Protein 4RTB (pdb70)

Solvent-accessible surface area: 17467 Å² total; per-residue (Å²): 154,53,72,3,88,91,6,22,88,93,0,83,66,4,63,59,82,0,42,139,24,53,187,96,28,71,72,41,20,57,88,0,27,116,70,1,112,82,46,60,91,17,46,28,62,17,0,0,5,0,4,30,21,80,53,73,61,0,6,117,25,0,19,126,14,0,92,81,16,4,64,123,40,19,25,99,24,0,0,0,11,0,14,0,14,0,0,0,61,18,64,5,16,12,6,20,18,0,12,15,86,102,5,169,110,13,56,82,32,104,5,58,67,96,86,0,5,74,4,0,75,21,0,30,146,56,2,0,5,1,2,16,0,16,16,7,25,12,77,49,95,99,4,0,45,40,0,62,127,3,0,59,17,0,69,101,100,13,70,9,108,26,0,5,0,29,4,14,13,5,57,86,86,0,0,63,66,0,51,100,14,166,20,16,0,0,5,8,27,4,22,0,0,29,37,114,30,2,123,65,1,6,99,86,25,57,24,62,77,27,73,92,13,0,30,0,3,21,26,0,24,119,12,48,7,94,37,0,0,1,0,0,18,0,1,8,2,44,15,7,6,1,0,0,0,0,8,3,4,2,84,20,0,49,91,48,61,68,60,23,6,20,2,0,1,0,12,36,46,50,95,18,28,66,50,95,35,102,106,88,93,105,22,54,71,64,49,0,35,0,0,0,0,0,1,0,21,34,21,40,164,15,8,2,3,4,41,9,47,5,68,44,125,5,9,1,49,0,0,61,0,0,0,4,6,4,20,2,9,24,64,9,1,0,17,30,20,73,66,105,80,24,38,53,91,76,143,127,71,56,2,11,104,4,0,65,50,0,11,107,85,28,2,5,0,0,4,26,7,81,31,53,32,111,112,116,93,34,38,76,1,2,65,13,0,3,62,3,0,108,67,8,120,119,70,71,91,75,6,43,63,85,0,25,29,37,0,65,108,40,25,152,82,30,125,89,48,94,122,36,7,157,42,0,92,183,82,10,148

Nearest PDB structures (foldseek):
  4rtb-assembly1_A  TM=1.002E+00  e=1.906E-79  Carboxydothermus hydrogenoformans Z-2901
  4wcx-assembly1_A  TM=9.109E-01  e=6.227E-41  Thermoanaerobacter italicus Ab9
  4wcx-assembly2_C  TM=8.854E-01  e=1.340E-38  Thermoanaerobacter italicus Ab9
  7o1o-assembly1_A  TM=8.445E-01  e=3.956E-19  Thermotoga maritima MSB8
  7o1p-assembly1_A  TM=8.295E-01  e=7.352E-19  Thermotoga maritima MSB8

Secondary structure (P-SEA, 3-state):
cccaaaaaaaaaaaaaaaaaacccaaaaaaaaaaaaaacccccaaaaaaaaacccaaaaaaaaaaaaaaaaaccccbbbbbbbbbcccccccccccccccccccccbbbbbcaaaaaaaaaaaaaacccbbbbbbccccaaaaaaaaaacaaaaaaaccccbbbbbcccccaaaaaaaaaacccbbbbbccccccccccccccccccccaaaaaaaaaaaaaacccbbbbbbbcccccaaaaaaaaaaaaaaaaaaccccccbbbbbcccccccccccbbbbbcaaaaaaaaaaaaaacccbbbbccccccaaaaaaaaaccccccccccccccccccccccccccccccaaaaaaaaaaabbbbbcccccccccccaaaaaaaaaaaaaaaccccaaaaaaaaaaaaaaaaaccccaaaaaaaaaaac

Organism: Carboxydothermus hydrogenoformans (strain ATCC BAA-161 / DSM 6008 / Z-2901) (NCBI:txid246194)

Foldseek 3Di:
DDDLVVLLVVLVVLVVVLVVCQVVVVVVLVVLLVCLVVLHADDLNSLLNLLVDDDDSSLVSLLVSLLVLCCVAANLAAEEEAEAEQWLAAFWAFLQWQSGHVNVPADTDGDDLVLSLVLLVLCVLLLAQEYEYDYYADDLVVVLVVCVPRLVSNVVSHRHPAYEYEYAFDALVSLLSVVVSVHQEYEAELQASDLVLQCVGTPDDPSNDNSSRSCSVVSNVVSPHQAYEYEYEAWSDDNSSRLSSVLSSQVVCCVPVVAGHQEYEYHYRADFRRRRDDDTDDCDLSSVLSSQSSCCSNVVNHAYEHEDDDDLVSVVSSVSRHHRYYYAQYFQFHSDSDDDRGGHPDPGDRPLVVVVVSLVVVHQYARADPSVRPNNPCLNRLVRLLSSLVSCCPVDVVSSVSSLVSSLVVQVVDPVCPVSNVVSVVSSD

B-factor: mean 91.6, std 21.63, range [50.99, 236.72]

Sequence (429 aa):
SHMTQEIITLVQRTYEIVNKVNRNPKEEISQIIQKLQKGERLSLIEAGIAFANDTEELDQILFWQARKVKEEIYGKRIVLFAPLYLSNICINNCSYCSFRRENKELSRVRLSLEEAVDEAKAIREMGHTRILLVMGEEPEDKTLSYLEEIIPAIYSEVDIRRINVNIAPLTLKGYERLKKLKIGTYQLFQESYNPEVYREVHLDGPKTNFLWRLNAVERAIEAGIDDIGIGALFGLGDPLFELLGVIAHADYLKKKFGIGPHTVSVPRLKPALNSVFSNDYKISDHKFKKIVALLRIMLPYTGIILSTREPQHLRDELVELGVSQMSAASRTGPGEYRGERQQFLLDHRSLAEIVEVLIDKGFLPSFCTACYRKRFCTPDALFSFVEYLYEIRDKHPELYKKGNGYLLQVVKDLPNFENIGRAIEYILK

InterPro domains:
  IPR007197 Radical SAM [PF04055] (83-237)
  IPR007197 Radical SAM [PS51918] (74-307)
  IPR007197 Radical SAM [SFLDS00029] (17-456)
  IPR010722 Biotin and thiamin synthesis-associated domain [PF06968] (263-367)
  IPR010722 Biotin and thiamin synthesis-associated domain [SM00876] (263-369)
  IPR013785 Aldolase-type TIM barrel [G3DSA:3.20.20.70] (1-377)
  IPR024007 [FeFe]-hydrogenase maturation HydG, radical SAM [SFLDF00319] (17-456)
  IPR024007 [FeFe]-hydrogenase maturation HydG, radical SAM [TIGR03955] (18-439)
  IPR034428 ThiH/NocL/HydG-like [PTHR43583] (13-456)
  IPR058240 Radical SAM superfamily [SSF102114] (58-337)

Radius of gyration: 21.44 Å; Cα contacts (8 Å, |Δi|>4): 754; chains: 1; bounding box: 47×61×50 Å

Structure (mmCIF, N/CA/C/O backbone):
data_4RTB
#
_entry.id   4RTB
#
_cell.length_a   92.230
_cell.length_b   92.230
_cell.length_c   167.600
_cell.angle_alpha   90.00
_cell.angle_beta   90.00
_cell.angle_gamma   90.00
#
_symmetry.space_group_name_H-M   'P 41 21 2'
#
loop_
_entity.id
_entity.type
_entity.pdbx_description
1 polymer 'HydG protein'
2 non-polymer S-ADENOSYLMETHIONINE
3 non-polymer 'IRON/SULFUR CLUSTER'
4 non-polymer 'CHLORIDE ION'
5 water water
#
loop_
_atom_site.group_PDB
_atom_site.id
_atom_site.type_symbol
_atom_site.label_atom_id
_atom_site.label_alt_id
_atom_site.label_comp_id
_atom_site.label_asym_id
_atom_site.label_entity_id
_atom_site.label_seq_id
_atom_site.pdbx_PDB_ins_code
_atom_site.Cartn_x
_atom_site.Cartn_y
_atom_site.Cartn_z
_atom_site.occupancy
_atom_site.B_iso_or_equiv
_atom_site.auth_seq_id
_atom_site.auth_comp_id
_atom_site.auth_asym_id
_atom_site.auth_atom_id
_atom_site.pdbx_PDB_model_num
ATOM 1 N N . SER A 1 19 ? 16.302 4.075 25.706 1.00 113.23 -1 SER A N 1
ATOM 2 C CA . SER A 1 19 ? 15.436 2.943 25.385 1.00 113.52 -1 SER A CA 1
ATOM 3 C C . SER A 1 19 ? 16.247 1.717 24.970 1.00 116.08 -1 SER A C 1
ATOM 4 O O . SER A 1 19 ? 15.793 0.580 25.114 1.00 109.20 -1 SER A O 1
ATOM 6 N N . HIS A 1 20 ? 17.446 1.953 24.448 1.00 121.00 0 HIS A N 1
ATOM 7 C CA . HIS A 1 20 ? 18.315 0.865 24.019 1.00 124.98 0 HIS A CA 1
ATOM 8 C C . HIS A 1 20 ? 19.620 0.884 24.811 1.00 126.44 0 HIS A C 1
ATOM 9 O O . HIS A 1 20 ? 19.972 1.898 25.412 1.00 123.95 0 HIS A O 1
ATOM 12 N N . MET A 1 21 ? 20.328 -0.241 24.818 1.00 134.17 1 MET A N 1
ATOM 13 C CA . MET A 1 21 ? 21.606 -0.335 25.515 1.00 133.60 1 MET A CA 1
ATOM 14 C C . MET A 1 21 ? 22.676 -0.900 24.587 1.00 131.63 1 MET A C 1
ATOM 15 O O . MET A 1 21 ? 22.389 -1.750 23.744 1.00 134.15 1 MET A O 1
ATOM 18 N N . THR A 1 22 ? 23.907 -0.422 24.760 1.00 113.47 2 THR A N 1
ATOM 19 C CA . THR A 1 22 ? 25.035 -0.773 23.896 1.00 102.32 2 THR A CA 1
ATOM 20 C C . THR A 1 22 ? 25.196 -2.273 23.657 1.00 97.01 2 THR A C 1
ATOM 21 O O . THR A 1 22 ? 25.530 -2.693 22.551 1.00 96.06 2 THR A O 1
ATOM 25 N N . GLN A 1 23 ? 24.951 -3.067 24.696 1.00 98.70 3 GLN A N 1
ATOM 26 C CA . GLN A 1 23 ? 25.116 -4.520 24.639 1.00 99.88 3 GLN A CA 1
ATOM 27 C C . GLN A 1 23 ? 24.416 -5.132 23.428 1.00 97.51 3 GLN A C 1
ATOM 28 O O . GLN A 1 23 ? 24.976 -5.995 22.740 1.00 93.98 3 GLN A O 1
ATOM 34 N N . GLU A 1 24 ? 23.199 -4.655 23.177 1.00 99.09 4 GLU A N 1
ATOM 35 C CA . GLU A 1 24 ? 22.387 -5.074 22.041 1.00 102.56 4 GLU A CA 1
ATOM 36 C C . GLU A 1 24 ? 23.196 -5.120 20.744 1.00 101.99 4 GLU A C 1
ATOM 37 O O . GLU A 1 24 ? 23.131 -6.111 20.007 1.00 104.47 4 GLU A O 1
ATOM 43 N N . ILE A 1 25 ? 23.977 -4.068 20.494 1.00 95.59 5 ILE A N 1
ATOM 44 C CA . ILE A 1 25 ? 24.851 -4.010 19.324 1.00 88.10 5 ILE A CA 1
ATOM 45 C C . ILE A 1 25 ? 25.621 -5.311 19.143 1.00 95.41 5 ILE A C 1
ATOM 46 O O . ILE A 1 25 ? 25.499 -5.969 18.104 1.00 101.58 5 ILE A O 1
ATOM 51 N N . ILE A 1 26 ? 26.377 -5.695 20.173 1.00 96.08 6 ILE A N 1
ATOM 52 C CA . ILE A 1 26 ? 27.212 -6.891 20.093 1.00 94.06 6 ILE A CA 1
ATOM 53 C C . ILE A 1 26 ? 26.386 -8.127 19.758 1.00 94.74 6 ILE A C 1
ATOM 54 O O . ILE A 1 26 ? 26.844 -8.983 19.001 1.00 90.19 6 ILE A O 1
ATOM 59 N N . THR A 1 27 ? 25.171 -8.223 20.297 1.00 97.32 7 THR A N 1
ATOM 60 C CA . THR A 1 27 ? 24.318 -9.348 19.932 1.00 96.77 7 THR A CA 1
ATOM 61 C C . THR A 1 27 ? 24.047 -9.276 18.433 1.00 95.58 7 THR A C 1
ATOM 62 O O . THR A 1 27 ? 24.363 -10.217 17.710 1.00 95.94 7 THR A O 1
ATOM 66 N N . LEU A 1 28 ? 23.519 -8.141 17.971 1.00 92.49 8 LEU A N 1
ATOM 67 C CA . LEU A 1 28 ? 23.183 -7.953 16.558 1.00 89.97 8 LEU A CA 1
ATOM 68 C C . LEU A 1 28 ? 24.339 -8.335 15.637 1.00 92.91 8 LEU A C 1
ATOM 69 O O . LEU A 1 28 ? 24.237 -9.295 14.865 1.00 101.28 8 LEU A O 1
ATOM 74 N N . VAL A 1 29 ? 25.443 -7.597 15.746 1.00 81.92 9 VAL A N 1
ATOM 75 C CA . VAL A 1 29 ? 26.618 -7.828 14.913 1.00 76.50 9 VAL A CA 1
ATOM 76 C C . VAL A 1 29 ? 27.088 -9.282 15.007 1.00 80.82 9 VAL A C 1
ATOM 77 O O . VAL A 1 29 ? 27.667 -9.812 14.061 1.00 87.86 9 VAL A O 1
ATOM 81 N N . GLN A 1 30 ? 26.808 -9.941 16.129 1.00 86.75 10 GLN A N 1
ATOM 82 C CA . GLN A 1 30 ? 27.155 -11.350 16.258 1.00 90.75 10 GLN A CA 1
ATOM 83 C C . GLN A 1 30 ? 26.274 -12.186 15.330 1.00 89.62 10 GLN A C 1
ATOM 84 O O . GLN A 1 30 ? 26.796 -12.899 14.468 1.00 97.56 10 GLN A O 1
ATOM 90 N N . ARG A 1 31 ? 24.951 -12.074 15.482 1.00 85.21 11 ARG A N 1
ATOM 91 C CA . ARG A 1 31 ? 24.022 -12.857 14.661 1.00 89.91 11 ARG A CA 1
ATOM 92 C C . ARG A 1 31 ? 24.340 -12.640 13.195 1.00 93.19 11 ARG A C 1
ATOM 93 O O . ARG A 1 31 ? 24.520 -13.596 12.438 1.00 93.35 11 ARG A O 1
ATOM 96 N N . THR A 1 32 ? 24.420 -11.366 12.820 1.00 92.91 12 THR A N 1
ATOM 97 C CA . THR A 1 32 ? 24.787 -10.964 11.473 1.00 94.31 12 THR A CA 1
ATOM 98 C C . THR A 1 32 ? 26.041 -11.698 11.023 1.00 96.47 12 THR A C 1
ATOM 99 O O . THR A 1 32 ? 26.034 -12.374 9.991 1.00 103.74 12 THR A O 1
ATOM 103 N N . TYR A 1 33 ? 27.098 -11.597 11.827 1.00 90.05 13 TYR A N 1
ATOM 104 C CA . TYR A 1 33 ? 28.376 -12.207 11.480 1.00 95.65 13 TYR A CA 1
ATOM 105 C C . TYR A 1 33 ? 28.220 -13.701 11.249 1.00 100.25 13 TYR A C 1
ATOM 106 O O . TYR A 1 33 ? 28.896 -14.276 10.400 1.00 99.75 13 TYR A O 1
ATOM 115 N N . GLU A 1 34 ? 27.320 -14.329 11.997 1.00 102.08 14 GLU A N 1
ATOM 116 C CA . GLU A 1 34 ? 27.031 -15.736 11.773 1.00 104.07 14 GLU A CA 1
ATOM 117 C C . GLU A 1 34 ? 26.338 -15.898 10.427 1.00 98.76 14 GLU A C 1
ATOM 118 O O . GLU A 1 34 ? 26.823 -16.626 9.554 1.00 103.50 14 GLU A O 1
ATOM 120 N N . ILE A 1 35 ? 25.223 -15.187 10.263 1.00 91.83 15 ILE A N 1
ATOM 121 C CA . ILE A 1 35 ? 24.392 -15.296 9.069 1.00 92.55 15 ILE A CA 1
ATOM 122 C C . ILE A 1 35 ? 25.224 -15.142 7.805 1.00 96.45 15 ILE A C 1
ATOM 123 O O . ILE A 1 35 ? 25.254 -16.044 6.962 1.00 99.05 15 ILE A O 1
ATOM 128 N N . VAL A 1 36 ? 25.908 -14.004 7.700 1.00 91.94 16 VAL A N 1
ATOM 129 C CA . VAL A 1 36 ? 26.813 -13.725 6.592 1.00 92.72 16 VAL A CA 1
ATOM 130 C C . VAL A 1 36 ? 27.687 -14.928 6.247 1.00 102.47 16 VAL A C 1
ATOM 131 O O . VAL A 1 36 ? 27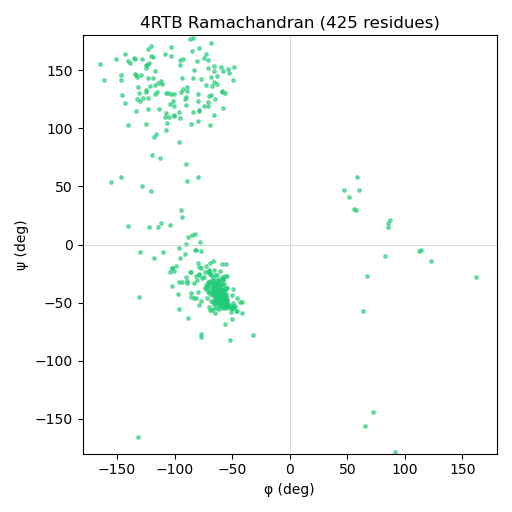.758 -15.331 5.082 1.00 112.38 16 VAL A O 1
ATOM 135 N N . ASN A 1 37 ? 28.313 -15.525 7.260 1.00 100.85 17 ASN A N 1
ATOM 136 C CA . ASN A 1 37 ? 29.217 -16.643 7.016 1.00 105.25 17 ASN A CA 1
ATOM 137 C C . ASN A 1 37 ? 28.509 -17.836 6.376 1.00 111.14 17 ASN A C 1
ATOM 138 O O . ASN A 1 37 ? 29.054 -18.465 5.471 1.00 112.48 17 ASN A O 1
ATOM 143 N N . LYS A 1 38 ? 27.294 -18.141 6.824 1.00 115.65 18 LYS A N 1
ATOM 144 C CA . LYS A 1 38 ? 26.498 -19.148 6.129 1.00 119.94 18 LYS A CA 1
ATOM 145 C C . LYS A 1 38 ? 26.335 -18.716 4.676 1.00 119.34 18 LYS A C 1
ATOM 146 O O . LYS A 1 38 ? 26.692 -19.446 3.742 1.00 120.43 18 LYS A O 1
ATOM 152 N N . VAL A 1 39 ? 25.855 -17.490 4.497 1.00 119.08 19 VAL A N 1
ATOM 153 C CA . VAL A 1 39 ? 25.642 -16.941 3.166 1.00 119.10 19 VAL A CA 1
ATOM 154 C C . VAL A 1 39 ? 26.955 -16.920 2.369 1.00 122.52 19 VAL A C 1
ATOM 155 O O . VAL A 1 39 ? 26.939 -16.829 1.141 1.00 126.40 19 VAL A O 1
ATOM 159 N N . ASN A 1 40 ? 28.091 -17.046 3.055 1.00 124.25 20 ASN A N 1
ATOM 160 C CA . ASN A 1 40 ? 29.373 -17.067 2.357 1.00 131.59 20 ASN A CA 1
ATOM 161 C C . ASN A 1 40 ? 29.554 -18.280 1.441 1.00 142.22 20 ASN A C 1
ATOM 162 O O . ASN A 1 40 ? 30.308 -18.197 0.472 1.00 147.15 20 ASN A O 1
ATOM 167 N N . ARG A 1 41 ? 28.883 -19.401 1.714 1.00 151.66 21 ARG A N 1
ATOM 168 C CA . ARG A 1 41 ? 29.138 -20.570 0.863 1.00 168.23 21 ARG A CA 1
ATOM 169 C C . ARG A 1 41 ? 28.145 -20.746 -0.294 1.00 188.82 21 ARG A C 1
ATOM 170 O O . ARG A 1 41 ? 28.393 -21.548 -1.197 1.00 188.07 21 ARG A O 1
ATOM 178 N N . ASN A 1 42 ? 27.042 -20.001 -0.288 1.00 192.38 22 ASN A N 1
ATOM 179 C CA . ASN A 1 42 ? 26.169 -19.958 -1.466 1.00 194.00 22 ASN A CA 1
ATOM 180 C C . ASN A 1 42 ? 25.872 -18.520 -1.915 1.00 192.69 22 ASN A C 1
ATOM 181 O O . ASN A 1 42 ? 24.717 -18.163 -2.156 1.00 201.73 22 ASN A O 1
ATOM 186 N N . PRO A 1 43 ? 26.924 -17.699 -2.073 1.00 180.05 23 PRO A N 1
ATOM 187 C CA . PRO A 1 43 ? 26.713 -16.254 -2.177 1.00 172.64 23 PRO A CA 1
ATOM 188 C C . PRO A 1 43 ? 26.128 -15.801 -3.510 1.00 167.04 23 PRO A C 1
ATOM 189 O O . PRO A 1 43 ? 25.521 -14.728 -3.548 1.00 166.24 23 PRO A O 1
ATOM 193 N N . LYS A 1 44 ? 26.313 -16.606 -4.558 1.00 161.18 24 LYS A N 1
ATOM 194 C CA . LYS A 1 44 ? 25.926 -16.273 -5.933 1.00 153.76 24 LYS A CA 1
ATOM 195 C C . LYS A 1 44 ? 24.687 -15.389 -6.021 1.00 149.86 24 LYS A C 1
ATOM 196 O O . LYS A 1 44 ? 24.800 -14.172 -6.221 1.00 149.78 24 LYS A O 1
ATOM 198 N N . GLU A 1 45 ? 23.521 -16.009 -5.841 1.00 145.66 25 GLU A N 1
ATOM 199 C CA . GLU A 1 45 ? 22.241 -15.308 -5.849 1.00 140.73 25 GLU A CA 1
ATOM 200 C C . GLU A 1 45 ? 22.318 -13.985 -5.094 1.00 138.33 25 GLU A C 1
ATOM 201 O O . GLU A 1 45 ? 22.103 -12.915 -5.678 1.00 138.96 25 GLU A O 1
ATOM 203 N N . GLU A 1 46 ? 22.676 -14.066 -3.814 1.00 135.47 26 GLU A N 1
ATOM 204 C CA . GLU A 1 46 ? 22.778 -12.887 -2.960 1.00 133.93 26 GLU A CA 1
ATOM 205 C C . GLU A 1 46 ? 23.634 -11.820 -3.623 1.00 128.02 26 GLU A C 1
ATOM 206 O O . GLU A 1 46 ? 23.180 -10.689 -3.824 1.00 130.28 26 GLU A O 1
ATOM 212 N N . ILE A 1 47 ? 24.852 -12.204 -4.002 1.00 118.37 27 ILE A N 1
ATOM 213 C CA . ILE A 1 47 ? 25.773 -11.273 -4.640 1.00 112.11 27 ILE A CA 1
ATOM 214 C C . ILE A 1 47 ? 25.066 -10.540 -5.771 1.00 111.88 27 ILE A C 1
ATOM 215 O O . ILE A 1 47 ? 25.062 -9.302 -5.807 1.00 109.04 27 ILE A O 1
ATOM 220 N N . SER A 1 48 ? 24.411 -11.308 -6.643 1.00 116.02 28 SER A N 1
ATOM 221 C CA . SER A 1 48 ? 23.707 -10.737 -7.784 1.00 117.43 28 SER A CA 1
ATOM 222 C C . SER A 1 48 ? 22.787 -9.609 -7.343 1.00 117.38 28 SER A C 1
ATOM 223 O O . SER A 1 48 ? 22.920 -8.476 -7.821 1.00 113.42 28 SER A O 1
ATOM 226 N N . GLN A 1 49 ? 21.899 -9.900 -6.393 1.00 120.56 29 GLN A N 1
ATOM 227 C CA . GLN A 1 49 ? 20.901 -8.912 -6.005 1.00 122.93 29 GLN A CA 1
ATOM 228 C C . GLN A 1 49 ? 21.621 -7.687 -5.451 1.00 116.56 29 GLN A C 1
ATOM 229 O O . GLN A 1 49 ? 21.270 -6.550 -5.790 1.00 119.73 29 GLN A O 1
ATOM 235 N N . ILE A 1 50 ? 22.682 -7.922 -4.678 1.00 105.94 30 ILE A N 1
ATOM 236 C CA . ILE A 1 50 ? 23.434 -6.821 -4.096 1.00 101.06 30 ILE A CA 1
ATOM 237 C C . ILE A 1 50 ? 23.957 -5.943 -5.218 1.00 101.79 30 ILE A C 1
ATOM 238 O O . ILE A 1 50 ? 23.785 -4.721 -5.188 1.00 99.01 30 ILE A O 1
ATOM 243 N N . ILE A 1 51 ? 24.544 -6.578 -6.230 1.00 107.02 31 ILE A N 1
ATOM 244 C CA . ILE A 1 51 ? 25.085 -5.848 -7.369 1.00 102.67 31 ILE A CA 1
ATOM 245 C C . ILE A 1 51 ? 23.998 -4.987 -8.004 1.00 99.05 31 ILE A C 1
ATOM 246 O O . ILE A 1 51 ? 24.229 -3.811 -8.305 1.00 92.81 31 ILE A O 1
ATOM 251 N N . GLN A 1 52 ? 22.802 -5.552 -8.155 1.00 100.64 32 GLN A N 1
ATOM 252 C CA . GLN A 1 52 ? 21.703 -4.799 -8.745 1.00 110.49 32 GLN A CA 1
ATOM 253 C C . GLN A 1 52 ? 21.390 -3.593 -7.866 1.00 109.50 32 GLN A C 1
ATOM 254 O O . GLN A 1 52 ? 21.242 -2.473 -8.363 1.00 107.69 32 GLN A O 1
ATOM 260 N N . LYS A 1 53 ? 21.342 -3.823 -6.556 1.00 111.03 33 LYS A N 1
ATOM 261 C CA . LYS A 1 53 ? 21.103 -2.748 -5.599 1.00 109.45 33 LYS A CA 1
ATOM 262 C C . LYS A 1 53 ? 22.152 -1.649 -5.723 1.00 109.06 33 LYS A C 1
ATOM 263 O O . LYS A 1 53 ? 21.866 -0.481 -5.459 1.00 116.32 33 LYS A O 1
ATOM 269 N N . LEU A 1 54 ? 23.361 -2.020 -6.132 1.00 100.91 34 LEU A N 1
ATOM 270 C CA . LEU A 1 54 ? 24.426 -1.036 -6.278 1.00 96.74 34 LEU A CA 1
ATOM 271 C C . LEU A 1 54 ? 24.290 -0.282 -7.594 1.00 99.61 34 LEU A C 1
ATOM 272 O O . LEU A 1 54 ? 24.659 0.888 -7.687 1.00 95.54 34 LEU A O 1
ATOM 277 N N . GLN A 1 55 ? 23.748 -0.952 -8.608 1.00 103.50 35 GLN A N 1
ATOM 278 C CA . GLN A 1 55 ? 23.562 -0.321 -9.908 1.00 107.07 35 GLN A CA 1
ATOM 279 C C . GLN A 1 55 ? 22.446 0.712 -9.855 1.00 106.18 35 GLN A C 1
ATOM 280 O O . GLN A 1 55 ? 22.591 1.828 -10.358 1.00 101.01 35 GLN A O 1
ATOM 286 N N . LYS A 1 56 ? 21.332 0.331 -9.239 1.00 110.31 36 LYS A N 1
ATOM 287 C CA . LYS A 1 56 ? 20.186 1.219 -9.105 1.00 110.48 36 LYS A CA 1
ATOM 288 C C . LYS A 1 56 ? 20.482 2.352 -8.127 1.00 108.97 36 LYS A C 1
ATOM 289 O O . LYS A 1 56 ? 19.858 3.411 -8.186 1.00 112.24 36 LYS A O 1
ATOM 291 N N . GLY A 1 57 ? 21.440 2.124 -7.234 1.00 106.39 37 GLY A N 1
ATOM 292 C CA . GLY A 1 57 ? 21.799 3.110 -6.232 1.00 109.01 37 GLY A CA 1
ATOM 293 C C . GLY A 1 57 ? 20.935 2.984 -4.993 1.00 113.88 37 GLY A C 1
ATOM 294 O O . GLY A 1 57 ? 20.804 3.928 -4.213 1.00 116.09 37 GLY A O 1
ATOM 295 N N . GLU A 1 58 ? 20.345 1.806 -4.815 1.00 116.40 38 GLU A N 1
ATOM 296 C CA . GLU A 1 58 ? 19.451 1.545 -3.692 1.00 112.32 38 GLU A CA 1
ATOM 297 C C . GLU A 1 58 ? 20.213 1.459 -2.374 1.00 104.25 38 GLU A C 1
ATOM 298 O O . GLU A 1 58 ? 21.420 1.215 -2.361 1.00 96.57 38 GLU A O 1
ATOM 301 N N . ARG A 1 59 ? 19.501 1.666 -1.269 1.00 105.15 39 ARG A N 1
ATOM 302 C CA . ARG A 1 59 ? 20.092 1.511 0.056 1.00 99.04 39 ARG A CA 1
ATOM 303 C C . ARG A 1 59 ? 20.459 0.048 0.278 1.00 97.35 39 ARG A C 1
ATOM 304 O O . ARG A 1 59 ? 19.864 -0.847 -0.323 1.00 101.93 39 ARG A O 1
ATOM 306 N N . LEU A 1 60 ? 21.444 -0.193 1.134 1.00 92.19 40 LEU A N 1
ATOM 307 C CA . LEU A 1 60 ? 21.934 -1.547 1.356 1.00 97.16 40 LEU A CA 1
ATOM 308 C C . LEU A 1 60 ? 21.873 -1.888 2.845 1.00 101.86 40 LEU A C 1
ATOM 309 O O . LEU A 1 60 ? 21.937 -0.998 3.692 1.00 101.59 40 LEU A O 1
ATOM 314 N N . SER A 1 61 ? 21.728 -3.169 3.170 1.00 101.96 41 SER A N 1
ATOM 315 C CA . SER A 1 61 ? 21.572 -3.562 4.568 1.00 98.94 41 SER A CA 1
ATOM 316 C C . SER A 1 61 ? 22.857 -4.157 5.142 1.00 103.63 41 SER A C 1
ATOM 317 O O . SER A 1 61 ? 23.810 -4.426 4.408 1.00 105.49 41 SER A O 1
ATOM 320 N N . LEU A 1 62 ? 22.864 -4.351 6.461 1.00 102.51 42 LEU A N 1
ATOM 321 C CA . LEU A 1 62 ? 24.027 -4.849 7.195 1.00 95.85 42 LEU A CA 1
ATOM 322 C C . LEU A 1 62 ? 24.576 -6.153 6.619 1.00 94.74 42 LEU A C 1
ATOM 323 O O . LEU A 1 62 ? 25.771 -6.266 6.322 1.00 92.59 42 LEU A O 1
ATOM 328 N N . ILE A 1 63 ? 23.687 -7.131 6.470 1.00 95.28 43 ILE A N 1
ATOM 329 C CA . ILE A 1 63 ? 24.032 -8.442 5.933 1.00 97.39 43 ILE A CA 1
ATOM 330 C C . ILE A 1 63 ? 24.671 -8.346 4.547 1.00 95.77 43 ILE A C 1
ATOM 331 O O . ILE A 1 63 ? 25.738 -8.919 4.301 1.00 97.91 43 ILE A O 1
ATOM 336 N N . GLU A 1 64 ? 24.020 -7.608 3.651 1.00 88.55 44 GLU A N 1
ATOM 337 C CA . GLU A 1 64 ? 24.485 -7.481 2.274 1.00 91.37 44 GLU A CA 1
ATOM 338 C C . GLU A 1 64 ? 25.813 -6.732 2.201 1.00 90.97 44 GLU A C 1
ATOM 339 O O . GLU A 1 64 ? 26.621 -6.971 1.304 1.00 98.29 44 GLU A O 1
ATOM 345 N N . ALA A 1 65 ? 26.027 -5.822 3.144 1.00 88.21 45 ALA A N 1
ATOM 346 C CA . ALA A 1 65 ? 27.313 -5.149 3.278 1.00 87.62 45 ALA A CA 1
ATOM 347 C C . ALA A 1 65 ? 28.379 -6.161 3.678 1.00 90.59 45 ALA A C 1
ATOM 348 O O . ALA A 1 65 ? 29.500 -6.147 3.157 1.00 87.95 45 ALA A O 1
ATOM 350 N N . GLY A 1 66 ? 28.011 -7.044 4.604 1.00 89.79 46 GLY A N 1
ATOM 351 C CA . GLY A 1 66 ? 28.901 -8.095 5.060 1.00 85.21 46 GLY A CA 1
ATOM 352 C C . GLY A 1 66 ? 29.335 -8.999 3.925 1.00 86.36 46 GLY A C 1
ATOM 353 O O . GLY A 1 66 ? 30.520 -9.303 3.771 1.00 84.27 46 GLY A O 1
ATOM 354 N N . ILE A 1 67 ? 28.362 -9.426 3.126 1.00 90.17 47 ILE A N 1
ATOM 355 C CA . ILE A 1 67 ? 28.631 -10.219 1.933 1.00 89.11 47 ILE A CA 1
ATOM 356 C C . ILE A 1 67 ? 29.506 -9.444 0.950 1.00 86.79 47 ILE A C 1
ATOM 357 O O . ILE A 1 67 ? 30.430 -9.999 0.354 1.00 85.26 47 ILE A O 1
ATOM 362 N N . ALA A 1 68 ? 29.215 -8.154 0.800 1.00 85.31 48 ALA A N 1
ATOM 363 C CA . ALA A 1 68 ? 29.959 -7.290 -0.111 1.00 82.98 48 ALA A CA 1
ATOM 364 C C . ALA A 1 68 ? 31.430 -7.223 0.274 1.00 88.66 48 ALA A C 1
ATOM 365 O O . ALA A 1 68 ? 32.306 -7.150 -0.588 1.00 94.38 48 ALA A O 1
ATOM 367 N N . PHE A 1 69 ? 31.700 -7.248 1.574 1.00 87.79 49 PHE A N 1
ATOM 368 C CA . PHE A 1 69 ? 33.078 -7.238 2.036 1.00 86.46 49 PHE A CA 1
ATOM 369 C C . PHE A 1 69 ? 33.729 -8.606 1.877 1.00 90.21 49 PHE A C 1
ATOM 370 O O . PHE A 1 69 ? 34.838 -8.720 1.354 1.00 98.43 49 PHE A O 1
ATOM 378 N N . ALA A 1 70 ? 33.027 -9.635 2.340 1.00 85.77 50 ALA A N 1
ATOM 379 C CA . ALA A 1 70 ? 33.576 -10.984 2.427 1.00 91.16 50 ALA A CA 1
ATOM 380 C C . ALA A 1 70 ? 33.992 -11.563 1.075 1.00 102.32 50 ALA A C 1
ATOM 381 O O . ALA A 1 70 ? 34.987 -12.283 0.984 1.00 109.37 50 ALA A O 1
ATOM 383 N N . ASN A 1 71 ? 33.233 -11.243 0.030 1.00 103.89 51 ASN A N 1
ATOM 384 C CA . ASN A 1 71 ? 33.443 -11.844 -1.286 1.00 100.69 51 ASN A CA 1
ATOM 385 C C . ASN A 1 71 ? 34.153 -10.925 -2.276 1.00 100.57 51 ASN A C 1
ATOM 386 O O . ASN A 1 71 ? 33.744 -9.783 -2.477 1.00 99.84 51 ASN A O 1
ATOM 391 N N . ASP A 1 72 ? 35.207 -11.437 -2.905 1.00 103.73 52 ASP A N 1
ATOM 392 C CA . ASP A 1 72 ? 35.962 -10.663 -3.887 1.00 109.24 52 ASP A CA 1
ATOM 393 C C . ASP A 1 72 ? 35.720 -11.145 -5.318 1.00 111.97 52 ASP A C 1
ATOM 394 O O . ASP A 1 72 ? 36.323 -12.122 -5.761 1.00 115.15 52 ASP A O 1
ATOM 399 N N . THR A 1 73 ? 34.834 -10.460 -6.036 1.00 109.33 53 THR A N 1
ATOM 400 C CA . THR A 1 73 ? 34.630 -10.729 -7.457 1.00 106.53 53 THR A CA 1
ATOM 401 C C . THR A 1 73 ? 34.825 -9.439 -8.248 1.00 105.18 53 THR A C 1
ATOM 402 O O . THR A 1 73 ? 34.644 -8.348 -7.711 1.00 100.25 53 THR A O 1
ATOM 406 N N . GLU A 1 74 ? 35.193 -9.565 -9.520 1.00 105.13 54 GLU A N 1
ATOM 407 C CA . GLU A 1 74 ? 35.490 -8.401 -10.352 1.00 104.31 54 GLU A CA 1
ATOM 408 C C . GLU A 1 74 ? 34.311 -7.436 -10.444 1.00 100.95 54 GLU A C 1
ATOM 409 O O . GLU A 1 74 ? 34.444 -6.245 -10.144 1.00 103.38 54 GLU A O 1
ATOM 411 N N . GLU A 1 75 ? 33.158 -7.959 -10.851 1.00 96.59 55 GLU A N 1
ATOM 412 C CA . GLU A 1 75 ? 31.955 -7.149 -11.013 1.00 97.31 55 GLU A CA 1
ATOM 413 C C . GLU A 1 75 ? 31.589 -6.444 -9.714 1.00 99.38 55 GLU A C 1
ATOM 414 O O . GLU A 1 75 ? 31.426 -5.223 -9.685 1.00 101.71 55 GLU A O 1
ATOM 416 N N . LEU A 1 76 ? 31.482 -7.226 -8.642 1.00 99.59 56 LEU A N 1
ATOM 417 C CA . LEU A 1 76 ? 31.096 -6.720 -7.328 1.00 91.47 56 LEU A CA 1
ATOM 418 C C . LEU A 1 76 ? 32.014 -5.600 -6.840 1.00 87.80 56 LEU A C 1
ATOM 419 O O . LEU A 1 76 ? 31.547 -4.554 -6.392 1.00 82.46 56 LEU A O 1
ATOM 424 N N . ASP A 1 77 ? 33.321 -5.823 -6.936 1.00 93.34 57 ASP A N 1
ATOM 425 C CA . ASP A 1 77 ? 34.298 -4.845 -6.471 1.00 100.17 57 ASP A CA 1
ATOM 426 C C . ASP A 1 77 ? 34.263 -3.574 -7.315 1.00 102.78 57 ASP A C 1
ATOM 427 O O . ASP A 1 77 ? 34.300 -2.465 -6.777 1.00 102.49 57 ASP A O 1
ATOM 432 N N . GLN A 1 78 ? 34.184 -3.739 -8.634 1.00 104.40 58 GLN A N 1
ATOM 433 C CA . GLN A 1 78 ? 34.134 -2.597 -9.544 1.00 105.92 58 GLN A CA 1
ATOM 434 C C . GLN A 1 78 ? 32.891 -1.725 -9.332 1.00 96.04 58 GLN A C 1
ATOM 435 O O . GLN A 1 78 ? 32.992 -0.494 -9.290 1.00 95.26 58 GLN A O 1
ATOM 441 N N . ILE A 1 79 ? 31.725 -2.355 -9.197 1.00 87.96 59 ILE A N 1
ATOM 442 C CA . ILE A 1 79 ? 30.491 -1.597 -8.995 1.00 86.81 59 ILE A CA 1
ATOM 443 C C . ILE A 1 79 ? 30.461 -0.978 -7.592 1.00 86.74 59 ILE A C 1
ATOM 444 O O . ILE A 1 79 ? 29.955 0.135 -7.404 1.00 86.25 59 ILE A O 1
ATOM 449 N N . LEU A 1 80 ? 31.024 -1.690 -6.619 1.00 82.95 60 LEU A N 1
ATOM 450 C CA . LEU A 1 80 ? 31.136 -1.172 -5.261 1.00 75.33 60 LEU A CA 1
ATOM 451 C C . LEU A 1 80 ? 31.963 0.106 -5.244 1.00 76.23 60 LEU A C 1
ATOM 452 O O . LEU A 1 80 ? 31.524 1.135 -4.722 1.00 81.11 60 LEU A O 1
ATOM 457 N N . PHE A 1 81 ? 33.155 0.035 -5.829 1.00 73.20 61 PHE A N 1
ATOM 458 C CA . PHE A 1 81 ? 34.050 1.185 -5.879 1.00 73.28 61 PHE A CA 1
ATOM 459 C C . PHE A 1 81 ? 33.404 2.335 -6.639 1.00 78.84 61 PHE A C 1
ATOM 460 O O . PHE A 1 81 ? 33.481 3.491 -6.218 1.00 80.47 61 PHE A O 1
ATOM 468 N N . TRP A 1 82 ? 32.763 2.003 -7.756 1.00 87.79 62 TRP A N 1
ATOM 469 C CA . TRP A 1 82 ? 32.049 2.985 -8.566 1.00 88.28 62 TRP A CA 1
ATOM 470 C C . TRP A 1 82 ? 31.038 3.770 -7.725 1.00 87.09 62 TRP A C 1
ATOM 471 O O . TRP A 1 82 ? 31.059 5.012 -7.693 1.00 85.51 62 TRP A O 1
ATOM 482 N N . GLN A 1 83 ? 30.173 3.037 -7.028 1.00 89.66 63 GLN A N 1
ATOM 483 C CA . GLN A 1 83 ? 29.190 3.657 -6.144 1.00 89.09 63 GLN A CA 1
ATOM 484 C C . GLN A 1 83 ? 29.843 4.490 -5.044 1.00 87.07 63 GLN A C 1
ATOM 485 O O . GLN A 1 83 ? 29.368 5.581 -4.722 1.00 85.35 63 GLN A O 1
ATOM 491 N N . ALA A 1 84 ? 30.928 3.974 -4.473 1.00 86.43 64 ALA A N 1
ATOM 492 C CA . ALA A 1 84 ? 31.646 4.683 -3.418 1.00 84.90 64 ALA A CA 1
ATOM 493 C C . ALA A 1 84 ? 32.133 6.050 -3.899 1.00 84.80 64 ALA A C 1
ATOM 494 O O . ALA A 1 84 ? 31.898 7.069 -3.237 1.00 79.51 64 ALA A O 1
ATOM 496 N N . ARG A 1 85 ? 32.801 6.066 -5.051 1.00 83.65 65 ARG A N 1
ATOM 497 C CA . ARG A 1 85 ? 33.299 7.311 -5.631 1.00 81.70 65 ARG A CA 1
ATOM 498 C C . ARG A 1 85 ? 32.146 8.256 -5.947 1.00 69.34 65 ARG A C 1
ATOM 499 O O . ARG A 1 85 ? 32.259 9.475 -5.760 1.00 68.88 65 ARG A O 1
ATOM 507 N N . LYS A 1 86 ? 31.037 7.694 -6.422 1.00 77.96 66 LYS A N 1
ATOM 508 C CA . LYS A 1 86 ? 29.890 8.524 -6.772 1.00 83.05 66 LYS A CA 1
ATOM 509 C C . LYS A 1 86 ? 29.329 9.222 -5.536 1.00 76.29 66 LYS A C 1
ATOM 510 O O . LYS A 1 86 ? 29.038 10.418 -5.566 1.00 73.70 66 LYS A O 1
ATOM 516 N N . VAL A 1 87 ? 29.198 8.468 -4.449 1.00 75.63 67 VAL A N 1
ATOM 517 C CA . VAL A 1 87 ? 28.688 8.992 -3.185 1.00 78.07 67 VAL A CA 1
ATOM 518 C C . VAL A 1 87 ? 29.615 10.044 -2.571 1.00 76.75 67 VAL A C 1
ATOM 519 O O . VAL A 1 87 ? 29.167 11.128 -2.155 1.00 67.14 67 VAL A O 1
ATOM 523 N N . LYS A 1 88 ? 30.906 9.720 -2.519 1.00 66.62 68 LYS A N 1
ATOM 524 C CA . LYS A 1 88 ? 31.900 10.641 -1.982 1.00 65.34 68 LYS A CA 1
ATOM 525 C C . LYS A 1 88 ? 31.885 11.946 -2.766 1.00 81.23 68 LYS A C 1
ATOM 526 O O . LYS A 1 88 ? 31.986 13.027 -2.182 1.00 65.08 68 LYS A O 1
ATOM 532 N N . GLU A 1 89 ? 31.754 11.843 -4.086 1.00 85.07 69 GLU A N 1
ATOM 533 C CA . GLU A 1 89 ? 31.664 13.029 -4.933 1.00 86.43 69 GLU A CA 1
ATOM 534 C C . GLU A 1 89 ? 30.380 13.813 -4.669 1.00 81.77 69 GLU A C 1
ATOM 535 O O . GLU A 1 89 ? 30.397 15.042 -4.609 1.00 77.76 69 GLU A O 1
ATOM 538 N N . GLU A 1 90 ? 29.272 13.094 -4.506 1.00 84.54 70 GLU A N 1
ATOM 539 C CA . GLU A 1 90 ? 27.965 13.720 -4.332 1.00 87.10 70 GLU A CA 1
ATOM 540 C C . GLU A 1 90 ? 27.858 14.511 -3.031 1.00 87.52 70 GLU A C 1
ATOM 541 O O . GLU A 1 90 ? 27.236 15.574 -3.003 1.00 88.10 70 GLU A O 1
ATOM 547 N N . ILE A 1 91 ? 28.457 14.006 -1.956 1.00 80.35 71 ILE A N 1
ATOM 548 C CA . ILE A 1 91 ? 28.333 14.696 -0.672 1.00 80.71 71 ILE A CA 1
ATOM 549 C C . ILE A 1 91 ? 29.524 15.603 -0.35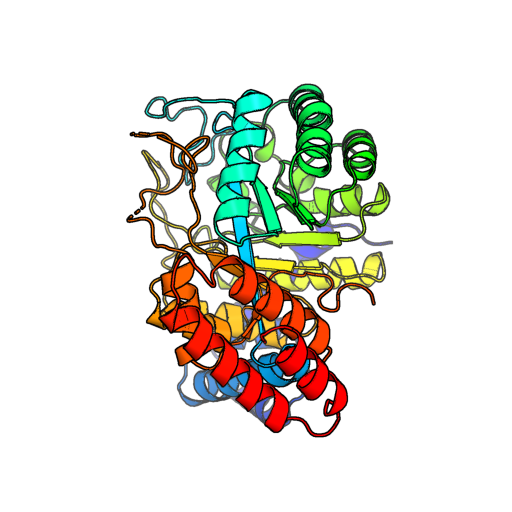0 1.00 77.85 71 ILE A C 1
ATOM 550 O O . ILE A 1 91 ? 29.349 16.729 0.121 1.00 79.41 71 ILE A O 1
ATOM 555 N N . TYR A 1 92 ? 30.731 15.121 -0.617 1.00 73.04 72 TYR A N 1
ATOM 556 C CA . TYR A 1 92 ? 31.931 15.835 -0.197 1.00 75.30 72 TYR A CA 1
ATOM 557 C C . TYR A 1 92 ? 32.631 16.562 -1.336 1.00 85.58 72 TYR A C 1
ATOM 558 O O . TYR A 1 92 ? 33.360 17.530 -1.106 1.00 92.24 72 TYR A O 1
ATOM 567 N N . GLY A 1 93 ? 32.407 16.099 -2.561 1.00 75.59 73 GLY A N 1
ATOM 568 C CA . GLY A 1 93 ? 33.086 16.661 -3.711 1.00 64.94 73 GLY A CA 1
ATOM 569 C C . GLY A 1 93 ? 34.543 16.247 -3.734 1.00 67.44 73 GLY A C 1
ATOM 570 O O . GLY A 1 93 ? 34.887 15.131 -3.343 1.00 65.19 73 GLY A O 1
ATOM 571 N N . LYS A 1 94 ? 35.405 17.149 -4.187 1.00 75.38 74 LYS A N 1
ATOM 572 C CA . LYS A 1 94 ? 36.831 16.865 -4.258 1.00 83.04 74 LYS A CA 1
ATOM 573 C C . LYS A 1 94 ? 37.537 17.349 -2.994 1.00 82.16 74 LYS A C 1
ATOM 574 O O . LYS A 1 94 ? 38.744 17.590 -2.996 1.00 86.08 74 LYS A O 1
ATOM 580 N N . ARG A 1 95 ? 36.776 17.468 -1.911 1.00 77.99 75 ARG A N 1
ATOM 581 C CA . ARG A 1 95 ? 37.277 18.062 -0.677 1.00 76.21 75 ARG A CA 1
ATOM 582 C C . ARG A 1 95 ? 37.907 17.045 0.269 1.00 71.23 75 ARG A C 1
ATOM 583 O O . ARG A 1 95 ? 37.292 16.035 0.616 1.00 74.21 75 ARG A O 1
ATOM 591 N N . ILE A 1 96 ? 39.136 17.323 0.686 1.00 63.13 76 ILE A N 1
ATOM 592 C CA . ILE A 1 96 ? 39.807 16.501 1.684 1.00 65.75 76 ILE A CA 1
ATOM 593 C C . ILE A 1 96 ? 40.313 17.390 2.822 1.00 71.89 76 ILE A C 1
ATOM 594 O O . ILE A 1 96 ? 41.016 18.377 2.593 1.00 76.27 76 ILE A O 1
ATOM 599 N N . VAL A 1 97 ? 39.930 17.051 4.048 1.00 70.21 77 VAL A N 1
ATOM 600 C CA . VAL A 1 97 ? 40.279 17.871 5.200 1.00 68.86 77 VAL A CA 1
ATOM 601 C C . VAL A 1 97 ? 41.579 17.391 5.831 1.00 66.66 77 VAL A C 1
ATOM 602 O O . VAL A 1 97 ? 41.776 16.192 6.033 1.00 66.12 77 VAL A O 1
ATOM 606 N N . LEU A 1 98 ? 42.468 18.331 6.137 1.00 61.87 78 LEU A N 1
ATOM 607 C CA . LEU A 1 98 ? 43.769 17.988 6.695 1.00 64.72 78 LEU A CA 1
ATOM 608 C C . LEU A 1 98 ? 43.907 18.426 8.152 1.00 72.65 78 LEU A C 1
ATOM 609 O O . LEU A 1 98 ? 43.483 19.523 8.535 1.00 71.00 78 LEU A O 1
ATOM 614 N N . PHE A 1 99 ? 44.499 17.552 8.959 1.00 69.91 79 PHE A N 1
ATOM 615 C CA . PHE A 1 99 ? 44.776 17.855 10.355 1.00 64.30 79 PHE A CA 1
ATOM 616 C C . PHE A 1 99 ? 46.106 17.243 10.767 1.00 65.57 79 PHE A C 1
ATOM 617 O O . PHE A 1 99 ? 46.636 16.363 10.086 1.00 61.86 79 PHE A O 1
ATOM 625 N N . ALA A 1 100 ? 46.638 17.712 11.890 1.00 70.57 80 ALA A N 1
ATOM 626 C CA . ALA A 1 100 ? 47.870 17.167 12.441 1.00 71.72 80 ALA A CA 1
ATOM 627 C C . ALA A 1 100 ? 47.651 16.710 13.879 1.00 77.38 80 ALA A C 1
ATOM 628 O O . ALA A 1 100 ? 47.079 17.441 14.693 1.00 78.40 80 ALA A O 1
ATOM 630 N N . PRO A 1 101 ? 48.092 15.485 14.193 1.00 80.77 81 PRO A N 1
ATOM 631 C CA . PRO A 1 101 ? 47.978 14.954 15.553 1.00 79.04 81 PRO A CA 1
ATOM 632 C C . PRO A 1 101 ? 49.075 15.486 16.464 1.00 74.20 81 PRO A C 1
ATOM 633 O O . PRO A 1 101 ? 50.252 15.447 16.109 1.00 76.76 81 PRO A O 1
ATOM 637 N N . LEU A 1 102 ? 48.686 15.996 17.626 1.00 74.09 82 LEU A N 1
ATOM 638 C CA . LEU A 1 102 ? 49.661 16.429 18.614 1.00 74.40 82 LEU A CA 1
ATOM 639 C C . LEU A 1 102 ? 49.676 15.456 19.785 1.00 67.71 82 LEU A C 1
ATOM 640 O O . LEU A 1 102 ? 48.723 15.378 20.564 1.00 66.37 82 LEU A O 1
ATOM 645 N N . TYR A 1 103 ? 50.760 14.698 19.885 1.00 67.91 83 TYR A N 1
ATOM 646 C CA . TYR A 1 103 ? 50.947 13.777 20.992 1.00 75.44 83 TYR A CA 1
ATOM 647 C C . TYR A 1 103 ? 51.416 14.546 22.217 1.00 77.78 83 TYR A C 1
ATOM 648 O O . TYR A 1 103 ? 52.496 15.135 22.209 1.00 79.60 83 TYR A O 1
ATOM 657 N N . LEU A 1 104 ? 50.598 14.556 23.264 1.00 70.89 84 LEU A N 1
ATOM 658 C CA . LEU A 1 104 ? 50.945 15.299 24.470 1.00 74.82 84 LEU A CA 1
ATOM 659 C C . LEU A 1 104 ? 51.723 14.439 25.457 1.00 79.23 84 LEU A C 1
ATOM 660 O O . LEU A 1 104 ? 52.519 14.952 26.242 1.00 82.14 84 LEU A O 1
ATOM 665 N N . SER A 1 105 ? 51.496 13.130 25.412 1.00 80.16 85 SER A N 1
ATOM 666 C CA . SER A 1 105 ? 52.151 12.220 26.341 1.00 82.34 85 SER A CA 1
ATOM 667 C C . SER A 1 105 ? 52.125 10.781 25.840 1.00 78.98 85 SER A C 1
ATOM 668 O O . SER A 1 105 ? 51.133 10.331 25.269 1.00 72.94 85 SER A O 1
ATOM 671 N N . ASN A 1 106 ? 53.218 10.059 26.067 1.00 83.40 86 ASN A N 1
ATOM 672 C CA . ASN A 1 106 ? 53.328 8.677 25.613 1.00 86.88 86 ASN A CA 1
ATOM 673 C C . ASN A 1 106 ? 53.408 7.685 26.770 1.00 89.56 86 ASN A C 1
ATOM 674 O O . ASN A 1 106 ? 53.776 6.526 26.580 1.00 91.30 86 ASN A O 1
ATOM 679 N N . ILE A 1 107 ? 53.069 8.147 27.969 1.00 88.08 87 ILE A N 1
ATOM 680 C CA . ILE A 1 107 ? 52.985 7.266 29.127 1.00 90.29 87 ILE A CA 1
ATOM 681 C C . ILE A 1 107 ? 51.545 6.777 29.279 1.00 90.25 87 ILE A C 1
ATOM 682 O O . ILE A 1 107 ? 50.601 7.524 29.002 1.00 84.96 87 ILE A O 1
ATOM 687 N N . CYS A 1 108 ? 51.374 5.522 29.693 1.00 90.22 88 CYS A N 1
ATOM 688 C CA . CYS A 1 108 ? 50.035 4.964 29.873 1.00 85.39 88 CYS A CA 1
ATOM 689 C C . CYS A 1 108 ? 49.943 3.873 30.944 1.00 85.50 88 CYS A C 1
ATOM 690 O O . CYS A 1 108 ? 50.942 3.252 31.310 1.00 88.78 88 CYS A O 1
ATOM 693 N N . ILE A 1 109 ? 48.722 3.649 31.426 1.00 82.35 89 ILE A N 1
ATOM 694 C CA . ILE A 1 109 ? 48.430 2.628 32.423 1.00 86.08 89 ILE A CA 1
ATOM 695 C C . ILE A 1 109 ? 48.253 1.260 31.769 1.00 86.20 89 ILE A C 1
ATOM 696 O O . ILE A 1 109 ? 48.595 0.236 32.354 1.00 96.11 89 ILE A O 1
ATOM 701 N N . ASN A 1 110 ? 47.721 1.252 30.549 1.00 80.31 90 ASN A N 1
ATOM 702 C CA . ASN A 1 110 ? 47.350 0.016 29.864 1.00 72.09 90 ASN A CA 1
ATOM 703 C C . ASN A 1 110 ? 48.488 -0.676 29.128 1.00 72.64 90 ASN A C 1
ATOM 704 O O . ASN A 1 110 ? 49.610 -0.156 29.052 1.00 71.30 90 ASN A O 1
ATOM 709 N N . ASN A 1 111 ? 48.160 -1.832 28.548 1.00 84.03 91 ASN A N 1
ATOM 710 C CA . ASN A 1 111 ? 49.159 -2.767 28.051 1.00 89.72 91 ASN A CA 1
ATOM 711 C C . ASN A 1 111 ? 48.670 -3.686 26.938 1.00 98.98 91 ASN A C 1
ATOM 712 O O . ASN A 1 111 ? 48.696 -4.905 27.085 1.00 106.01 91 ASN A O 1
ATOM 717 N N . CYS A 1 112 ? 48.122 -3.092 25.880 1.00 95.42 92 CYS A N 1
ATOM 718 C CA . CYS A 1 112 ? 47.694 -3.826 24.680 1.00 80.06 92 CYS A CA 1
ATOM 719 C C . CYS A 1 112 ? 48.896 -4.387 23.935 1.00 77.92 92 CYS A C 1
ATOM 720 O O . CYS A 1 112 ? 49.974 -3.813 23.971 1.00 76.21 92 CYS A O 1
ATOM 723 N N . SER A 1 113 ? 48.728 -5.574 23.365 1.00 80.70 93 SER A N 1
ATOM 724 C CA . SER A 1 113 ? 49.802 -6.255 22.654 1.00 81.72 93 SER A CA 1
ATOM 725 C C . SER A 1 113 ? 50.346 -5.446 21.478 1.00 79.36 93 SER A C 1
ATOM 726 O O . SER A 1 113 ? 51.532 -5.513 21.171 1.00 85.20 93 SER A O 1
ATOM 729 N N . TYR A 1 114 ? 49.475 -4.687 20.819 1.00 76.58 94 TYR A N 1
ATOM 730 C CA . TYR A 1 114 ? 49.807 -4.077 19.527 1.00 83.02 94 TYR A CA 1
ATOM 731 C C . TYR A 1 114 ? 50.527 -2.726 19.593 1.00 85.31 94 TYR A C 1
ATOM 732 O O . TYR A 1 114 ? 51.218 -2.343 18.646 1.00 87.77 94 TYR A O 1
ATOM 741 N N . CYS A 1 115 ? 50.373 -2.002 20.696 1.00 79.35 95 CYS A N 1
ATOM 742 C CA . CYS A 1 115 ? 50.865 -0.625 20.745 1.00 76.50 95 CYS A CA 1
ATOM 743 C C . CYS A 1 115 ? 52.280 -0.474 21.299 1.00 84.47 95 CYS A C 1
ATOM 744 O O . CYS A 1 115 ? 52.788 -1.349 21.998 1.00 84.62 95 CYS A O 1
ATOM 747 N N . SER A 1 116 ? 52.904 0.658 20.982 1.00 90.83 96 SER A N 1
ATOM 748 C CA . SER A 1 116 ? 54.256 0.958 21.439 1.00 89.12 96 SER A CA 1
ATOM 749 C C . SER A 1 116 ? 54.234 1.619 22.811 1.00 86.61 96 SER A C 1
ATOM 750 O O . SER A 1 116 ? 55.214 1.558 23.555 1.00 89.79 96 SER A O 1
ATOM 753 N N . PHE A 1 117 ? 53.111 2.251 23.139 1.00 78.80 97 PHE A N 1
ATOM 754 C CA . PHE A 1 117 ? 52.991 3.022 24.374 1.00 79.85 97 PHE A CA 1
ATOM 755 C C . PHE A 1 117 ? 52.669 2.156 25.589 1.00 78.18 97 PHE A C 1
ATOM 756 O O . PHE A 1 117 ? 52.610 2.662 26.711 1.00 75.62 97 PHE A O 1
ATOM 764 N N . ARG A 1 118 ? 52.452 0.863 25.362 1.00 80.22 98 ARG A N 1
ATOM 765 C CA . ARG A 1 118 ? 52.100 -0.065 26.435 1.00 85.08 98 ARG A CA 1
ATOM 766 C C . ARG A 1 118 ? 53.097 0.013 27.591 1.00 86.12 98 ARG A C 1
ATOM 767 O O . ARG A 1 118 ? 54.282 0.279 27.387 1.00 83.61 98 ARG A O 1
ATOM 775 N N . ARG A 1 119 ? 52.602 -0.210 28.804 1.00 93.16 99 ARG A N 1
ATOM 776 C CA . ARG A 1 119 ? 53.374 0.032 30.020 1.00 95.99 99 ARG A CA 1
ATOM 777 C C . ARG A 1 119 ? 54.595 -0.877 30.154 1.00 96.82 99 ARG A C 1
ATOM 778 O O . ARG A 1 119 ? 55.656 -0.440 30.603 1.00 91.32 99 ARG A O 1
ATOM 782 N N . GLU A 1 120 ? 54.443 -2.134 29.752 1.00 105.04 100 GLU A N 1
ATOM 783 C CA . GLU A 1 120 ? 55.498 -3.130 29.914 1.00 118.66 100 GLU A CA 1
ATOM 784 C C . GLU A 1 120 ? 56.608 -2.990 28.867 1.00 121.64 100 GLU A C 1
ATOM 785 O O . GLU A 1 120 ? 57.554 -3.774 28.852 1.00 125.42 100 GLU A O 1
ATOM 791 N N . ASN A 1 121 ? 56.505 -1.985 28.004 1.00 122.50 101 ASN A N 1
ATOM 792 C CA . ASN A 1 121 ? 57.442 -1.837 26.898 1.00 120.41 101 ASN A CA 1
ATOM 793 C C . ASN A 1 121 ? 58.880 -1.563 27.364 1.00 123.96 101 ASN A C 1
ATOM 794 O O . ASN A 1 121 ? 59.812 -2.221 26.903 1.00 130.73 101 ASN A O 1
ATOM 799 N N . LYS A 1 122 ? 59.050 -0.602 28.275 1.00 119.88 102 LYS A N 1
ATOM 800 C CA . LYS A 1 122 ? 60.361 -0.222 28.845 1.00 120.78 102 LYS A CA 1
ATOM 801 C C . LYS A 1 122 ? 61.331 0.422 27.836 1.00 120.67 102 LYS A C 1
ATOM 802 O O . LYS A 1 122 ? 62.191 1.216 28.218 1.00 117.53 102 LYS A O 1
ATOM 808 N N . GLU A 1 123 ? 61.180 0.083 26.558 1.00 125.12 103 GLU A N 1
ATOM 809 C CA . GLU A 1 123 ? 62.095 0.511 25.500 1.00 130.71 103 GLU A CA 1
ATOM 810 C C . GLU A 1 123 ? 61.781 1.920 24.991 1.00 127.86 103 GLU A C 1
ATOM 811 O O . GLU A 1 123 ? 62.347 2.372 23.994 1.00 130.13 103 GLU A O 1
ATOM 817 N N . LEU A 1 124 ? 60.883 2.611 25.686 1.00 120.83 104 LEU A N 1
ATOM 818 C CA . LEU A 1 124 ? 60.323 3.868 25.195 1.00 110.23 104 LEU A CA 1
ATOM 819 C C . LEU A 1 124 ? 60.693 5.063 26.069 1.00 104.36 104 LEU A C 1
ATOM 820 O O . LEU A 1 124 ? 60.564 5.012 27.291 1.00 113.65 104 LEU A O 1
ATOM 825 N N . SER A 1 125 ? 61.161 6.134 25.434 1.00 98.46 105 SER A N 1
ATOM 826 C CA . SER A 1 125 ? 61.443 7.379 26.138 1.00 102.41 105 SER A CA 1
ATOM 827 C C . SER A 1 125 ? 60.137 8.019 26.593 1.00 101.04 105 SER A C 1
ATOM 828 O O . SER A 1 125 ? 59.420 8.620 25.795 1.00 101.73 105 SER A O 1
ATOM 831 N N . ARG A 1 126 ? 59.832 7.883 27.879 1.00 98.01 106 ARG A N 1
ATOM 832 C CA . ARG A 1 126 ? 58.569 8.368 28.420 1.00 89.30 106 ARG A CA 1
ATOM 833 C C . ARG A 1 126 ? 58.602 9.879 28.642 1.00 92.26 106 ARG A C 1
ATOM 834 O O . ARG A 1 126 ? 59.361 10.377 29.473 1.00 100.22 106 ARG A O 1
ATOM 842 N N . VAL A 1 127 ? 57.777 10.601 27.887 1.00 87.94 107 VAL A N 1
ATOM 843 C CA . VAL A 1 127 ? 57.749 12.060 27.943 1.00 87.71 107 VAL A CA 1
ATOM 844 C C . VAL A 1 127 ? 56.332 12.612 28.087 1.00 87.28 107 VAL A C 1
ATOM 845 O O . VAL A 1 127 ? 55.427 12.220 27.353 1.00 85.97 107 VAL A O 1
ATOM 849 N N . ARG A 1 128 ? 56.147 13.518 29.043 1.00 93.44 108 ARG A N 1
ATOM 850 C CA . ARG A 1 128 ? 54.935 14.328 29.115 1.00 95.36 108 ARG A CA 1
ATOM 851 C C . ARG A 1 128 ? 55.341 15.789 28.929 1.00 93.44 108 ARG A C 1
ATOM 852 O O . ARG A 1 128 ? 56.345 16.236 29.486 1.00 100.92 108 ARG A O 1
ATOM 860 N N . LEU A 1 129 ? 54.572 16.523 28.133 1.00 83.20 109 LEU A N 1
ATOM 861 C CA . LEU A 1 129 ? 54.951 17.876 27.740 1.00 81.94 109 LEU A CA 1
ATOM 862 C C . LEU A 1 129 ? 54.454 18.945 28.701 1.00 80.48 109 LEU A C 1
ATOM 863 O O . LEU A 1 129 ? 53.299 18.922 29.123 1.00 76.33 109 LEU A O 1
ATOM 868 N N . SER A 1 130 ? 55.327 19.894 29.029 1.00 83.29 110 SER A N 1
ATOM 869 C CA . SER A 1 130 ? 54.927 21.046 29.826 1.00 91.41 110 SER A CA 1
ATOM 870 C C . SER A 1 130 ? 53.991 21.932 29.016 1.00 98.13 110 SER A C 1
ATOM 871 O O . SER A 1 130 ? 53.781 21.702 27.825 1.00 109.09 110 SER A O 1
ATOM 874 N N . LEU A 1 131 ? 53.431 22.947 29.663 1.00 94.14 111 LEU A N 1
ATOM 875 C CA . LEU A 1 131 ? 52.535 23.873 28.985 1.00 92.85 111 LEU A CA 1
ATOM 876 C C . LEU A 1 131 ? 53.258 24.594 27.852 1.00 87.08 111 LEU A C 1
ATOM 877 O O . LEU A 1 131 ? 52.743 24.696 26.737 1.00 92.93 111 LEU A O 1
ATOM 882 N N . GLU A 1 132 ? 54.460 25.079 28.145 1.00 83.68 112 GLU A N 1
ATOM 883 C CA . GLU A 1 132 ? 55.269 25.785 27.159 1.00 89.98 112 GLU A CA 1
ATOM 884 C C . GLU A 1 132 ? 55.600 24.888 25.966 1.00 96.93 112 GLU A C 1
ATOM 885 O O . GLU A 1 132 ? 55.541 25.330 24.817 1.00 92.92 112 GLU A O 1
ATOM 888 N N . GLU A 1 133 ? 55.937 23.630 26.242 1.00 97.51 113 GLU A N 1
ATOM 889 C CA . GLU A 1 133 ? 56.271 22.674 25.188 1.00 96.04 113 GLU A CA 1
ATOM 890 C C . GLU A 1 133 ? 55.076 22.385 24.281 1.00 97.31 113 GLU A C 1
ATOM 891 O O . GLU A 1 133 ? 55.189 22.462 23.055 1.00 96.98 113 GLU A O 1
ATOM 897 N N . ALA A 1 134 ? 53.937 22.056 24.884 1.00 95.09 114 ALA A N 1
ATOM 898 C CA . ALA A 1 134 ? 52.720 21.779 24.127 1.00 91.65 114 ALA A CA 1
ATOM 899 C C . ALA A 1 134 ? 52.302 22.979 23.278 1.00 89.42 114 ALA A C 1
ATOM 900 O O . ALA A 1 134 ? 51.997 22.836 22.088 1.00 90.42 114 ALA A O 1
ATOM 902 N N . VAL A 1 135 ? 52.292 24.159 23.894 1.00 86.67 115 VAL A N 1
ATOM 903 C CA . VAL A 1 135 ? 51.954 25.387 23.181 1.00 85.71 115 VAL A CA 1
ATOM 904 C C . VAL A 1 135 ? 52.914 25.634 22.015 1.00 90.05 115 VAL A C 1
ATOM 905 O O . VAL A 1 135 ? 52.494 26.039 20.928 1.00 90.91 115 VAL A O 1
ATOM 909 N N . ASP A 1 136 ? 54.198 25.366 22.237 1.00 95.32 116 ASP A N 1
ATOM 910 C CA . ASP A 1 136 ? 55.204 25.546 21.194 1.00 98.19 116 ASP A CA 1
ATOM 911 C C . ASP A 1 136 ? 54.969 24.576 20.041 1.00 98.92 116 ASP A C 1
ATOM 912 O O . ASP A 1 136 ? 55.193 24.912 18.877 1.00 99.74 116 ASP A O 1
ATOM 917 N N . GLU A 1 137 ? 54.523 23.371 20.381 1.00 97.10 117 GLU A N 1
ATOM 918 C CA . GLU A 1 137 ? 54.146 22.374 19.386 1.00 93.69 117 GLU A CA 1
ATOM 919 C C . GLU A 1 137 ? 52.965 22.869 18.557 1.00 88.36 117 GLU A C 1
ATOM 920 O O . GLU A 1 137 ? 52.930 22.696 17.336 1.00 84.65 117 GLU A O 1
ATOM 926 N N . ALA A 1 138 ? 52.000 23.489 19.231 1.00 88.27 118 ALA A N 1
ATOM 927 C CA . ALA A 1 138 ? 50.849 24.070 18.549 1.00 86.88 118 ALA A CA 1
ATOM 928 C C . ALA A 1 138 ? 51.291 25.184 17.600 1.00 86.48 118 ALA A C 1
ATOM 929 O O . ALA A 1 138 ? 50.755 25.324 16.498 1.00 88.38 118 ALA A O 1
ATOM 931 N N . LYS A 1 139 ? 52.277 25.967 18.032 1.00 85.85 119 LYS A N 1
ATOM 932 C CA . LYS A 1 139 ? 52.843 27.027 17.201 1.00 85.12 119 LYS A CA 1
ATOM 933 C C . LYS A 1 139 ? 53.534 26.450 15.963 1.00 83.31 119 LYS A C 1
ATOM 934 O O . LYS A 1 139 ? 53.395 26.979 14.857 1.00 85.06 119 LYS A O 1
ATOM 940 N N . ALA A 1 140 ? 54.274 25.361 16.159 1.00 82.42 120 ALA A N 1
ATOM 941 C CA . ALA A 1 140 ? 55.024 24.728 15.076 1.00 77.39 120 ALA A CA 1
ATOM 942 C C . ALA A 1 140 ? 54.084 24.114 14.046 1.00 80.82 120 ALA A C 1
ATOM 943 O O . ALA A 1 140 ? 54.321 24.200 12.840 1.00 83.53 120 ALA A O 1
ATOM 945 N N . ILE A 1 141 ? 53.018 23.493 14.537 1.00 77.97 121 ILE A N 1
ATOM 946 C CA . ILE A 1 141 ? 51.983 22.925 13.683 1.00 70.07 121 ILE A CA 1
ATOM 947 C C . ILE A 1 141 ? 51.229 24.022 12.928 1.00 76.87 121 ILE A C 1
ATOM 948 O O . ILE A 1 141 ? 50.870 23.852 11.763 1.00 81.57 121 ILE A O 1
ATOM 953 N N . ARG A 1 142 ? 51.004 25.155 13.587 1.00 79.60 122 ARG A N 1
ATOM 954 C CA . ARG A 1 142 ? 50.285 26.262 12.957 1.00 80.57 122 ARG A CA 1
ATOM 955 C C . ARG A 1 142 ? 51.108 26.932 11.858 1.00 84.35 122 ARG A C 1
ATOM 956 O O . ARG A 1 142 ? 50.572 27.296 10.809 1.00 85.86 122 ARG A O 1
ATOM 964 N N . GLU A 1 143 ? 52.405 27.099 12.112 1.00 83.92 123 GLU A N 1
ATOM 965 C CA . GLU A 1 143 ? 53.327 27.685 11.136 1.00 90.07 123 GLU A CA 1
ATOM 966 C C . GLU A 1 143 ? 53.348 26.887 9.832 1.00 86.02 123 GLU A C 1
ATOM 967 O O . GLU A 1 143 ? 53.607 27.428 8.756 1.00 78.33 123 GLU A O 1
ATOM 973 N N . MET A 1 144 ? 53.079 25.592 9.955 1.00 84.71 124 MET A N 1
ATOM 974 C CA . MET A 1 144 ? 53.019 24.675 8.826 1.00 76.80 124 MET A CA 1
ATOM 975 C C . MET A 1 144 ? 51.886 25.048 7.876 1.00 77.36 124 MET A C 1
ATOM 976 O O . MET A 1 144 ? 51.991 24.873 6.661 1.00 86.90 124 MET A O 1
ATOM 981 N N . GLY A 1 145 ? 50.805 25.571 8.446 1.00 76.90 125 GLY A N 1
ATOM 982 C CA . GLY A 1 145 ? 49.619 25.913 7.683 1.00 75.55 125 GLY A CA 1
ATOM 983 C C . GLY A 1 145 ? 48.406 25.191 8.235 1.00 79.75 125 GLY A C 1
ATOM 984 O O . GLY A 1 145 ? 47.265 25.526 7.909 1.00 85.02 125 GLY A O 1
ATOM 985 N N . HIS A 1 146 ? 48.664 24.188 9.071 1.00 79.65 126 HIS A N 1
ATOM 986 C CA . HIS A 1 146 ? 47.611 23.436 9.747 1.00 76.28 126 HIS A CA 1
ATOM 987 C C . HIS A 1 146 ? 46.803 24.328 10.678 1.00 79.55 126 HIS A C 1
ATOM 988 O O . HIS A 1 146 ? 47.350 25.240 11.295 1.00 85.55 126 HIS A O 1
ATOM 995 N N . THR A 1 147 ? 45.506 24.060 10.786 1.00 74.19 127 THR A N 1
ATOM 996 C CA . THR A 1 147 ? 44.654 24.786 11.723 0.52 73.53 127 THR A CA 1
ATOM 997 C C . THR A 1 147 ? 43.832 23.826 12.570 1.00 71.25 127 THR A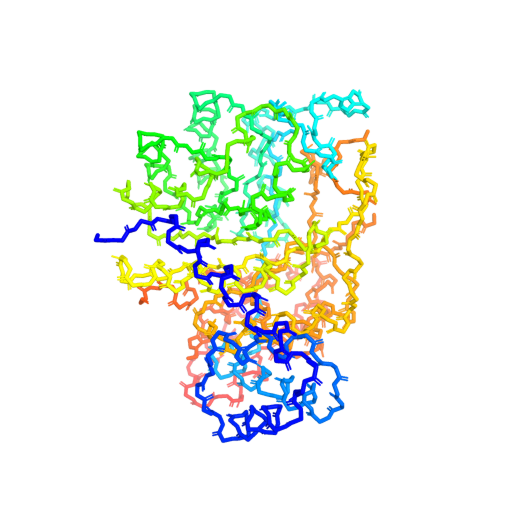 C 1
ATOM 998 O O . THR A 1 147 ? 43.128 24.238 13.490 1.00 64.62 127 THR A O 1
ATOM 1002 N N . ARG A 1 148 ? 43.917 22.543 12.244 1.00 73.34 128 ARG A N 1
ATOM 1003 C CA . ARG A 1 148 ? 43.186 21.527 12.981 1.00 69.61 128 ARG A CA 1
ATOM 1004 C C . ARG A 1 148 ? 44.168 20.574 13.654 1.00 75.45 128 ARG A C 1
ATOM 1005 O O . ARG A 1 148 ? 45.089 20.063 13.015 1.00 78.75 128 ARG A O 1
ATOM 1013 N N . ILE A 1 149 ? 43.974 20.350 14.950 1.00 75.43 129 ILE A N 1
ATOM 1014 C CA . ILE A 1 149 ? 44.887 19.526 15.733 1.00 68.61 129 ILE A CA 1
ATOM 1015 C C . ILE A 1 149 ? 44.137 18.371 16.400 1.00 68.47 129 ILE A C 1
ATOM 1016 O O . ILE A 1 149 ? 42.989 18.527 16.812 1.00 72.43 129 ILE A O 1
ATOM 1021 N N . LEU A 1 150 ? 44.782 17.208 16.481 1.00 69.74 130 LEU A N 1
ATOM 1022 C CA . LEU A 1 150 ? 44.213 16.060 17.185 1.00 68.85 130 LEU A CA 1
ATOM 1023 C C . LEU A 1 150 ? 45.077 15.689 18.390 1.00 72.96 130 LEU A C 1
ATOM 1024 O O . LEU A 1 150 ? 46.055 14.954 18.254 1.00 75.23 130 LEU A O 1
ATOM 1029 N N . LEU A 1 151 ? 44.717 16.205 19.564 1.00 73.01 131 LEU A N 1
ATOM 1030 C CA . LEU A 1 151 ? 45.442 15.885 20.792 1.00 74.97 131 LEU A CA 1
ATOM 1031 C C . LEU A 1 151 ? 45.300 14.413 21.148 1.00 77.39 131 LEU A C 1
ATOM 1032 O O . LEU A 1 151 ? 44.189 13.896 21.279 1.00 76.97 131 LEU A O 1
ATOM 1037 N N . VAL A 1 152 ? 46.434 13.744 21.316 1.00 79.65 132 VAL A N 1
ATOM 1038 C CA . VAL A 1 152 ? 46.437 12.320 21.617 1.00 83.24 132 VAL A CA 1
ATOM 1039 C C . VAL A 1 152 ? 47.372 12.026 22.795 1.00 86.76 132 VAL A C 1
ATOM 1040 O O . VAL A 1 152 ? 48.480 12.567 22.876 1.00 88.95 132 VAL A O 1
ATOM 1044 N N . MET A 1 153 ? 46.901 11.188 23.717 1.00 84.35 133 MET A N 1
ATOM 1045 C CA . MET A 1 153 ? 47.655 10.841 24.919 1.00 80.09 133 MET A CA 1
ATOM 1046 C C . MET A 1 153 ? 47.520 9.376 25.305 1.00 77.28 133 MET A C 1
ATOM 1047 O O . MET A 1 153 ? 46.554 8.708 24.936 1.00 77.89 133 MET A O 1
ATOM 1052 N N . GLY A 1 154 ? 48.487 8.889 26.074 1.00 81.92 134 GLY A N 1
ATOM 1053 C CA . GLY A 1 154 ? 48.339 7.617 26.752 1.00 87.04 134 GLY A CA 1
ATOM 1054 C C . GLY A 1 154 ? 47.399 7.814 27.927 1.00 83.52 134 GLY A C 1
ATOM 1055 O O . GLY A 1 154 ? 47.187 8.943 28.373 1.00 81.16 134 GLY A O 1
ATOM 1056 N N . GLU A 1 155 ? 46.831 6.725 28.432 1.00 79.96 135 GLU A N 1
ATOM 1057 C CA . GLU A 1 155 ? 45.850 6.830 29.506 1.00 81.07 135 GLU A CA 1
ATOM 1058 C C . GLU A 1 155 ? 46.502 7.027 30.872 1.00 79.11 135 GLU A C 1
ATOM 1059 O O . GLU A 1 155 ? 47.347 6.239 31.295 1.00 69.82 135 GLU A O 1
ATOM 1065 N N . GLU A 1 156 ? 46.109 8.103 31.543 1.00 86.01 136 GLU A N 1
ATOM 1066 C CA . GLU A 1 156 ? 46.467 8.335 32.934 1.00 94.05 136 GLU A CA 1
ATOM 1067 C C . GLU A 1 156 ? 45.153 8.427 33.710 1.00 89.78 136 GLU A C 1
ATOM 1068 O O . GLU A 1 156 ? 44.087 8.440 33.093 1.00 89.55 136 GLU A O 1
ATOM 1074 N N . PRO A 1 157 ? 45.211 8.460 35.056 1.00 87.65 137 PRO A N 1
ATOM 1075 C CA . PRO A 1 157 ? 43.964 8.639 35.810 1.00 83.55 137 PRO A CA 1
ATOM 1076 C C . PRO A 1 157 ? 43.174 9.868 35.369 1.00 80.55 137 PRO A C 1
ATOM 1077 O O . PRO A 1 157 ? 43.757 10.841 34.892 1.00 84.86 137 PRO A O 1
ATOM 1081 N N . GLU A 1 158 ? 41.857 9.801 35.528 1.00 72.79 138 GLU A N 1
ATOM 1082 C CA . GLU A 1 158 ? 40.944 10.819 35.024 1.00 77.74 138 GLU A CA 1
ATOM 1083 C C . GLU A 1 158 ? 41.307 12.237 35.473 1.00 82.98 138 GLU A C 1
ATOM 1084 O O . GLU A 1 158 ? 41.450 13.141 34.644 1.00 92.52 138 GLU A O 1
ATOM 1090 N N . ASP A 1 159 ? 41.468 12.418 36.781 1.00 79.76 139 ASP A N 1
ATOM 1091 C CA . ASP A 1 159 ? 41.754 13.730 37.352 1.00 83.91 139 ASP A CA 1
ATOM 1092 C C . ASP A 1 159 ? 43.058 14.304 36.803 1.00 78.09 139 ASP A C 1
ATOM 1093 O O . ASP A 1 159 ? 43.151 15.503 36.516 1.00 72.24 139 ASP A 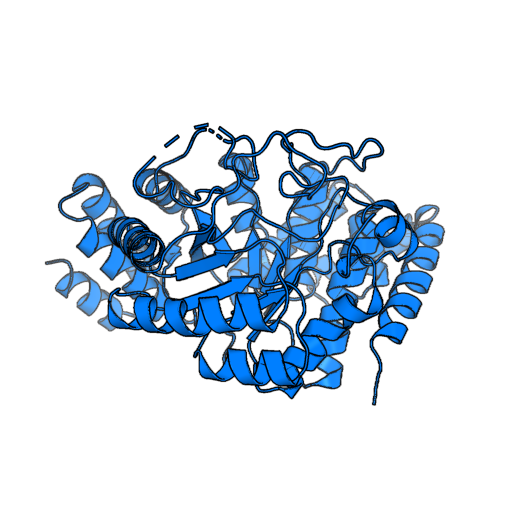O 1
ATOM 1098 N N . LYS A 1 160 ? 44.052 13.433 36.660 1.00 79.38 140 LYS A N 1
ATOM 1099 C CA . LYS A 1 160 ? 45.352 13.803 36.117 1.00 88.13 140 LYS A CA 1
ATOM 1100 C C . LYS A 1 160 ? 45.219 14.437 34.734 1.00 93.52 140 LYS A C 1
ATOM 1101 O O . LYS A 1 160 ? 45.471 15.639 34.553 1.00 102.04 140 LYS A O 1
ATOM 1107 N N . THR A 1 161 ? 44.813 13.613 33.769 1.00 86.25 141 THR A N 1
ATOM 1108 C CA . THR A 1 161 ? 44.685 14.029 32.378 1.00 85.98 141 THR A CA 1
ATOM 1109 C C . THR A 1 161 ? 43.777 15.231 32.232 1.00 83.92 141 THR A C 1
ATOM 1110 O O . THR A 1 161 ? 44.077 16.152 31.479 1.00 88.45 141 THR A O 1
ATOM 1114 N N . LEU A 1 162 ? 42.661 15.218 32.951 1.00 77.76 142 LEU A N 1
ATOM 1115 C CA . LEU A 1 162 ? 41.683 16.281 32.792 1.00 77.92 142 LEU A CA 1
ATOM 1116 C C . LEU A 1 162 ? 42.169 17.606 33.360 1.00 83.94 142 LEU A C 1
ATOM 1117 O O . LEU A 1 162 ? 41.828 18.655 32.832 1.00 87.58 142 LEU A O 1
ATOM 1122 N N . SER A 1 163 ? 42.965 17.569 34.423 1.00 87.75 143 SER A N 1
ATOM 1123 C CA . SER A 1 163 ? 43.554 18.802 34.940 1.00 91.31 143 SER A CA 1
ATOM 1124 C C . SER A 1 163 ? 44.583 19.331 33.943 1.00 91.73 143 SER A C 1
ATOM 1125 O O . SER A 1 163 ? 44.585 20.519 33.579 1.00 93.30 143 SER A O 1
ATOM 1128 N N . TYR A 1 164 ? 45.449 18.417 33.511 1.00 87.41 144 TYR A N 1
ATOM 1129 C CA . TYR A 1 164 ? 46.461 18.672 32.490 1.00 79.54 144 TYR A CA 1
ATOM 1130 C C . TYR A 1 164 ? 45.880 19.395 31.269 1.00 82.94 144 TYR A C 1
ATOM 1131 O O . TYR A 1 164 ? 46.375 20.449 30.852 1.00 84.97 144 TYR A O 1
ATOM 1140 N N . LEU A 1 165 ? 44.814 18.828 30.715 1.00 78.47 145 LEU A N 1
ATOM 1141 C CA . LEU A 1 165 ? 44.135 19.415 29.568 1.00 82.60 145 LEU A CA 1
ATOM 1142 C C . LEU A 1 165 ? 43.409 20.700 29.948 1.00 85.34 145 LEU A C 1
ATOM 1143 O O . LEU A 1 165 ? 43.297 21.620 29.137 1.00 84.42 145 LEU A O 1
ATOM 1148 N N . GLU A 1 166 ? 42.917 20.760 31.183 1.00 86.72 146 GLU A N 1
ATOM 1149 C CA . GLU A 1 166 ? 42.212 21.944 31.664 1.00 87.91 146 GLU A CA 1
ATOM 1150 C C . GLU A 1 166 ? 43.134 23.150 31.687 1.00 87.77 146 GLU A C 1
ATOM 1151 O O . GLU A 1 166 ? 42.676 24.289 31.590 1.00 84.07 146 GLU A O 1
ATOM 1157 N N . GLU A 1 167 ? 44.433 22.903 31.817 1.00 92.18 147 GLU A N 1
ATOM 1158 C CA . GLU A 1 167 ? 45.392 23.996 31.725 1.00 98.81 147 GLU A CA 1
ATOM 1159 C C . GLU A 1 167 ? 45.945 24.172 30.311 1.00 99.45 147 GLU A C 1
ATOM 1160 O O . GLU A 1 167 ? 46.245 25.291 29.895 1.00 99.84 147 GLU A O 1
ATOM 1166 N N . ILE A 1 168 ? 46.067 23.078 29.565 1.00 97.61 148 ILE A N 1
ATOM 1167 C CA . ILE A 1 168 ? 46.739 23.139 28.267 1.00 92.37 148 ILE A CA 1
ATOM 1168 C C . ILE A 1 168 ? 45.850 23.607 27.106 1.00 95.10 148 ILE A C 1
ATOM 1169 O O . ILE A 1 168 ? 46.264 24.456 26.314 1.00 99.35 148 ILE A O 1
ATOM 1174 N N . ILE A 1 169 ? 44.638 23.072 27.005 1.00 88.47 149 ILE A N 1
ATOM 1175 C CA . ILE A 1 169 ? 43.774 23.381 25.864 1.00 80.64 149 ILE A CA 1
ATOM 1176 C C . ILE A 1 169 ? 43.399 24.871 25.738 1.00 81.03 149 ILE A C 1
ATOM 1177 O O . ILE A 1 169 ? 43.559 25.445 24.654 1.00 83.38 149 ILE A O 1
ATOM 1182 N N . PRO A 1 170 ? 42.911 25.509 26.824 1.00 81.13 150 PRO A N 1
ATOM 1183 C CA . PRO A 1 170 ? 42.615 26.939 26.670 1.00 82.87 150 PRO A CA 1
ATOM 1184 C C . PRO A 1 170 ? 43.864 27.754 26.357 1.00 86.54 150 PRO A C 1
ATOM 1185 O O . PRO A 1 170 ? 43.784 28.777 25.670 1.00 89.68 150 PRO A O 1
ATOM 1189 N N . ALA A 1 171 ? 45.006 27.297 26.863 1.00 86.93 151 ALA A N 1
ATOM 1190 C CA . ALA A 1 171 ? 46.282 27.939 26.580 1.00 87.33 151 ALA A CA 1
ATOM 1191 C C . ALA A 1 171 ? 46.583 27.887 25.087 1.00 86.04 151 ALA A C 1
ATOM 1192 O O . ALA A 1 171 ? 47.055 28.864 24.512 1.00 90.07 151 ALA A O 1
ATOM 1194 N N . ILE A 1 172 ? 46.303 26.745 24.463 1.00 80.10 152 ILE A N 1
ATOM 1195 C CA . ILE A 1 172 ? 46.471 26.605 23.021 1.00 81.21 152 ILE A CA 1
ATOM 1196 C C . ILE A 1 172 ? 45.499 27.512 22.269 1.00 83.27 152 ILE A C 1
ATOM 1197 O O . ILE A 1 172 ? 45.904 28.242 21.362 1.00 88.65 152 ILE A O 1
ATOM 1202 N N . TYR A 1 173 ? 44.223 27.468 22.648 1.00 78.01 153 TYR A N 1
ATOM 1203 C CA . TYR A 1 173 ? 43.214 28.312 22.010 1.00 77.63 153 TYR A CA 1
ATOM 1204 C C . TYR A 1 173 ? 43.569 29.795 22.064 1.00 85.66 153 TYR A C 1
ATOM 1205 O O . TYR A 1 173 ? 43.317 30.533 21.112 1.00 86.51 153 TYR A O 1
ATOM 1214 N N . SER A 1 174 ? 44.151 30.231 23.174 1.00 92.08 154 SER A N 1
ATOM 1215 C CA . SER A 1 174 ? 44.412 31.653 23.359 1.00 98.28 154 SER A CA 1
ATOM 1216 C C . SER A 1 174 ? 45.744 32.085 22.744 1.00 98.34 154 SER A C 1
ATOM 1217 O O . SER A 1 174 ? 45.811 33.103 22.057 1.00 97.87 154 SER A O 1
ATOM 1220 N N . GLU A 1 175 ? 46.794 31.306 22.984 1.00 99.17 155 GLU A N 1
ATOM 1221 C CA . GLU A 1 175 ? 48.136 31.651 22.514 1.00 101.54 155 GLU A CA 1
ATOM 1222 C C . GLU A 1 175 ? 48.366 31.346 21.034 1.00 101.06 155 GLU A C 1
ATOM 1223 O O . GLU A 1 175 ? 49.221 31.961 20.398 1.00 102.90 155 GLU A O 1
ATOM 1229 N N . VAL A 1 176 ? 47.618 30.390 20.491 1.00 98.30 156 VAL A N 1
ATOM 1230 C CA . VAL A 1 176 ? 47.816 29.968 19.105 1.00 97.35 156 VAL A CA 1
ATOM 1231 C C . VAL A 1 176 ? 46.537 30.135 18.286 1.00 97.15 156 VAL A C 1
ATOM 1232 O O . VAL A 1 176 ? 45.438 30.156 18.839 1.00 102.94 156 VAL A O 1
ATOM 1236 N N . ASP A 1 177 ? 46.685 30.257 16.970 1.00 90.80 157 ASP A N 1
ATOM 1237 C CA . ASP A 1 177 ? 45.535 30.363 16.081 1.00 88.89 157 ASP A CA 1
ATOM 1238 C C . ASP A 1 177 ? 45.070 28.986 15.610 1.00 84.11 157 ASP A C 1
ATOM 1239 O O . ASP A 1 177 ? 45.212 28.637 14.442 1.00 81.61 157 ASP A O 1
ATOM 1244 N N . ILE A 1 178 ? 44.516 28.202 16.527 1.00 87.10 158 ILE A N 1
ATOM 1245 C CA . ILE A 1 178 ? 43.984 26.893 16.173 1.00 83.98 158 ILE A CA 1
ATOM 1246 C C . ILE A 1 178 ? 42.462 26.937 16.124 1.00 89.68 158 ILE A C 1
ATOM 1247 O O . ILE A 1 178 ? 41.806 27.256 17.116 1.00 99.47 158 ILE A O 1
ATOM 1252 N N . ARG A 1 179 ? 41.909 26.617 14.959 1.00 87.54 159 ARG A N 1
ATOM 1253 C CA . ARG A 1 179 ? 40.470 26.699 14.739 1.00 94.09 159 ARG A CA 1
ATOM 1254 C C . ARG A 1 179 ? 39.723 25.589 15.461 1.00 94.12 159 ARG A C 1
ATOM 1255 O O . ARG A 1 179 ? 38.609 25.794 15.944 1.00 98.97 159 ARG A O 1
ATOM 1263 N N . ARG A 1 180 ? 40.335 24.413 15.537 1.00 86.36 160 ARG A N 1
ATOM 1264 C CA . ARG A 1 180 ? 39.680 23.276 16.165 1.00 79.69 160 ARG A CA 1
ATOM 1265 C C . ARG A 1 180 ? 40.661 22.366 16.893 1.00 82.86 160 ARG A C 1
ATOM 1266 O O . ARG A 1 180 ? 41.672 21.950 16.323 1.00 79.18 160 ARG A O 1
ATOM 1274 N N . ILE A 1 181 ? 40.360 22.066 18.155 1.00 81.74 161 ILE A N 1
ATOM 1275 C CA . ILE A 1 181 ? 41.076 21.020 18.870 1.00 71.39 161 ILE A CA 1
ATOM 1276 C C . ILE A 1 181 ? 40.177 19.802 19.041 1.00 70.22 161 ILE A C 1
ATOM 1277 O O . ILE A 1 181 ? 39.159 19.855 19.733 1.00 71.87 161 ILE A O 1
ATOM 1282 N N . ASN A 1 182 ? 40.549 18.712 18.379 1.00 74.26 162 ASN A N 1
ATOM 1283 C CA . ASN A 1 182 ? 39.885 17.433 18.579 1.00 77.91 162 ASN A CA 1
ATOM 1284 C C . ASN A 1 182 ? 40.649 16.614 19.602 1.00 80.00 162 ASN A C 1
ATOM 1285 O O . ASN A 1 182 ? 41.836 16.847 19.835 1.00 81.53 162 ASN A O 1
ATOM 1290 N N . VAL A 1 183 ? 39.971 15.648 20.209 1.00 76.16 163 VAL A N 1
ATOM 1291 C CA . VAL A 1 183 ? 40.542 14.949 21.348 1.00 69.37 163 VAL A CA 1
ATOM 1292 C C . VAL A 1 183 ? 40.409 13.434 21.246 1.00 66.63 163 VAL A C 1
ATOM 1293 O O . VAL A 1 183 ? 39.313 12.899 21.065 1.00 67.96 163 VAL A O 1
ATOM 1297 N N . ASN A 1 184 ? 41.542 12.750 21.358 1.00 67.25 164 ASN A N 1
ATOM 1298 C CA . ASN A 1 184 ? 41.556 11.297 21.420 1.00 68.54 164 ASN A CA 1
ATOM 1299 C C . ASN A 1 184 ? 42.020 10.818 22.792 1.00 69.87 164 ASN A C 1
ATOM 1300 O O . ASN A 1 184 ? 43.146 10.353 22.952 1.00 66.75 164 ASN A O 1
ATOM 1305 N N . ILE A 1 185 ? 41.139 10.942 23.779 1.00 70.38 165 ILE A N 1
ATOM 1306 C CA . ILE A 1 185 ? 41.460 10.597 25.160 1.00 71.78 165 ILE A CA 1
ATOM 1307 C C . ILE A 1 185 ? 40.682 9.363 25.614 1.00 73.75 165 ILE A C 1
ATOM 1308 O O . ILE A 1 185 ? 39.517 9.194 25.260 1.00 75.67 165 ILE A O 1
ATOM 1313 N N . ALA A 1 186 ? 41.348 8.498 26.379 1.00 75.37 166 ALA A N 1
ATOM 1314 C CA . ALA A 1 186 ? 40.735 7.314 26.981 1.00 73.70 166 ALA A CA 1
ATOM 1315 C C . ALA A 1 186 ? 39.408 7.634 27.686 1.00 67.16 166 ALA A C 1
ATOM 1316 O O . ALA A 1 186 ? 39.209 8.759 28.144 1.00 59.99 166 ALA A O 1
ATOM 1318 N N . PRO A 1 187 ? 38.498 6.641 27.767 1.00 64.17 167 PRO A N 1
ATOM 1319 C CA . PRO A 1 187 ? 37.149 6.820 28.324 1.00 68.13 167 PRO A CA 1
ATOM 1320 C C . PRO A 1 187 ? 37.111 7.511 29.687 1.00 70.32 167 PRO A C 1
ATOM 1321 O O . PRO A 1 187 ? 37.961 7.264 30.544 1.00 65.84 167 PRO A O 1
ATOM 1325 N N . LEU A 1 188 ? 36.112 8.367 29.871 1.00 73.63 168 LEU A N 1
ATOM 1326 C CA . LEU A 1 188 ? 35.956 9.127 31.103 1.00 77.73 168 LEU A CA 1
ATOM 1327 C C . LEU A 1 188 ? 34.590 8.877 31.729 1.00 78.77 168 LEU A C 1
ATOM 1328 O O . LEU A 1 188 ? 33.705 8.297 31.101 1.00 84.29 168 LEU A O 1
ATOM 1333 N N . THR A 1 189 ? 34.423 9.321 32.969 1.00 72.86 169 THR A N 1
ATOM 1334 C CA . THR A 1 189 ? 33.117 9.294 33.616 1.00 77.42 169 THR A CA 1
ATOM 1335 C C . THR A 1 189 ? 32.276 10.462 33.114 1.00 74.99 169 THR A C 1
ATOM 1336 O O . THR A 1 189 ? 32.790 11.356 32.443 1.00 77.74 169 THR A O 1
ATOM 1340 N N . LEU A 1 190 ? 30.987 10.453 33.443 1.00 73.51 170 LEU A N 1
ATOM 1341 C CA . LEU A 1 190 ? 30.086 11.537 33.066 1.00 77.59 170 LEU A CA 1
ATOM 1342 C C . LEU A 1 190 ? 30.586 12.890 33.565 1.00 84.24 170 LEU A C 1
ATOM 1343 O O . LEU A 1 190 ? 30.479 13.900 32.865 1.00 88.24 170 LEU A O 1
ATOM 1348 N N . LYS A 1 191 ? 31.134 12.898 34.776 1.00 87.95 171 LYS A N 1
ATOM 1349 C CA . LYS A 1 191 ? 31.685 14.112 35.362 1.00 89.51 171 LYS A CA 1
ATOM 1350 C C . LYS A 1 191 ? 32.887 14.581 34.559 1.00 81.83 171 LYS A C 1
ATOM 1351 O O . LYS A 1 191 ? 33.071 15.779 34.336 1.00 77.86 171 LYS A O 1
ATOM 1354 N N . GLY A 1 192 ? 33.700 13.623 34.127 1.00 79.39 172 GLY A N 1
ATOM 1355 C CA . GLY A 1 192 ? 34.873 13.922 33.332 1.00 82.50 172 GLY A CA 1
ATOM 1356 C C . GLY A 1 192 ? 34.529 14.535 31.991 1.00 84.76 172 GLY A C 1
ATOM 1357 O O . GLY A 1 192 ? 35.184 15.474 31.542 1.00 93.00 172 GLY A O 1
ATOM 1358 N N . TYR A 1 193 ? 33.497 14.000 31.348 1.00 80.12 173 TYR A N 1
ATOM 1359 C CA . TYR A 1 193 ? 33.043 14.541 30.075 1.00 78.02 173 TYR A CA 1
ATOM 1360 C C . TYR A 1 193 ? 32.389 15.905 30.270 1.00 80.99 173 TYR A C 1
ATOM 1361 O O . TYR A 1 193 ? 32.486 16.772 29.402 1.00 80.93 173 TYR A O 1
ATOM 1370 N N . GLU A 1 194 ? 31.726 16.093 31.408 1.00 78.36 174 GLU A N 1
ATOM 1371 C CA . GLU A 1 194 ? 31.206 17.410 31.761 1.00 76.70 174 GLU A CA 1
ATOM 1372 C C . GLU A 1 194 ? 32.352 18.400 31.928 1.00 77.70 174 GLU A C 1
ATOM 1373 O O . GLU A 1 194 ? 32.210 19.585 31.626 1.00 78.57 174 GLU A O 1
ATOM 1376 N N . ARG A 1 195 ? 33.487 17.909 32.412 1.00 79.36 175 ARG A N 1
ATOM 1377 C CA . ARG A 1 195 ? 34.670 18.745 32.563 1.00 80.11 175 ARG A CA 1
ATOM 1378 C C . ARG A 1 195 ? 35.264 19.060 31.197 1.00 83.13 175 ARG A C 1
ATOM 1379 O O . ARG A 1 195 ? 35.751 20.167 30.965 1.00 90.94 175 ARG A O 1
ATOM 1387 N N . LEU A 1 196 ? 35.207 18.087 30.293 1.00 81.47 176 LEU A N 1
ATOM 1388 C CA . LEU A 1 196 ? 35.810 18.234 28.973 1.00 75.92 176 LEU A CA 1
ATOM 1389 C C . LEU A 1 196 ? 35.007 19.184 28.087 1.00 71.15 176 LEU A C 1
ATOM 1390 O O . LEU A 1 196 ? 35.583 19.969 27.335 1.00 67.94 176 LEU A O 1
ATOM 1395 N N . LYS A 1 197 ? 33.682 19.114 28.187 1.00 71.60 177 LYS A N 1
ATOM 1396 C CA . LYS A 1 197 ? 32.800 19.987 27.416 1.00 69.73 177 LYS A CA 1
ATOM 1397 C C . LYS A 1 197 ? 33.068 21.465 27.720 1.00 78.21 177 LYS A C 1
ATOM 1398 O O . LYS A 1 197 ? 32.852 22.327 26.865 1.00 79.05 177 LYS A O 1
ATOM 1401 N N . LYS A 1 198 ? 33.549 21.752 28.929 1.00 83.07 178 LYS A N 1
ATOM 1402 C CA . LYS A 1 198 ? 33.881 23.120 29.324 1.00 83.22 178 LYS A CA 1
ATOM 1403 C C . LYS A 1 198 ? 35.152 23.626 28.646 1.00 82.27 178 LYS A C 1
ATOM 1404 O O . LYS A 1 198 ? 35.399 24.832 28.595 1.00 81.90 178 LYS A O 1
ATOM 1407 N N . LEU A 1 199 ? 35.962 22.702 28.136 1.00 81.59 179 LEU A N 1
ATOM 1408 C CA . LEU A 1 199 ? 37.227 23.059 27.502 1.00 83.66 179 LEU A CA 1
ATOM 1409 C C . LEU A 1 199 ? 37.030 23.515 26.063 1.00 80.48 179 LEU A C 1
ATOM 1410 O O . LEU A 1 199 ? 37.984 23.937 25.404 1.00 76.77 179 LEU A O 1
ATOM 1415 N N . LYS A 1 200 ? 35.789 23.419 25.590 1.00 80.70 180 LYS A N 1
ATOM 1416 C CA . LYS A 1 200 ? 35.407 23.843 24.245 1.00 75.55 180 LYS A CA 1
ATOM 1417 C C . LYS A 1 200 ? 36.165 23.100 23.148 1.00 82.77 180 LYS A C 1
ATOM 1418 O O . LYS A 1 200 ? 36.667 23.716 22.207 1.00 82.35 180 LYS A O 1
ATOM 1424 N N . ILE A 1 201 ? 36.243 21.778 23.266 1.00 86.22 181 ILE A N 1
ATOM 1425 C CA . ILE A 1 201 ? 36.872 20.967 22.228 1.00 85.87 181 ILE A CA 1
ATOM 1426 C C . ILE A 1 201 ? 35.905 20.744 21.073 1.00 90.76 181 ILE A C 1
ATOM 1427 O O . ILE A 1 201 ? 34.691 20.859 21.237 1.00 100.57 181 ILE A O 1
ATOM 1432 N N . GLY A 1 202 ? 36.446 20.429 19.903 1.00 85.21 182 GLY A N 1
ATOM 1433 C CA . GLY A 1 202 ? 35.616 20.169 18.745 1.00 81.89 182 GLY A CA 1
ATOM 1434 C C . GLY A 1 202 ? 34.992 18.790 18.803 1.00 80.40 182 GLY A C 1
ATOM 1435 O O . GLY A 1 202 ? 33.813 18.640 19.128 1.00 84.81 182 GLY A O 1
ATOM 1436 N N . THR A 1 203 ? 35.796 17.778 18.496 1.00 76.00 183 THR A N 1
ATOM 1437 C CA . THR A 1 203 ? 35.314 16.406 18.433 1.00 75.65 183 THR A CA 1
ATOM 1438 C C . THR A 1 203 ? 36.076 15.509 19.396 1.00 73.59 183 THR A C 1
ATOM 1439 O O . THR A 1 203 ? 37.299 15.592 19.507 1.00 74.24 183 THR A O 1
ATOM 1443 N N . TYR A 1 204 ? 35.340 14.656 20.096 1.00 70.98 184 TYR A N 1
ATOM 1444 C CA . TYR A 1 204 ? 35.939 13.681 20.992 1.00 71.71 184 TYR A CA 1
ATOM 1445 C C . TYR A 1 204 ? 35.995 12.312 20.324 1.00 69.67 184 TYR A C 1
ATOM 1446 O O . TYR A 1 204 ? 34.962 11.689 20.082 1.00 69.43 184 TYR A O 1
ATOM 1455 N N . GLN A 1 205 ? 37.204 11.851 20.020 1.00 70.49 185 GLN A N 1
ATOM 1456 C CA . GLN A 1 205 ? 37.375 10.581 19.322 1.00 74.01 185 GLN A CA 1
ATOM 1457 C C . GLN A 1 205 ? 37.775 9.446 20.257 1.00 70.58 185 GLN A C 1
ATOM 1458 O O . GLN A 1 205 ? 38.786 9.527 20.955 1.00 71.64 185 GLN A O 1
ATOM 1464 N N . LEU A 1 206 ? 36.972 8.388 20.259 1.00 68.29 186 LEU A N 1
ATOM 1465 C CA . LEU A 1 206 ? 37.273 7.196 21.040 1.00 70.93 186 LEU A CA 1
ATOM 1466 C C . LEU A 1 206 ? 37.070 5.956 20.178 1.00 75.19 186 LEU A C 1
ATOM 1467 O O . LEU A 1 206 ? 35.951 5.659 19.756 1.00 73.33 186 LEU A O 1
ATOM 1472 N N . PHE A 1 207 ? 38.155 5.236 19.915 1.00 76.57 187 PHE A N 1
ATOM 1473 C CA . PHE A 1 207 ? 38.084 4.056 19.064 1.00 77.59 187 PHE A CA 1
ATOM 1474 C C . PHE A 1 207 ? 37.782 2.822 19.908 1.00 73.68 187 PHE A C 1
ATOM 1475 O O . PHE A 1 207 ? 38.409 2.599 20.940 1.00 71.10 187 PHE A O 1
ATOM 1483 N N . GLN A 1 208 ? 36.820 2.021 19.463 1.00 75.93 188 GLN A N 1
ATOM 1484 C CA . GLN A 1 208 ? 36.481 0.778 20.148 1.00 75.32 188 GLN A CA 1
ATOM 1485 C C . GLN A 1 208 ? 37.617 -0.239 19.995 1.00 79.97 188 GLN A C 1
ATOM 1486 O O . GLN A 1 208 ? 37.689 -1.224 20.737 1.00 81.41 188 GLN A O 1
ATOM 1492 N N . GLU A 1 209 ? 38.509 0.031 19.040 1.00 86.24 189 GLU A N 1
ATOM 1493 C CA . GLU A 1 209 ? 39.615 -0.859 18.658 1.00 87.64 189 GLU A CA 1
ATOM 1494 C C . GLU A 1 209 ? 39.095 -2.176 18.086 1.00 87.28 189 GLU A C 1
ATOM 1495 O O . GLU A 1 209 ? 39.428 -2.544 16.961 1.00 81.33 189 GLU A O 1
ATOM 1501 N N . SER A 1 210 ? 38.291 -2.889 18.866 1.00 87.80 190 SER A N 1
ATOM 1502 C CA . SER A 1 210 ? 37.632 -4.092 18.377 1.00 85.11 190 SER A CA 1
ATOM 1503 C C . SER A 1 210 ? 36.259 -4.283 18.998 1.00 77.76 190 SER A C 1
ATOM 1504 O O . SER A 1 210 ? 36.060 -4.034 20.186 1.00 76.25 190 SER A O 1
ATOM 1507 N N . TYR A 1 211 ? 35.322 -4.744 18.179 1.00 75.57 191 TYR A N 1
ATOM 1508 C CA . TYR A 1 211 ? 33.960 -4.983 18.626 1.00 68.49 191 TYR A CA 1
ATOM 1509 C C . TYR A 1 211 ? 33.741 -6.440 19.004 1.00 69.71 191 TYR A C 1
ATOM 1510 O O . TYR A 1 211 ? 32.656 -6.812 19.450 1.00 78.01 191 TYR A O 1
ATOM 1519 N N . ASN A 1 212 ? 34.767 -7.266 18.824 1.00 67.49 192 ASN A N 1
ATOM 1520 C CA . ASN A 1 212 ? 34.689 -8.654 19.262 1.00 79.70 192 ASN A CA 1
ATOM 1521 C C . ASN A 1 212 ? 35.295 -8.809 20.647 1.00 81.26 192 ASN A C 1
ATOM 1522 O O . ASN A 1 212 ? 36.513 -8.716 20.804 1.00 86.54 192 ASN A O 1
ATOM 1527 N N . PRO A 1 213 ? 34.443 -9.047 21.657 1.00 84.60 193 PRO A N 1
ATOM 1528 C CA . PRO A 1 213 ? 34.890 -9.209 23.045 1.00 85.09 193 PRO A CA 1
ATOM 1529 C C . PRO A 1 213 ? 35.924 -10.319 23.181 1.00 86.57 193 PRO A C 1
ATOM 1530 O O . PRO A 1 213 ? 36.757 -10.280 24.085 1.00 86.00 193 PRO A O 1
ATOM 1534 N N . GLU A 1 214 ? 35.871 -11.288 22.273 1.00 96.87 194 GLU A N 1
ATOM 1535 C CA . GLU A 1 214 ? 36.750 -12.447 22.332 1.00 109.31 194 GLU A CA 1
ATOM 1536 C C . GLU A 1 214 ? 38.171 -12.119 21.874 1.00 103.30 194 GLU A C 1
ATOM 1537 O O . GLU A 1 214 ? 39.127 -12.752 22.324 1.00 105.92 194 GLU A O 1
ATOM 1543 N N . VAL A 1 215 ? 38.315 -11.139 20.985 1.00 97.00 195 VAL A N 1
ATOM 1544 C CA . VAL A 1 215 ? 39.645 -10.707 20.565 1.00 93.24 195 VAL A CA 1
ATOM 1545 C C . VAL A 1 215 ? 40.037 -9.428 21.311 1.00 86.58 195 VAL A C 1
ATOM 1546 O O . VAL A 1 215 ? 41.224 -9.127 21.466 1.00 82.71 195 VAL A O 1
ATOM 1550 N N . TYR A 1 216 ? 39.034 -8.692 21.786 1.00 86.22 196 TYR A N 1
ATOM 1551 C CA . TYR A 1 216 ? 39.260 -7.531 22.642 1.00 85.23 196 TYR A CA 1
ATOM 1552 C C . TYR A 1 216 ? 39.899 -7.969 23.952 1.00 80.08 196 TYR A C 1
ATOM 1553 O O . TYR A 1 216 ? 40.853 -7.355 24.430 1.00 73.11 196 TYR A O 1
ATOM 1562 N N . ARG A 1 217 ? 39.342 -9.025 24.537 1.00 84.62 197 ARG A N 1
ATOM 1563 C CA . ARG A 1 217 ? 39.929 -9.652 25.711 1.00 98.07 197 ARG A CA 1
ATOM 1564 C C . ARG A 1 217 ? 41.319 -10.176 25.371 1.00 106.17 197 ARG A C 1
ATOM 1565 O O . ARG A 1 217 ? 42.234 -10.127 26.194 1.00 113.24 197 ARG A O 1
ATOM 1570 N N . GLU A 1 218 ? 41.466 -10.663 24.144 1.00 106.54 198 GLU A N 1
ATOM 1571 C CA . GLU A 1 218 ? 42.701 -11.295 23.700 1.00 103.46 198 GLU A CA 1
ATOM 1572 C C . GLU A 1 218 ? 43.869 -10.320 23.612 1.00 93.25 198 GLU A C 1
ATOM 1573 O O . GLU A 1 218 ? 44.997 -10.663 23.973 1.00 88.32 198 GLU A O 1
ATOM 1576 N N . VAL A 1 219 ? 43.603 -9.104 23.146 1.00 90.31 199 VAL A N 1
ATOM 1577 C CA . VAL A 1 219 ? 44.692 -8.198 22.805 1.00 88.71 199 VAL A CA 1
ATOM 1578 C C . VAL A 1 219 ? 44.936 -7.129 23.870 1.00 81.80 199 VAL A C 1
ATOM 1579 O O . VAL A 1 219 ? 46.021 -6.553 23.935 1.00 82.42 199 VAL A O 1
ATOM 1583 N N . HIS A 1 220 ? 43.941 -6.873 24.712 1.00 79.16 200 HIS A N 1
ATOM 1584 C CA . HIS A 1 220 ? 44.101 -5.900 25.789 1.00 80.81 200 HIS A CA 1
ATOM 1585 C C . HIS A 1 220 ? 44.365 -6.625 27.110 1.00 84.65 200 HIS A C 1
ATOM 1586 O O . HIS A 1 220 ? 43.481 -7.286 27.656 1.00 82.89 200 HIS A O 1
ATOM 1593 N N . LEU A 1 221 ? 45.585 -6.488 27.621 1.00 88.54 201 LEU A N 1
ATOM 1594 C CA . LEU A 1 221 ? 46.081 -7.390 28.662 1.00 94.93 201 LEU A CA 1
ATOM 1595 C C . LEU A 1 221 ? 46.072 -6.820 30.085 1.00 95.37 201 LEU A C 1
ATOM 1596 O O . LEU A 1 221 ? 45.832 -7.553 31.046 1.00 89.51 201 LEU A O 1
ATOM 1601 N N . ASP A 1 222 ? 46.337 -5.525 30.226 1.00 100.07 202 ASP A N 1
ATOM 1602 C CA . ASP A 1 222 ? 46.408 -4.912 31.550 1.00 102.27 202 ASP A CA 1
ATOM 1603 C C . ASP A 1 222 ? 45.742 -3.544 31.575 1.00 98.90 202 ASP A C 1
ATOM 1604 O O . ASP A 1 222 ? 45.622 -2.884 30.543 1.00 106.68 202 ASP A O 1
ATOM 1609 N N . GLY A 1 223 ? 45.313 -3.121 32.760 1.00 90.97 203 GLY A N 1
ATOM 1610 C CA . GLY A 1 223 ? 44.751 -1.794 32.928 1.00 80.60 203 GLY A CA 1
ATOM 1611 C C . GLY A 1 223 ? 43.246 -1.726 32.758 1.00 70.68 203 GLY A C 1
ATOM 1612 O O . GLY A 1 223 ? 42.594 -2.744 32.525 1.00 66.68 203 GLY A O 1
ATOM 1613 N N . PRO A 1 224 ? 42.687 -0.511 32.875 1.00 71.12 204 PRO A N 1
ATOM 1614 C CA . PRO A 1 224 ? 41.241 -0.261 32.815 1.00 81.85 204 PRO A CA 1
ATOM 1615 C C . PRO A 1 224 ? 40.634 -0.503 31.433 1.00 82.27 204 PRO A C 1
ATOM 1616 O O . PRO A 1 224 ? 39.441 -0.809 31.339 1.00 81.57 204 PRO A O 1
ATOM 1620 N N . LYS A 1 225 ? 41.444 -0.373 30.386 1.00 84.11 205 LYS A N 1
ATOM 1621 C CA . LYS A 1 225 ? 40.984 -0.627 29.024 1.00 86.04 205 LYS A CA 1
ATOM 1622 C C . LYS A 1 225 ? 40.510 -2.075 28.852 1.00 86.56 205 LYS A C 1
ATOM 1623 O O . LYS A 1 225 ? 39.702 -2.356 27.965 1.00 93.05 205 LYS A O 1
ATOM 1629 N N . THR A 1 226 ? 40.985 -2.982 29.710 1.00 79.88 206 THR A N 1
ATOM 1630 C CA . THR A 1 226 ? 40.563 -4.388 29.682 1.00 75.10 206 THR A CA 1
ATOM 1631 C C . THR A 1 226 ? 39.053 -4.526 29.787 1.00 73.14 206 THR A C 1
ATOM 1632 O O . THR A 1 226 ? 38.501 -5.595 29.470 1.00 75.47 206 THR A O 1
ATOM 1636 N N . ASN A 1 227 ? 38.390 -3.450 30.219 1.00 74.61 207 ASN A N 1
ATOM 1637 C CA . ASN A 1 227 ? 36.934 -3.439 30.279 1.00 75.59 207 ASN A CA 1
ATOM 1638 C C . ASN A 1 227 ? 36.304 -3.077 28.943 1.00 82.03 207 ASN A C 1
ATOM 1639 O O . ASN A 1 227 ? 36.422 -1.966 28.459 1.00 79.39 207 ASN A O 1
ATOM 1644 N N . PHE A 1 228 ? 35.608 -4.037 28.362 1.00 85.10 208 PHE A N 1
ATOM 1645 C CA . PHE A 1 228 ? 34.939 -3.870 27.075 1.00 84.16 208 PHE A CA 1
ATOM 1646 C C . PHE A 1 228 ? 33.818 -2.830 27.151 1.00 84.57 208 PHE A C 1
ATOM 1647 O O . PHE A 1 228 ? 33.832 -1.827 26.430 1.00 83.21 208 PHE A O 1
ATOM 1655 N N . LEU A 1 229 ? 32.852 -3.082 28.029 1.00 86.06 209 LEU A N 1
ATOM 1656 C CA . LEU A 1 229 ? 31.661 -2.250 28.135 1.00 84.75 209 LEU A CA 1
ATOM 1657 C C . LEU A 1 229 ? 31.967 -0.823 28.557 1.00 80.31 209 LEU A C 1
ATOM 1658 O O . LEU A 1 229 ? 31.312 0.112 28.104 1.00 77.30 209 LEU A O 1
ATOM 1663 N N . TRP A 1 230 ? 32.960 -0.656 29.423 1.00 79.98 210 TRP A N 1
ATOM 1664 C CA . TRP A 1 230 ? 33.337 0.674 29.880 1.00 78.23 210 TRP A CA 1
ATOM 1665 C C . TRP A 1 230 ? 33.808 1.540 28.715 1.00 77.79 210 TRP A C 1
ATOM 1666 O O . TRP A 1 230 ? 33.634 2.758 28.731 1.00 77.20 210 TRP A O 1
ATOM 1677 N N . ARG A 1 231 ? 34.397 0.907 27.705 1.00 73.87 211 ARG A N 1
ATOM 1678 C CA . ARG A 1 231 ? 34.896 1.628 26.539 1.00 68.86 211 ARG A CA 1
ATOM 1679 C C . ARG A 1 231 ? 33.809 1.759 25.476 1.00 71.70 211 ARG A C 1
ATOM 1680 O O . ARG A 1 231 ? 33.741 2.763 24.766 1.00 80.64 211 ARG A O 1
ATOM 1688 N N . LEU A 1 232 ? 32.947 0.751 25.387 1.00 67.22 212 LEU A N 1
ATOM 1689 C CA . LEU A 1 232 ? 31.908 0.730 24.368 1.00 62.63 212 LEU A CA 1
ATOM 1690 C C . LEU A 1 232 ? 30.905 1.873 24.509 1.00 72.89 212 LEU A C 1
ATOM 1691 O O . LEU A 1 232 ? 30.636 2.585 23.538 1.00 69.54 212 LEU A O 1
ATOM 1696 N N 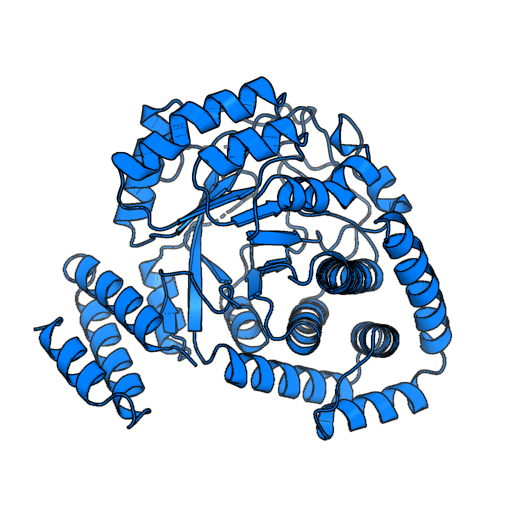. ASN A 1 233 ? 30.342 2.049 25.703 1.00 73.48 213 ASN A N 1
ATOM 1697 C CA . ASN A 1 233 ? 29.381 3.131 25.904 1.00 76.63 213 ASN A CA 1
ATOM 1698 C C . ASN A 1 233 ? 30.026 4.396 26.465 1.00 71.09 213 ASN A C 1
ATOM 1699 O O . ASN A 1 233 ? 29.380 5.173 27.168 1.00 72.89 213 ASN A O 1
ATOM 1704 N N . ALA A 1 234 ? 31.298 4.603 26.136 1.00 70.53 214 ALA A N 1
ATOM 1705 C CA . ALA A 1 234 ? 32.004 5.821 26.519 1.00 73.54 214 ALA A CA 1
ATOM 1706 C C . ALA A 1 234 ? 31.462 7.015 25.746 1.00 78.35 214 ALA A C 1
ATOM 1707 O O . ALA A 1 234 ? 31.268 8.101 26.303 1.00 83.06 214 ALA A O 1
ATOM 1709 N N . VAL A 1 235 ? 31.223 6.803 24.456 1.00 72.42 215 VAL A N 1
ATOM 1710 C CA . VAL A 1 235 ? 30.683 7.845 23.597 1.00 73.49 215 VAL A CA 1
ATOM 1711 C C . VAL A 1 235 ? 29.267 8.220 24.021 1.00 68.97 215 VAL A C 1
ATOM 1712 O O . VAL A 1 235 ? 28.864 9.369 23.880 1.00 68.39 215 VAL A O 1
ATOM 1716 N N . GLU A 1 236 ? 28.517 7.251 24.542 1.00 64.29 216 GLU A N 1
ATOM 1717 C CA . GLU A 1 236 ? 27.193 7.527 25.091 1.00 75.18 216 GLU A CA 1
ATOM 1718 C C . GLU A 1 236 ? 27.286 8.533 26.226 1.00 83.35 216 GLU A C 1
ATOM 1719 O O . GLU A 1 236 ? 26.556 9.526 26.259 1.00 89.38 216 GLU A O 1
ATOM 1725 N N . ARG A 1 237 ? 28.194 8.266 27.158 1.00 77.94 217 ARG A N 1
ATOM 1726 C CA . ARG A 1 237 ? 28.430 9.171 28.269 1.00 77.25 217 ARG A CA 1
ATOM 1727 C C . ARG A 1 237 ? 28.898 10.531 27.769 1.00 72.83 217 ARG A C 1
ATOM 1728 O O . ARG A 1 237 ? 28.503 11.564 28.310 1.00 76.02 217 ARG A O 1
ATOM 1736 N N . ALA A 1 238 ? 29.728 10.532 26.730 1.00 67.00 218 ALA A N 1
ATOM 1737 C CA . ALA A 1 238 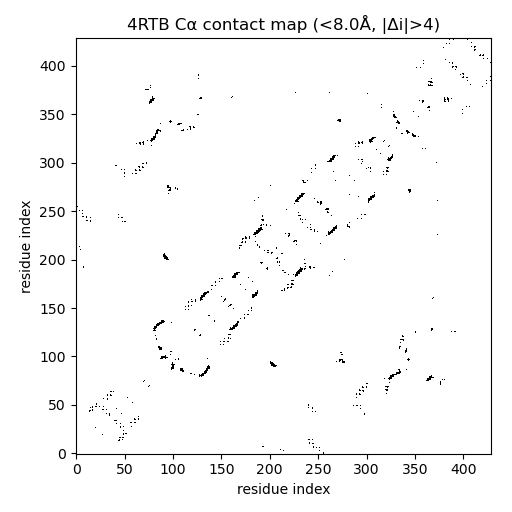? 30.215 11.782 26.159 1.00 60.75 218 ALA A CA 1
ATOM 1738 C C . ALA A 1 238 ? 29.053 12.607 25.615 1.00 69.27 218 ALA A C 1
ATOM 1739 O O . ALA A 1 238 ? 28.996 13.822 25.806 1.00 62.04 218 ALA A O 1
ATOM 1741 N N . ILE A 1 239 ? 28.123 11.931 24.947 1.00 72.57 219 ILE A N 1
ATOM 1742 C CA . ILE A 1 239 ? 26.933 12.571 24.405 1.00 74.20 219 ILE A CA 1
ATOM 1743 C C . ILE A 1 239 ? 26.059 13.146 25.513 1.00 81.56 219 ILE A C 1
ATOM 1744 O O . ILE A 1 239 ? 25.736 14.334 25.505 1.00 82.47 219 ILE A O 1
ATOM 1749 N N . GLU A 1 240 ? 25.690 12.303 26.473 1.00 86.08 220 GLU A N 1
ATOM 1750 C CA . GLU A 1 240 ? 24.755 12.708 27.518 1.00 86.61 220 GLU A CA 1
ATOM 1751 C C . GLU A 1 240 ? 25.348 13.772 28.440 1.00 75.72 220 GLU A C 1
ATOM 1752 O O . GLU A 1 240 ? 24.623 14.428 29.188 1.00 71.22 220 GLU A O 1
ATOM 1758 N N . ALA A 1 241 ? 26.664 13.955 28.367 1.00 71.65 221 ALA A N 1
ATOM 1759 C CA . ALA A 1 241 ? 27.341 14.969 29.167 1.00 76.88 221 ALA A CA 1
ATOM 1760 C C . ALA A 1 241 ? 27.432 16.312 28.443 1.00 85.95 221 ALA A C 1
ATOM 1761 O O . ALA A 1 241 ? 27.992 17.272 28.973 1.00 91.17 221 ALA A O 1
ATOM 1763 N N . GLY A 1 242 ? 26.892 16.378 27.229 1.00 90.14 222 GLY A N 1
ATOM 1764 C CA . GLY A 1 242 ? 26.794 17.641 26.517 1.00 89.23 222 GLY A CA 1
ATOM 1765 C C . GLY A 1 242 ? 27.633 17.762 25.258 1.00 84.85 222 GLY A C 1
ATOM 1766 O O . GLY A 1 242 ? 27.550 18.768 24.548 1.00 83.98 222 GLY A O 1
ATOM 1767 N N . ILE A 1 243 ? 28.444 16.746 24.979 1.00 79.98 223 ILE A N 1
ATOM 1768 C CA . ILE A 1 243 ? 29.278 16.741 23.780 1.00 84.60 223 ILE A CA 1
ATOM 1769 C C . ILE A 1 243 ? 28.540 16.088 22.613 1.00 94.98 223 ILE A C 1
ATOM 1770 O O . ILE A 1 243 ? 28.169 14.918 22.684 1.00 95.05 223 ILE A O 1
ATOM 1775 N N . ASP A 1 244 ? 28.341 16.844 21.536 1.00 106.78 224 ASP A N 1
ATOM 1776 C CA . ASP A 1 244 ? 27.533 16.380 20.408 1.00 110.32 224 ASP A CA 1
ATOM 1777 C C . ASP A 1 244 ? 28.361 15.838 19.241 1.00 107.29 224 ASP A C 1
ATOM 1778 O O . ASP A 1 244 ? 27.840 15.120 18.388 1.00 116.48 224 ASP A O 1
ATOM 1783 N N . ASP A 1 245 ? 29.643 16.186 19.200 1.00 91.69 225 ASP A N 1
ATOM 1784 C CA . ASP A 1 245 ? 30.525 15.721 18.134 1.00 82.21 225 ASP A CA 1
ATOM 1785 C C . ASP A 1 245 ? 31.463 14.627 18.633 1.00 78.05 225 ASP A C 1
ATOM 1786 O O . ASP A 1 245 ? 32.371 14.890 19.422 1.00 78.93 225 ASP A O 1
ATOM 1791 N N . ILE A 1 246 ? 31.241 13.402 18.168 1.00 73.13 226 ILE A N 1
ATOM 1792 C CA . ILE A 1 246 ? 32.035 12.257 18.606 1.00 72.20 226 ILE A CA 1
ATOM 1793 C C . ILE A 1 246 ? 32.596 11.470 17.426 1.00 69.52 226 ILE A C 1
ATOM 1794 O O . ILE A 1 246 ? 32.086 11.564 16.310 1.00 62.52 226 ILE A O 1
ATOM 1799 N N . GLY A 1 247 ? 33.640 10.687 17.679 1.00 71.02 227 GLY A N 1
ATOM 1800 C CA . GLY A 1 247 ? 34.260 9.899 16.631 1.00 70.64 227 GLY A CA 1
ATOM 1801 C C . GLY A 1 247 ? 34.459 8.440 16.994 1.00 75.25 227 GLY A C 1
ATOM 1802 O O . GLY A 1 247 ? 35.094 8.122 17.998 1.00 74.02 227 GLY A O 1
ATOM 1803 N N . ILE A 1 248 ? 33.913 7.547 16.174 1.00 87.13 228 ILE A N 1
ATOM 1804 C CA . ILE A 1 248 ? 34.127 6.114 16.353 1.00 92.39 228 ILE A CA 1
ATOM 1805 C C . ILE A 1 248 ? 35.428 5.707 15.663 1.00 84.02 228 ILE A C 1
ATOM 1806 O O . ILE A 1 248 ? 35.983 6.477 14.886 1.00 78.44 228 ILE A O 1
ATOM 1811 N N . GLY A 1 249 ? 35.919 4.508 15.964 1.00 78.51 229 GLY A N 1
ATOM 1812 C CA . GLY A 1 249 ? 37.048 3.929 15.264 1.00 72.75 229 GLY A CA 1
ATOM 1813 C C . GLY A 1 249 ? 37.157 2.444 15.554 1.00 72.66 229 GLY A C 1
ATOM 1814 O O . GLY A 1 249 ? 36.684 1.970 16.585 1.00 82.76 229 GLY A O 1
ATOM 1815 N N . ALA A 1 250 ? 37.773 1.705 14.639 1.00 66.97 230 ALA A N 1
ATOM 1816 C CA . ALA A 1 250 ? 38.025 0.285 14.849 1.00 66.62 230 ALA A CA 1
ATOM 1817 C C . ALA A 1 250 ? 39.373 -0.098 14.264 1.00 72.65 230 ALA A C 1
ATOM 1818 O O . ALA A 1 250 ? 39.620 0.095 13.079 1.00 82.25 230 ALA A O 1
ATOM 1820 N N . LEU A 1 251 ? 40.249 -0.636 15.102 1.00 77.11 231 LEU A N 1
ATOM 1821 C CA . LEU A 1 251 ? 41.566 -1.056 14.649 1.00 75.56 231 LEU A CA 1
ATOM 1822 C C . LEU A 1 251 ? 41.448 -2.303 13.780 1.00 81.19 231 LEU A C 1
ATOM 1823 O O . LEU A 1 251 ? 40.958 -3.343 14.227 1.00 87.60 231 LEU A O 1
ATOM 1828 N N . PHE A 1 252 ? 41.886 -2.189 12.530 1.00 82.54 232 PHE A N 1
ATOM 1829 C CA . PHE A 1 252 ? 41.782 -3.295 11.585 1.00 82.36 232 PHE A CA 1
ATOM 1830 C C . PHE A 1 252 ? 43.057 -4.124 11.557 1.00 86.26 232 PHE A C 1
ATOM 1831 O O . PHE A 1 252 ? 44.159 -3.585 11.455 1.00 95.62 232 PHE A O 1
ATOM 1839 N N . GLY A 1 253 ? 42.893 -5.439 11.648 1.00 82.27 233 GLY A N 1
ATOM 1840 C CA . GLY A 1 253 ? 44.022 -6.345 11.725 1.00 87.05 233 GLY A CA 1
ATOM 1841 C C . GLY A 1 253 ? 44.069 -7.002 13.088 1.00 89.27 233 GLY A C 1
ATOM 1842 O O . GLY A 1 253 ? 44.891 -7.881 13.345 1.00 91.30 233 GLY A O 1
ATOM 1843 N N . LEU A 1 254 ? 43.178 -6.560 13.969 1.00 89.17 234 LEU A N 1
ATOM 1844 C CA . LEU A 1 254 ? 43.066 -7.131 15.303 1.00 87.96 234 LEU A CA 1
ATOM 1845 C C . LEU A 1 254 ? 42.287 -8.439 15.243 1.00 83.01 234 LEU A C 1
ATOM 1846 O O . LEU A 1 254 ? 42.747 -9.469 15.734 1.00 83.57 234 LEU A O 1
ATOM 1851 N N . GLY A 1 255 ? 41.109 -8.391 14.632 1.00 81.27 235 GLY A N 1
ATOM 1852 C CA . GLY A 1 255 ? 40.305 -9.581 14.422 1.00 85.59 235 GLY A CA 1
ATOM 1853 C C . GLY A 1 255 ? 39.809 -9.662 12.991 1.00 90.94 235 GLY A C 1
ATOM 1854 O O . GLY A 1 255 ? 40.307 -8.949 12.118 1.00 89.34 235 GLY A O 1
ATOM 1855 N N . ASP A 1 256 ? 38.832 -10.533 12.751 1.00 94.03 236 ASP A N 1
ATOM 1856 C CA . ASP A 1 256 ? 38.231 -10.661 11.428 1.00 95.31 236 ASP A CA 1
ATOM 1857 C C . ASP A 1 256 ? 37.652 -9.316 11.006 1.00 88.89 236 ASP A C 1
ATOM 1858 O O . ASP A 1 256 ? 36.749 -8.796 11.659 1.00 86.89 236 ASP A O 1
ATOM 1863 N N . PRO A 1 257 ? 38.180 -8.749 9.913 1.00 83.30 237 PRO A N 1
ATOM 1864 C CA . PRO A 1 257 ? 37.848 -7.393 9.461 1.00 76.31 237 PRO A CA 1
ATOM 1865 C C . PRO A 1 257 ? 36.355 -7.237 9.188 1.00 75.09 237 PRO A C 1
ATOM 1866 O O . PRO A 1 257 ? 35.786 -6.163 9.412 1.00 69.30 237 PRO A O 1
ATOM 1870 N N . LEU A 1 258 ? 35.738 -8.314 8.710 1.00 78.25 238 LEU A N 1
ATOM 1871 C CA . LEU A 1 258 ? 34.303 -8.349 8.463 1.00 80.44 238 LEU A CA 1
ATOM 1872 C C . LEU A 1 258 ? 33.523 -7.973 9.717 1.00 79.11 238 LEU A C 1
ATOM 1873 O O . LEU A 1 258 ? 32.603 -7.149 9.676 1.00 76.04 238 LEU A O 1
ATOM 1878 N N . PHE A 1 259 ? 33.914 -8.574 10.834 1.00 87.48 239 PHE A N 1
ATOM 1879 C CA . PHE A 1 259 ? 33.220 -8.364 12.093 1.00 88.77 239 PHE A CA 1
ATOM 1880 C C . PHE A 1 259 ? 33.339 -6.924 12.589 1.00 85.30 239 PHE A C 1
ATOM 1881 O O . PHE A 1 259 ? 32.360 -6.347 13.057 1.00 82.94 239 PHE A O 1
ATOM 1889 N N . GLU A 1 260 ? 34.537 -6.353 12.495 1.00 82.74 240 GLU A N 1
ATOM 1890 C CA . GLU A 1 260 ? 34.764 -4.982 12.943 1.00 82.69 240 GLU A CA 1
ATOM 1891 C C . GLU A 1 260 ? 34.027 -3.979 12.053 1.00 79.57 240 GLU A C 1
ATOM 1892 O O . GLU A 1 260 ? 33.436 -3.013 12.547 1.00 76.54 240 GLU A O 1
ATOM 1898 N N . LEU A 1 261 ? 34.069 -4.217 10.743 1.00 75.56 241 LEU A N 1
ATOM 1899 C CA . LEU A 1 261 ? 33.334 -3.397 9.783 1.00 71.65 241 LEU A CA 1
ATOM 1900 C C . LEU A 1 261 ? 31.841 -3.402 10.084 1.00 69.61 241 LEU A C 1
ATOM 1901 O O . LEU A 1 261 ? 31.196 -2.351 10.104 1.00 70.28 241 LEU A O 1
ATOM 1906 N N . LEU A 1 262 ? 31.303 -4.598 10.303 1.00 70.59 242 LEU A N 1
ATOM 1907 C CA . LEU A 1 262 ? 29.924 -4.763 10.747 1.00 76.12 242 LEU A CA 1
ATOM 1908 C C . LEU A 1 262 ? 29.648 -3.965 12.025 1.00 78.10 242 LEU A C 1
ATOM 1909 O O . LEU A 1 262 ? 28.651 -3.239 12.125 1.00 78.70 242 LEU A O 1
ATOM 1914 N N . GLY A 1 263 ? 30.551 -4.102 12.991 1.00 72.31 243 GLY A N 1
ATOM 1915 C CA . GLY A 1 263 ? 30.403 -3.475 14.291 1.00 72.83 243 GLY A CA 1
ATOM 1916 C C . GLY A 1 263 ? 30.355 -1.961 14.252 1.00 71.36 243 GLY A C 1
ATOM 1917 O O . GLY A 1 263 ? 29.572 -1.347 14.977 1.00 71.04 243 GLY A O 1
ATOM 1918 N N . VAL A 1 264 ? 31.193 -1.355 13.416 1.00 68.57 244 VAL A N 1
ATOM 1919 C CA . VAL A 1 264 ? 31.208 0.099 13.293 1.00 68.93 244 VAL A CA 1
ATOM 1920 C C . VAL A 1 264 ? 29.873 0.623 12.774 1.00 71.99 244 VAL A C 1
ATOM 1921 O O . VAL A 1 264 ? 29.288 1.547 13.347 1.00 78.82 244 VAL A O 1
ATOM 1925 N N . ILE A 1 265 ? 29.394 0.024 11.690 1.00 70.07 245 ILE A N 1
ATOM 1926 C CA . ILE A 1 265 ? 28.128 0.428 11.098 1.00 74.23 245 ILE A CA 1
ATOM 1927 C C . ILE A 1 265 ? 26.984 0.219 12.086 1.00 71.60 245 ILE A C 1
ATOM 1928 O O . ILE A 1 265 ? 26.105 1.074 12.216 1.00 71.71 245 ILE A O 1
ATOM 1933 N N . ALA A 1 266 ? 27.010 -0.907 12.793 1.00 72.84 246 ALA A N 1
ATOM 1934 C CA . ALA A 1 266 ? 26.006 -1.181 13.819 1.00 78.24 246 ALA A CA 1
ATOM 1935 C C . ALA A 1 266 ? 26.036 -0.115 14.910 1.00 71.12 246 ALA A C 1
ATOM 1936 O O . ALA A 1 266 ? 24.993 0.302 15.418 1.00 67.46 246 ALA A O 1
ATOM 1938 N N . HIS A 1 267 ? 27.242 0.323 15.254 1.00 65.17 247 HIS A N 1
ATOM 1939 C CA . HIS A 1 267 ? 27.456 1.315 16.299 1.00 64.33 247 HIS A CA 1
ATOM 1940 C C . HIS A 1 267 ? 26.874 2.670 15.902 1.00 70.56 247 HIS A C 1
ATOM 1941 O O . HIS A 1 267 ? 26.112 3.278 16.662 1.00 74.69 247 HIS A O 1
ATOM 1948 N N . ALA A 1 268 ? 27.232 3.134 14.706 1.00 73.84 248 ALA A N 1
ATOM 1949 C CA . ALA A 1 268 ? 26.709 4.395 14.182 1.00 71.74 248 ALA A CA 1
ATOM 1950 C C . ALA A 1 268 ? 25.188 4.350 14.045 1.00 70.18 248 ALA A C 1
ATOM 1951 O O . ALA A 1 268 ? 24.494 5.318 14.379 1.00 62.23 248 ALA A O 1
ATOM 1953 N N . ASP A 1 269 ? 24.682 3.225 13.544 1.00 67.14 249 ASP A N 1
ATOM 1954 C CA . ASP A 1 269 ? 23.248 2.964 13.500 1.00 77.86 249 ASP A CA 1
ATOM 1955 C C . ASP A 1 269 ? 22.616 3.193 14.866 1.00 77.19 249 ASP A C 1
ATOM 1956 O O . ASP A 1 269 ? 21.659 3.964 15.004 1.00 72.26 249 ASP A O 1
ATOM 1961 N N . TYR A 1 270 ? 23.169 2.510 15.867 1.00 78.38 250 TYR A N 1
ATOM 1962 C CA . TYR A 1 270 ? 22.688 2.593 17.241 1.00 76.73 250 TYR A CA 1
ATOM 1963 C C . TYR A 1 270 ? 22.645 4.029 17.744 1.00 76.58 250 TYR A C 1
ATOM 1964 O O . TYR A 1 270 ? 21.624 4.473 18.272 1.00 66.21 250 TYR A O 1
ATOM 1973 N N . LEU A 1 271 ? 23.756 4.744 17.590 1.00 63.85 251 LEU A N 1
ATOM 1974 C CA . LEU A 1 271 ? 23.818 6.140 18.010 1.00 63.47 251 LEU A CA 1
ATOM 1975 C C . LEU A 1 271 ? 22.731 6.975 17.338 1.00 85.94 251 LEU A C 1
ATOM 1976 O O . LEU A 1 271 ? 22.029 7.744 18.003 1.00 85.79 251 LEU A O 1
ATOM 1981 N N . LYS A 1 272 ? 22.591 6.811 16.024 1.00 85.37 252 LYS A N 1
ATOM 1982 C CA . LYS A 1 272 ? 21.576 7.530 15.262 1.00 83.27 252 LYS A CA 1
ATOM 1983 C C . LYS A 1 272 ? 20.169 7.266 15.797 1.00 83.45 252 LYS A C 1
ATOM 1984 O O . LYS A 1 272 ? 19.369 8.192 15.940 1.00 84.38 252 LYS A O 1
ATOM 1986 N N . LYS A 1 273 ? 19.875 6.004 16.099 1.00 82.62 253 LYS A N 1
ATOM 1987 C CA . LYS A 1 273 ? 18.556 5.640 16.607 1.00 82.85 253 LYS A CA 1
ATOM 1988 C C . LYS A 1 273 ? 18.312 6.169 18.021 1.00 86.21 253 LYS A C 1
ATOM 1989 O O . LYS A 1 273 ? 17.197 6.577 18.354 1.00 83.81 253 LYS A O 1
ATOM 1991 N N . LYS A 1 274 ? 19.355 6.170 18.845 1.00 88.27 254 LYS A N 1
ATOM 1992 C CA . LYS A 1 274 ? 19.206 6.499 20.260 1.00 93.93 254 LYS A CA 1
ATOM 1993 C C . LYS A 1 274 ? 19.169 8.000 20.538 1.00 94.56 254 LYS A C 1
ATOM 1994 O O . LYS A 1 274 ? 18.327 8.469 21.303 1.00 97.71 254 LYS A O 1
ATOM 1997 N N . PHE A 1 275 ? 20.078 8.755 19.927 1.00 88.04 255 PHE A N 1
ATOM 1998 C CA . PHE A 1 275 ? 20.191 10.176 20.249 1.00 90.34 255 PHE A CA 1
ATOM 1999 C C . PHE A 1 275 ? 19.732 11.098 19.123 1.00 94.27 255 PHE A C 1
ATOM 2000 O O . PHE A 1 275 ? 19.670 12.316 19.302 1.00 91.04 255 PHE A O 1
ATOM 2008 N N . GLY A 1 276 ? 19.414 10.522 17.968 1.00 99.58 256 GLY A N 1
ATOM 2009 C CA . GLY A 1 276 ? 18.968 11.307 16.832 1.00 100.27 256 GLY A CA 1
ATOM 2010 C C . GLY A 1 276 ? 20.125 11.891 16.044 1.00 99.79 256 GLY A C 1
ATOM 2011 O O . GLY A 1 276 ? 19.936 12.437 14.955 1.00 99.89 256 GLY A O 1
ATOM 2012 N N . ILE A 1 277 ? 21.327 11.786 16.601 1.00 98.80 257 ILE A N 1
ATOM 2013 C CA . ILE A 1 277 ? 22.522 12.219 15.896 1.00 98.50 257 ILE A CA 1
ATOM 2014 C C . ILE A 1 277 ? 23.529 11.074 15.822 1.00 96.60 257 ILE A C 1
ATOM 2015 O O . ILE A 1 277 ? 23.779 10.372 16.808 1.00 96.48 257 ILE A O 1
ATOM 2020 N N . GLY A 1 278 ? 24.077 10.867 14.631 1.00 89.32 258 GLY A N 1
ATOM 2021 C CA . GLY A 1 278 ? 25.086 9.847 14.437 1.00 80.24 258 GLY A CA 1
ATOM 2022 C C . GLY A 1 278 ? 26.459 10.401 14.747 1.00 74.66 258 GLY A C 1
ATOM 2023 O O . GLY A 1 278 ? 26.599 11.582 15.063 1.00 76.08 258 GLY A O 1
ATOM 2024 N N . PRO A 1 279 ? 27.483 9.545 14.665 1.00 69.48 259 PRO A N 1
ATOM 2025 C CA . PRO A 1 279 ? 28.871 9.967 14.863 1.00 65.51 259 PRO A CA 1
ATOM 2026 C C . PRO A 1 279 ? 29.312 10.918 13.765 1.00 74.22 259 PRO A C 1
ATOM 2027 O O . PRO A 1 279 ? 28.969 10.717 12.597 1.00 72.87 259 PRO A O 1
ATOM 2031 N N . HIS A 1 280 ? 30.063 11.945 14.139 1.00 75.93 260 HIS A N 1
ATOM 2032 C CA . HIS A 1 280 ? 30.597 12.876 13.164 1.00 70.20 260 HIS A CA 1
ATOM 2033 C C . HIS A 1 280 ? 31.590 12.177 12.239 1.00 70.28 260 HIS A C 1
ATOM 2034 O O . HIS A 1 280 ? 31.530 12.336 11.020 1.00 74.59 260 HIS A O 1
ATOM 2041 N N . THR A 1 281 ? 32.505 11.409 12.826 1.00 64.98 261 THR A N 1
ATOM 2042 C CA . THR A 1 281 ? 33.546 10.737 12.054 1.00 68.90 261 THR A CA 1
ATOM 2043 C C . THR A 1 281 ? 33.730 9.270 12.434 1.00 69.64 261 THR A C 1
ATOM 2044 O O . THR A 1 281 ? 33.579 8.887 13.598 1.00 73.11 261 THR A O 1
ATOM 2048 N N . VAL A 1 282 ? 34.064 8.457 11.436 1.00 63.12 262 VAL A N 1
ATOM 2049 C CA . VAL A 1 282 ? 34.537 7.098 11.661 1.00 61.04 262 VAL A CA 1
ATOM 2050 C C . VAL A 1 282 ? 35.998 7.004 11.226 1.00 67.34 262 VAL A C 1
ATOM 2051 O O . VAL A 1 282 ? 36.317 7.202 10.054 1.00 80.58 262 VAL A O 1
ATOM 2055 N N . SER A 1 283 ? 36.882 6.720 12.176 1.00 66.57 263 SER A N 1
ATOM 2056 C CA . SER A 1 283 ? 38.308 6.593 11.895 1.00 69.65 263 SER A CA 1
ATOM 2057 C C . SER A 1 283 ? 38.654 5.151 11.553 1.00 72.44 263 SER A C 1
ATOM 2058 O O . SER A 1 283 ? 38.364 4.243 12.329 1.00 74.32 263 SER A O 1
ATOM 2061 N N . VAL A 1 284 ? 39.276 4.935 10.399 1.00 70.78 264 VAL A N 1
ATOM 2062 C CA . VAL A 1 284 ? 39.628 3.573 9.999 1.00 76.57 264 VAL A CA 1
ATOM 2063 C C . VAL A 1 284 ? 41.135 3.369 9.851 1.00 82.45 264 VAL A C 1
ATOM 2064 O O . VAL A 1 284 ? 41.706 3.614 8.787 1.00 89.67 264 VAL A O 1
ATOM 2068 N N . PRO A 1 285 ? 41.787 2.917 10.933 1.00 76.86 265 PRO A N 1
ATOM 2069 C CA . PRO A 1 285 ? 43.220 2.616 10.915 1.00 72.53 265 PRO A CA 1
ATOM 2070 C C . PRO A 1 285 ? 43.533 1.128 10.779 1.00 71.90 265 PRO A C 1
ATOM 2071 O O . PRO A 1 285 ? 42.993 0.304 11.518 1.00 63.20 265 PRO A O 1
ATOM 2075 N N . ARG A 1 286 ? 44.396 0.790 9.827 1.00 83.34 266 ARG A N 1
ATOM 2076 C CA . ARG A 1 286 ? 44.921 -0.563 9.741 1.00 87.97 266 ARG A CA 1
ATOM 2077 C C . ARG A 1 286 ? 46.094 -0.687 10.701 1.00 79.70 266 ARG A C 1
ATOM 2078 O O . ARG A 1 286 ? 46.790 0.290 10.976 1.00 73.95 266 ARG A O 1
ATOM 2086 N N . LEU A 1 287 ? 46.300 -1.891 11.217 1.00 80.78 267 LEU A N 1
ATOM 2087 C CA . LEU A 1 287 ? 47.332 -2.134 12.215 1.00 81.84 267 LEU A CA 1
ATOM 2088 C C . LEU A 1 287 ? 48.732 -2.052 11.603 1.00 83.06 267 LEU A C 1
ATOM 2089 O O . LEU A 1 287 ? 49.057 -2.774 10.658 1.00 79.79 267 LEU A O 1
ATOM 2094 N N . LYS A 1 288 ? 49.549 -1.162 12.160 1.00 84.22 268 LYS A N 1
ATOM 2095 C CA . LYS A 1 288 ? 50.874 -0.844 11.629 1.00 85.99 268 LYS A CA 1
ATOM 2096 C C . LYS A 1 288 ? 51.997 -1.401 12.508 1.00 88.78 268 LYS A C 1
ATOM 2097 O O . LYS A 1 288 ? 51.756 -1.769 13.658 1.00 90.30 268 LYS A O 1
ATOM 2103 N N . PRO A 1 289 ? 53.230 -1.473 11.969 1.00 90.43 269 PRO A N 1
ATOM 2104 C CA . PRO A 1 289 ? 54.380 -1.893 12.781 0.57 91.12 269 PRO A CA 1
ATOM 2105 C C . PRO A 1 289 ? 54.614 -1.003 14.002 1.00 95.12 269 PRO A C 1
ATOM 2106 O O . PRO A 1 289 ? 54.631 0.223 13.878 1.00 95.31 269 PRO A O 1
ATOM 2110 N N . ALA A 1 290 ? 54.802 -1.622 15.164 1.00 96.71 270 ALA A N 1
ATOM 2111 C CA . ALA A 1 290 ? 55.006 -0.875 16.401 1.00 95.05 270 ALA A CA 1
ATOM 2112 C C . ALA A 1 290 ? 56.345 -1.198 17.057 1.00 94.16 270 ALA A C 1
ATOM 2113 O O . ALA A 1 290 ? 56.970 -2.216 16.755 1.00 92.85 270 ALA A O 1
ATOM 2115 N N . LEU A 1 291 ? 56.773 -0.318 17.957 1.00 95.50 271 LEU A N 1
ATOM 2116 C CA . LEU A 1 291 ? 57.991 -0.523 18.733 1.00 99.72 271 LEU A CA 1
ATOM 2117 C C . LEU A 1 291 ? 57.756 -1.572 19.814 1.00 103.91 271 LEU A C 1
ATOM 2118 O O . LEU A 1 291 ? 56.909 -1.392 20.691 1.00 104.63 271 LEU A O 1
ATOM 2123 N N . ASN A 1 292 ? 58.514 -2.663 19.739 1.00 106.21 272 ASN A N 1
ATOM 2124 C CA . ASN A 1 292 ? 58.514 -3.696 20.770 1.00 108.37 272 ASN A CA 1
ATOM 2125 C C . ASN A 1 292 ? 57.138 -4.302 21.019 1.00 108.78 272 ASN A C 1
ATOM 2126 O O . ASN A 1 292 ? 56.832 -4.732 22.133 1.00 108.64 272 ASN A O 1
ATOM 2131 N N . SER A 1 293 ? 56.312 -4.333 19.979 1.00 108.99 273 SER A N 1
ATOM 2132 C CA . SER A 1 293 ? 54.999 -4.955 20.067 1.00 108.60 273 SER A CA 1
ATOM 2133 C C . SER A 1 293 ? 55.147 -6.456 20.281 1.00 105.19 273 SER A C 1
ATOM 2134 O O . SER A 1 293 ? 56.118 -7.063 19.829 1.00 106.99 273 SER A O 1
ATOM 2137 N N . VAL A 1 294 ? 54.181 -7.046 20.975 1.00 103.77 274 VAL A N 1
ATOM 2138 C CA . VAL A 1 294 ? 54.230 -8.465 21.301 1.00 108.94 274 VAL A CA 1
ATOM 2139 C C . VAL A 1 294 ? 52.983 -9.167 20.746 1.00 109.23 274 VAL A C 1
ATOM 2140 O O . VAL A 1 294 ? 52.673 -10.307 21.100 1.00 110.15 274 VAL A O 1
ATOM 2144 N N . PHE A 1 295 ? 52.283 -8.476 19.849 1.00 107.65 275 PHE A N 1
ATOM 2145 C CA . PHE A 1 295 ? 51.107 -9.031 19.180 1.00 103.97 275 PHE A CA 1
ATOM 2146 C C . PHE A 1 295 ? 51.511 -9.954 18.032 1.00 108.21 275 PHE A C 1
ATOM 2147 O O . PHE A 1 295 ? 51.935 -9.487 16.973 1.00 99.60 275 PHE A O 1
ATOM 2155 N N . SER A 1 296 ? 51.366 -11.260 18.237 1.00 118.12 276 SER A N 1
ATOM 2156 C CA . SER A 1 296 ? 51.784 -12.241 17.240 1.00 120.38 276 SER A CA 1
ATOM 2157 C C . SER A 1 296 ? 50.679 -12.560 16.238 1.00 117.78 276 SER A C 1
ATOM 2158 O O . SER A 1 296 ? 50.832 -12.316 15.040 1.00 117.55 276 SER A O 1
ATOM 2161 N N . ASN A 1 297 ? 49.577 -13.121 16.731 1.00 117.46 277 ASN A N 1
ATOM 2162 C CA . ASN A 1 297 ? 48.457 -13.498 15.876 1.00 119.15 277 ASN A CA 1
ATOM 2163 C C . ASN A 1 297 ? 47.916 -12.285 15.129 1.00 121.80 277 ASN A C 1
ATOM 2164 O O . ASN A 1 297 ? 47.674 -11.240 15.726 1.00 122.05 277 ASN A O 1
ATOM 2169 N N . ASP A 1 298 ? 47.739 -12.421 13.820 1.00 124.81 278 ASP A N 1
ATOM 2170 C CA . ASP A 1 298 ? 47.415 -11.269 12.987 1.00 119.64 278 ASP A CA 1
ATOM 2171 C C . ASP A 1 298 ? 46.286 -11.532 12.000 1.00 115.59 278 ASP A C 1
ATOM 2172 O O . ASP A 1 298 ? 45.967 -12.678 11.686 1.00 118.83 278 ASP A O 1
ATOM 2177 N N . TYR A 1 299 ? 45.680 -10.450 11.525 1.00 108.87 279 TYR A N 1
ATOM 2178 C CA . TYR A 1 299 ? 44.786 -10.511 10.380 1.00 106.24 279 TYR A CA 1
ATOM 2179 C C . TYR A 1 299 ? 45.293 -9.522 9.339 1.00 103.54 279 TYR A C 1
ATOM 2180 O O . TYR A 1 299 ? 45.136 -8.309 9.487 1.00 99.30 279 TYR A O 1
ATOM 2189 N N . LYS A 1 300 ? 45.934 -10.053 8.302 1.00 103.67 280 LYS A N 1
ATOM 2190 C CA . LYS A 1 300 ? 46.523 -9.230 7.256 1.00 95.66 280 LYS A CA 1
ATOM 2191 C C . LYS A 1 300 ? 45.447 -8.495 6.471 1.00 92.35 280 LYS A C 1
ATOM 2192 O O . LYS A 1 300 ? 44.670 -9.111 5.743 1.00 101.33 280 LYS A O 1
ATOM 2194 N N . ILE A 1 301 ? 45.398 -7.176 6.628 1.00 86.03 281 ILE A N 1
ATOM 2195 C CA . ILE A 1 301 ? 44.445 -6.365 5.882 1.00 90.69 281 ILE A CA 1
ATOM 2196 C C . ILE A 1 301 ? 45.015 -5.988 4.521 1.00 96.27 281 ILE A C 1
ATOM 2197 O O . ILE A 1 301 ? 45.873 -5.109 4.423 1.00 97.66 281 ILE A O 1
ATOM 2202 N N . SER A 1 302 ? 44.540 -6.652 3.471 1.00 95.16 282 SER A N 1
ATOM 2203 C CA . SER A 1 302 ? 45.037 -6.374 2.130 1.00 99.70 282 SER A CA 1
ATOM 2204 C C . SER A 1 302 ? 44.555 -5.009 1.653 1.00 89.16 282 SER A C 1
ATOM 2205 O O . SER A 1 302 ? 43.509 -4.523 2.086 1.00 83.36 282 SER A O 1
ATOM 2208 N N . ASP A 1 303 ? 45.340 -4.394 0.772 1.00 87.80 283 ASP A N 1
ATOM 2209 C CA . ASP A 1 303 ? 45.022 -3.083 0.212 1.00 86.32 283 ASP A CA 1
ATOM 2210 C C . ASP A 1 303 ? 43.646 -3.073 -0.435 1.00 81.47 283 ASP A C 1
ATOM 2211 O O . ASP A 1 303 ? 42.856 -2.143 -0.239 1.00 80.99 283 ASP A O 1
ATOM 2216 N N . HIS A 1 304 ? 43.372 -4.116 -1.209 1.00 78.12 284 HIS A N 1
ATOM 2217 C CA . HIS A 1 304 ? 42.084 -4.268 -1.865 1.00 80.19 284 HIS A CA 1
ATOM 2218 C C . HIS A 1 304 ? 40.947 -4.288 -0.847 1.00 76.41 284 HIS A C 1
ATOM 2219 O O . HIS A 1 304 ? 39.980 -3.528 -0.960 1.00 67.90 284 HIS A O 1
ATOM 2226 N N . LYS A 1 305 ? 41.076 -5.158 0.148 1.00 81.05 285 LYS A N 1
ATOM 2227 C CA . LYS A 1 305 ? 40.058 -5.282 1.182 1.00 83.81 285 LYS A CA 1
ATOM 2228 C C . LYS A 1 305 ? 39.902 -3.973 1.948 1.00 76.64 285 LYS A C 1
ATOM 2229 O O . LYS A 1 305 ? 38.795 -3.602 2.314 1.00 70.93 285 LYS A O 1
ATOM 2235 N N . PHE A 1 306 ? 41.009 -3.272 2.169 1.00 73.52 286 PHE A N 1
ATOM 2236 C CA . PHE A 1 306 ? 40.979 -1.961 2.813 1.00 70.49 286 PHE A CA 1
ATOM 2237 C C . PHE A 1 306 ? 40.107 -0.981 2.026 1.00 74.99 286 PHE A C 1
ATOM 2238 O O . PHE A 1 306 ? 39.197 -0.340 2.582 1.00 72.41 286 PHE A O 1
ATOM 2246 N N . LYS A 1 307 ? 40.394 -0.877 0.728 1.00 82.00 287 LYS A N 1
ATOM 2247 C CA . LYS A 1 307 ? 39.602 -0.049 -0.175 1.00 79.59 287 LYS A CA 1
ATOM 2248 C C . LYS A 1 307 ? 38.131 -0.449 -0.085 1.00 75.48 287 LYS A C 1
ATOM 2249 O O . LYS A 1 307 ? 37.240 0.405 -0.113 1.00 62.70 287 LYS A O 1
ATOM 2255 N N . LYS A 1 308 ? 37.886 -1.749 0.055 1.00 69.38 288 LYS A N 1
ATOM 2256 C CA . LYS A 1 308 ? 36.533 -2.250 0.275 1.00 74.11 288 LYS A CA 1
ATOM 2257 C C . LYS A 1 308 ? 35.911 -1.732 1.573 1.00 77.90 288 LYS A C 1
ATOM 2258 O O . LYS A 1 308 ? 34.715 -1.433 1.609 1.00 77.23 288 LYS A O 1
ATOM 2264 N N . ILE A 1 309 ? 36.708 -1.633 2.637 1.00 75.24 289 ILE A N 1
ATOM 2265 C CA . ILE A 1 309 ? 36.175 -1.143 3.904 1.00 74.01 289 ILE A CA 1
ATOM 2266 C C . ILE A 1 309 ? 35.792 0.321 3.777 1.00 75.54 289 ILE A C 1
ATOM 2267 O O . ILE A 1 309 ? 34.690 0.702 4.160 1.00 77.69 289 ILE A O 1
ATOM 2272 N N . VAL A 1 310 ? 36.691 1.146 3.242 1.00 74.99 290 VAL A N 1
ATOM 2273 C CA . VAL A 1 310 ? 36.384 2.576 3.148 1.00 75.02 290 VAL A CA 1
ATOM 2274 C C . VAL A 1 310 ? 35.238 2.821 2.163 1.00 76.37 290 VAL A C 1
ATOM 2275 O O . VAL A 1 310 ? 34.468 3.778 2.316 1.00 72.91 290 VAL A O 1
ATOM 2279 N N . ALA A 1 311 ? 35.110 1.940 1.173 1.00 76.67 291 ALA A N 1
ATOM 2280 C CA . ALA A 1 311 ? 34.040 2.054 0.191 1.00 74.53 291 ALA A CA 1
ATOM 2281 C C . ALA A 1 311 ? 32.703 1.747 0.842 1.00 74.03 291 ALA A C 1
ATOM 2282 O O . ALA A 1 311 ? 31.764 2.541 0.762 1.00 74.44 291 ALA A O 1
ATOM 2284 N N . LEU A 1 312 ? 32.629 0.587 1.487 1.00 75.50 292 LEU A N 1
ATOM 2285 C CA . LEU A 1 312 ? 31.421 0.162 2.179 1.00 73.17 292 LEU A CA 1
ATOM 2286 C C . LEU A 1 312 ? 31.011 1.144 3.269 1.00 74.44 292 LEU A C 1
ATOM 2287 O O . LEU A 1 312 ? 29.834 1.423 3.447 1.00 73.97 292 LEU A O 1
ATOM 2292 N N . LEU A 1 313 ? 31.988 1.668 3.996 1.00 68.97 293 LEU A N 1
ATOM 2293 C CA . LEU A 1 313 ? 31.716 2.669 5.016 1.00 69.56 293 LEU A CA 1
ATOM 2294 C C . LEU A 1 313 ? 31.167 3.947 4.395 1.00 75.67 293 LEU A C 1
ATOM 2295 O O . LEU A 1 313 ? 30.216 4.534 4.915 1.00 59.69 293 LEU A O 1
ATOM 2300 N N . ARG A 1 314 ? 31.757 4.374 3.282 1.00 79.25 294 ARG A N 1
ATOM 2301 C CA . ARG A 1 314 ? 31.271 5.569 2.601 1.00 77.77 294 ARG A CA 1
ATOM 2302 C C . ARG A 1 314 ? 29.839 5.393 2.091 1.00 79.44 294 ARG A C 1
ATOM 2303 O O . ARG A 1 314 ? 29.020 6.308 2.198 1.00 78.01 294 ARG A O 1
ATOM 2311 N N . ILE A 1 315 ? 29.534 4.218 1.550 1.00 79.05 295 ILE A N 1
ATOM 2312 C CA . ILE A 1 315 ? 28.221 3.990 0.957 1.00 76.96 295 ILE A CA 1
ATOM 2313 C C . ILE A 1 315 ? 27.160 3.712 2.029 1.00 77.92 295 ILE A C 1
ATOM 2314 O O . ILE A 1 315 ? 25.980 3.991 1.825 1.00 77.53 295 ILE A O 1
ATOM 2319 N N . MET A 1 316 ? 27.583 3.199 3.181 1.00 81.96 296 MET A N 1
ATOM 2320 C CA . MET A 1 316 ? 26.645 2.890 4.259 1.00 79.96 296 MET A CA 1
ATOM 2321 C C . MET A 1 316 ? 26.349 4.097 5.145 1.00 82.41 296 MET A C 1
ATOM 2322 O O . MET A 1 316 ? 25.202 4.323 5.529 1.00 85.19 296 MET A O 1
ATOM 2327 N N . LEU A 1 317 ? 27.381 4.869 5.468 1.00 77.38 297 LEU A N 1
ATOM 2328 C CA . LEU A 1 317 ? 27.208 6.092 6.247 1.00 77.03 297 LEU A CA 1
ATOM 2329 C C . LEU A 1 317 ? 27.698 7.289 5.446 1.00 80.12 297 LEU A C 1
ATOM 2330 O O . LEU A 1 317 ? 28.785 7.807 5.700 1.00 77.82 297 LEU A O 1
ATOM 2335 N N . PRO A 1 318 ? 26.886 7.735 4.476 1.00 82.81 298 PRO A N 1
ATOM 2336 C CA . PRO A 1 318 ? 27.288 8.748 3.493 1.00 82.38 298 PRO A CA 1
ATOM 2337 C C . PRO A 1 318 ? 27.583 10.114 4.108 1.00 81.70 298 PRO A C 1
ATOM 2338 O O . PRO A 1 318 ? 28.552 10.760 3.706 1.00 78.61 298 PRO A O 1
ATOM 2342 N N . TYR A 1 319 ? 26.769 10.541 5.068 1.00 80.02 299 TYR A N 1
ATOM 2343 C CA . TYR A 1 319 ? 26.946 11.852 5.686 1.00 77.22 299 TYR A CA 1
ATOM 2344 C C . TYR A 1 319 ? 27.900 11.789 6.878 1.00 72.50 299 TYR A C 1
ATOM 2345 O O . TYR A 1 319 ? 28.088 12.776 7.590 1.00 67.21 299 TYR A O 1
ATOM 2354 N N . THR A 1 320 ? 28.505 10.624 7.082 1.00 72.41 300 THR A N 1
ATOM 2355 C CA . THR A 1 320 ? 29.477 10.443 8.151 1.00 75.29 300 THR A CA 1
ATOM 2356 C C . THR A 1 320 ? 30.893 10.505 7.593 1.00 71.33 300 THR A C 1
ATOM 2357 O O . THR A 1 320 ? 31.265 9.697 6.742 1.00 66.38 300 THR A O 1
ATOM 2361 N N . GLY A 1 321 ? 31.679 11.465 8.069 1.00 68.28 301 GLY A N 1
ATOM 2362 C CA . GLY A 1 321 ? 33.053 11.609 7.626 1.00 68.57 301 GLY A CA 1
ATOM 2363 C C . GLY A 1 321 ? 33.879 10.370 7.916 1.00 66.02 301 GLY A C 1
ATOM 2364 O O . GLY A 1 321 ? 33.584 9.624 8.845 1.00 62.80 301 GLY A O 1
ATOM 2365 N N . ILE A 1 322 ? 34.908 10.143 7.107 1.00 67.45 302 ILE A N 1
ATOM 2366 C CA . ILE A 1 322 ? 35.807 9.014 7.310 1.00 63.42 302 ILE A CA 1
ATOM 2367 C C . ILE A 1 322 ? 37.238 9.515 7.461 1.00 69.11 302 ILE A C 1
ATOM 2368 O O . ILE A 1 322 ? 37.738 10.252 6.610 1.00 67.70 302 ILE A O 1
ATOM 2373 N N . ILE A 1 323 ? 37.893 9.122 8.550 1.00 68.80 303 ILE A N 1
ATOM 2374 C CA . ILE A 1 323 ? 39.239 9.608 8.830 1.00 68.48 303 ILE A CA 1
ATOM 2375 C C . ILE A 1 323 ? 40.308 8.540 8.608 1.00 76.21 303 ILE A C 1
ATOM 2376 O O . ILE A 1 323 ? 40.193 7.406 9.092 1.00 82.85 303 ILE A O 1
ATOM 2381 N N . LEU A 1 324 ? 41.344 8.920 7.865 1.00 72.70 304 LEU A N 1
ATOM 2382 C CA . LEU A 1 324 ? 42.507 8.073 7.636 1.00 79.10 304 LEU A CA 1
ATOM 2383 C C . LEU A 1 324 ? 43.618 8.438 8.617 1.00 88.85 304 LEU A C 1
ATOM 2384 O O . LEU A 1 324 ? 44.470 9.275 8.314 1.00 98.14 304 LEU A O 1
ATOM 2389 N N . SER A 1 325 ? 43.606 7.815 9.791 1.00 86.68 305 SER A N 1
ATOM 2390 C CA . SER A 1 325 ? 44.578 8.138 10.830 1.00 88.10 305 SER A CA 1
ATOM 2391 C C . SER A 1 325 ? 45.971 7.597 10.515 1.00 88.54 305 SER A C 1
ATOM 2392 O O . SER A 1 325 ? 46.974 8.252 10.794 1.00 90.35 305 SER A O 1
ATOM 2395 N N . THR A 1 326 ? 46.030 6.408 9.930 1.00 96.53 306 THR A N 1
ATOM 2396 C CA . THR A 1 326 ? 47.306 5.771 9.621 1.00 108.06 306 THR A CA 1
ATOM 2397 C C . THR A 1 326 ? 47.975 6.367 8.381 1.00 111.48 306 THR A C 1
ATOM 2398 O O . THR A 1 326 ? 47.304 6.718 7.410 1.00 113.49 306 THR A O 1
ATOM 2402 N N . ARG A 1 327 ? 49.300 6.483 8.426 1.00 113.74 307 ARG A N 1
ATOM 2403 C CA . ARG A 1 327 ? 50.071 6.929 7.269 1.00 114.20 307 ARG A CA 1
ATOM 2404 C C . ARG A 1 327 ? 50.074 5.858 6.185 1.00 120.82 307 ARG A C 1
ATOM 2405 O O . ARG A 1 327 ? 50.405 4.702 6.445 1.00 130.97 307 ARG A O 1
ATOM 2409 N N . GLU A 1 328 ? 49.701 6.256 4.972 1.00 112.22 308 GLU A N 1
ATOM 2410 C CA . GLU A 1 328 ? 49.689 5.363 3.816 1.00 103.11 308 GLU A CA 1
ATOM 2411 C C . GLU A 1 328 ? 50.535 5.936 2.678 1.00 94.80 308 GLU A C 1
ATOM 2412 O O . GLU A 1 328 ? 50.724 7.149 2.599 1.00 91.96 308 GLU A O 1
ATOM 2418 N N . PRO A 1 329 ? 51.054 5.064 1.797 1.00 89.92 309 PRO A N 1
ATOM 2419 C CA . PRO A 1 329 ? 51.735 5.539 0.585 1.00 85.86 309 PRO A CA 1
ATOM 2420 C C . PRO A 1 329 ? 50.805 6.410 -0.260 1.00 79.27 309 PRO A C 1
ATOM 2421 O O . PRO A 1 329 ? 49.595 6.180 -0.228 1.00 76.42 309 PRO A O 1
ATOM 2425 N N . GLN A 1 330 ? 51.356 7.382 -0.986 1.00 74.73 310 GLN A N 1
ATOM 2426 C CA . GLN A 1 330 ? 50.554 8.369 -1.715 1.00 80.64 310 GLN A CA 1
ATOM 2427 C C . GLN A 1 330 ? 49.497 7.751 -2.628 1.00 75.96 310 GLN A C 1
ATOM 2428 O O . GLN A 1 330 ? 48.312 8.105 -2.553 1.00 71.97 310 GLN A O 1
ATOM 2431 N N . HIS A 1 331 ? 49.936 6.827 -3.478 1.00 74.18 311 HIS A N 1
ATOM 2432 C CA . HIS A 1 331 ? 49.085 6.253 -4.514 1.00 80.33 311 HIS A CA 1
ATOM 2433 C C . HIS A 1 331 ? 47.825 5.609 -3.945 1.00 84.51 311 HIS A C 1
ATOM 2434 O O . HIS A 1 331 ? 46.740 5.746 -4.513 1.00 92.48 311 HIS A O 1
ATOM 2441 N N . LEU A 1 332 ? 47.969 4.914 -2.823 1.00 83.84 312 LEU A N 1
ATOM 2442 C CA . LEU A 1 332 ? 46.827 4.285 -2.179 1.00 82.16 312 LEU A CA 1
ATOM 2443 C C . LEU A 1 332 ? 46.031 5.306 -1.386 1.00 75.67 312 LEU A C 1
ATOM 2444 O O . LEU A 1 332 ? 44.804 5.284 -1.391 1.00 74.90 312 LEU A O 1
ATOM 2449 N N . ARG A 1 333 ? 46.751 6.190 -0.703 1.00 69.23 313 ARG A N 1
ATOM 2450 C CA . ARG A 1 333 ? 46.159 7.266 0.084 1.00 69.37 313 ARG A CA 1
ATOM 2451 C C . ARG A 1 333 ? 45.100 8.033 -0.708 1.00 76.62 313 ARG A C 1
ATOM 2452 O O . ARG A 1 333 ? 43.949 8.162 -0.268 1.00 82.47 313 ARG A O 1
ATOM 2460 N N . ASP A 1 334 ? 45.475 8.513 -1.889 1.00 73.25 314 ASP A N 1
ATOM 2461 C CA . ASP A 1 334 ? 44.554 9.324 -2.676 1.00 74.33 314 ASP A CA 1
ATOM 2462 C C . ASP A 1 334 ? 43.489 8.483 -3.389 1.00 67.35 314 ASP A C 1
ATOM 2463 O O . ASP A 1 334 ? 42.436 9.002 -3.767 1.00 69.28 314 ASP A O 1
ATOM 2468 N N . GLU A 1 335 ? 43.751 7.188 -3.558 1.00 63.50 315 GLU A N 1
ATOM 2469 C CA . GLU A 1 335 ? 42.707 6.269 -4.009 1.00 63.44 315 GLU A CA 1
ATOM 2470 C C . GLU A 1 335 ? 41.629 6.170 -2.930 1.00 72.59 315 GLU A C 1
ATOM 2471 O O . GLU A 1 335 ? 40.432 6.195 -3.224 1.00 73.73 315 GLU A O 1
ATOM 2477 N N . LEU A 1 336 ? 42.065 6.069 -1.678 1.00 70.27 316 LEU A N 1
ATOM 2478 C CA . LEU A 1 336 ? 41.153 6.014 -0.544 1.00 65.73 316 LEU A CA 1
ATOM 2479 C C . LEU A 1 336 ? 40.390 7.327 -0.423 1.00 67.28 316 LEU A C 1
ATOM 2480 O O . LEU A 1 336 ? 39.208 7.332 -0.073 1.00 68.52 316 LEU A O 1
ATOM 2485 N N . VAL A 1 337 ? 41.060 8.438 -0.717 1.00 68.64 317 VAL A N 1
ATOM 2486 C CA . VAL A 1 337 ? 40.370 9.723 -0.749 1.00 72.54 317 VAL A CA 1
ATOM 2487 C C . VAL A 1 337 ? 39.297 9.703 -1.845 1.00 75.74 317 VAL A C 1
ATOM 2488 O O . VAL A 1 337 ? 38.186 10.194 -1.636 1.00 74.33 317 VAL A O 1
ATOM 2492 N N . GLU A 1 338 ? 39.625 9.117 -2.997 1.00 79.04 318 GLU A N 1
ATOM 2493 C CA . GLU A 1 338 ? 38.654 8.944 -4.083 1.00 86.45 318 GLU A CA 1
ATOM 2494 C C . GLU A 1 338 ? 37.440 8.121 -3.643 1.00 81.69 318 GLU A C 1
ATOM 2495 O O . GLU A 1 338 ? 36.306 8.419 -4.028 1.00 77.24 318 GLU A O 1
ATOM 2501 N N . LEU A 1 339 ? 37.684 7.089 -2.838 1.00 76.18 319 LEU A N 1
ATOM 2502 C CA . LEU A 1 339 ? 36.647 6.107 -2.526 1.00 75.36 319 LEU A CA 1
ATOM 2503 C C . LEU A 1 339 ? 35.802 6.399 -1.280 1.00 83.37 319 LEU A C 1
ATOM 2504 O O . LEU A 1 339 ? 34.818 5.700 -1.034 1.00 85.04 319 LEU A O 1
ATOM 2509 N N . GLY A 1 340 ? 36.168 7.405 -0.489 1.00 84.01 320 GLY A N 1
ATOM 2510 C CA . GLY A 1 340 ? 35.335 7.762 0.649 1.00 80.76 320 GLY A CA 1
ATOM 2511 C C . GLY A 1 340 ? 35.941 8.602 1.761 1.00 78.91 320 GLY A C 1
ATOM 2512 O O . GLY A 1 340 ? 35.226 9.332 2.450 1.00 76.82 320 GLY A O 1
ATOM 2513 N N . VAL A 1 341 ? 37.251 8.484 1.948 1.00 74.49 321 VAL A N 1
ATOM 2514 C CA . VAL A 1 341 ? 37.962 9.219 2.991 1.00 65.01 321 VAL A CA 1
ATOM 2515 C C . VAL A 1 341 ? 37.752 10.726 2.863 1.00 70.42 321 VAL A C 1
ATOM 2516 O O . VAL A 1 341 ? 37.909 11.288 1.782 1.00 78.01 321 VAL A O 1
ATOM 2520 N N . SER A 1 342 ? 37.393 11.378 3.965 1.00 71.07 322 SER A N 1
ATOM 2521 C CA . SER A 1 342 ? 37.138 12.815 3.945 1.00 69.19 322 SER A CA 1
ATOM 2522 C C . SER A 1 342 ? 38.094 13.587 4.850 1.00 72.39 322 SER A C 1
ATOM 2523 O O . SER A 1 342 ? 38.153 14.817 4.792 1.00 72.64 322 SER A O 1
ATOM 2526 N N . GLN A 1 343 ? 38.838 12.865 5.685 1.00 77.71 323 GLN A N 1
ATOM 2527 C CA . GLN A 1 343 ? 39.810 13.486 6.583 1.00 76.77 323 GLN A CA 1
ATOM 2528 C C . GLN A 1 343 ? 41.146 12.750 6.572 1.00 67.96 323 GLN A C 1
ATOM 2529 O O . GLN A 1 343 ? 41.193 11.526 6.445 1.00 64.30 323 GLN A O 1
ATOM 2535 N N . MET A 1 344 ? 42.228 13.504 6.736 1.00 63.04 324 MET A N 1
ATOM 2536 C CA . MET A 1 344 ? 43.568 12.954 6.575 1.00 71.79 324 MET A CA 1
ATOM 2537 C C . MET A 1 344 ? 44.602 13.582 7.502 1.00 79.91 324 MET A C 1
ATOM 2538 O O . MET A 1 344 ? 44.543 14.775 7.797 1.00 86.95 324 MET A O 1
ATOM 2543 N N . SER A 1 345 ? 45.561 12.773 7.940 1.00 83.39 325 SER A N 1
ATOM 2544 C CA . SER A 1 345 ? 46.680 13.272 8.728 1.00 88.16 325 SER A CA 1
ATOM 2545 C C . SER A 1 345 ? 47.876 13.535 7.820 1.00 92.88 325 SER A C 1
ATOM 2546 O O . SER A 1 345 ? 48.440 12.608 7.239 1.00 101.67 325 SER A O 1
ATOM 2549 N N . ALA A 1 346 ? 48.254 14.802 7.696 1.00 84.09 326 ALA A N 1
ATOM 2550 C CA . ALA A 1 346 ? 49.360 15.178 6.831 1.00 74.61 326 ALA A CA 1
ATOM 2551 C C . ALA A 1 346 ? 50.523 15.736 7.635 1.00 76.95 326 ALA A C 1
ATOM 2552 O O . 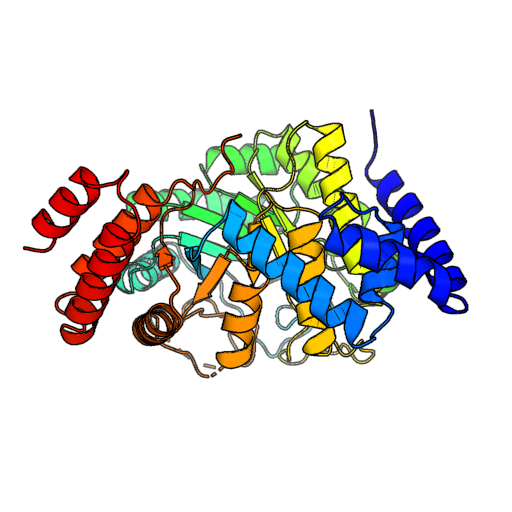ALA A 1 346 ? 50.324 16.498 8.582 1.00 82.58 326 ALA A O 1
ATOM 2554 N N . ALA A 1 347 ? 51.735 15.351 7.246 1.00 81.31 327 ALA A N 1
ATOM 2555 C CA . ALA A 1 347 ? 52.958 15.800 7.913 1.00 80.83 327 ALA A CA 1
ATOM 2556 C C . ALA A 1 347 ? 52.923 15.468 9.403 1.00 83.85 327 ALA A C 1
ATOM 2557 O O . ALA A 1 347 ? 53.520 16.166 10.227 1.00 83.44 327 ALA A O 1
ATOM 2559 N N . SER A 1 348 ? 52.242 14.373 9.730 1.00 85.20 328 SER A N 1
ATOM 2560 C CA . SER A 1 348 ? 51.982 13.984 11.116 1.00 82.62 328 SER A CA 1
ATOM 2561 C C . SER A 1 348 ? 53.248 13.573 11.879 1.00 82.27 328 SER A C 1
ATOM 2562 O O . SER A 1 348 ? 54.104 12.854 11.345 1.00 74.80 328 SER A O 1
ATOM 2565 N N . ARG A 1 349 ? 53.375 14.039 13.120 1.00 90.97 329 ARG A N 1
ATOM 2566 C CA . ARG A 1 349 ? 54.407 13.512 14.006 1.00 94.86 329 ARG A CA 1
ATOM 2567 C C . ARG A 1 349 ? 53.700 12.623 15.028 1.00 90.09 329 ARG A C 1
ATOM 2568 O O . ARG A 1 349 ? 52.742 13.046 15.685 1.00 95.23 329 ARG A O 1
ATOM 2576 N N . THR A 1 350 ? 54.199 11.411 15.216 1.00 84.09 330 THR A N 1
ATOM 2577 C CA . THR A 1 350 ? 53.518 10.434 16.046 1.00 90.61 330 THR A CA 1
ATOM 2578 C C . THR A 1 350 ? 54.222 10.303 17.384 1.00 100.14 330 THR A C 1
ATOM 2579 O O . THR A 1 350 ? 53.987 9.354 18.130 1.00 106.78 330 THR A O 1
ATOM 2583 N N . GLY A 1 351 ? 55.060 11.287 17.693 1.00 98.70 331 GLY A N 1
ATOM 2584 C CA . GLY A 1 351 ? 55.757 11.323 18.964 1.00 96.23 331 GLY A CA 1
ATOM 2585 C C . GLY A 1 351 ? 55.671 12.692 19.607 1.00 95.77 331 GLY A C 1
ATOM 2586 O O . GLY A 1 351 ? 55.694 13.707 18.912 1.00 91.85 331 GLY A O 1
ATOM 2587 N N . PRO A 1 352 ? 55.573 12.729 20.945 1.00 101.30 332 PRO A N 1
ATOM 2588 C CA . PRO A 1 352 ? 55.450 14.001 21.669 1.00 100.09 332 PRO A CA 1
ATOM 2589 C C . PRO A 1 352 ? 56.718 14.859 21.620 1.00 96.67 332 PRO A C 1
ATOM 2590 O O . PRO A 1 352 ? 57.808 14.366 21.913 1.00 101.14 332 PRO A O 1
ATOM 2594 N N . GLY A 1 353 ? 56.566 16.127 21.239 1.00 94.21 333 GLY A N 1
ATOM 2595 C CA . GLY A 1 353 ? 57.659 17.086 21.260 1.00 100.50 333 GLY A CA 1
ATOM 2596 C C . GLY A 1 353 ? 58.554 17.114 20.032 1.00 102.60 333 GLY A C 1
ATOM 2597 O O . GLY A 1 353 ? 59.668 17.640 20.082 1.00 103.32 333 GLY A O 1
ATOM 2598 N N . GLU A 1 354 ? 58.070 16.571 18.920 1.00 102.35 334 GLU A N 1
ATOM 2599 C CA . GLU A 1 354 ? 58.916 16.401 17.743 1.00 105.99 334 GLU A CA 1
ATOM 2600 C C . GLU A 1 354 ? 58.692 17.434 16.639 1.00 107.08 334 GLU A C 1
ATOM 2601 O O . GLU A 1 354 ? 59.565 17.628 15.793 1.00 107.49 334 GLU A O 1
ATOM 2607 N N . TYR A 1 355 ? 57.533 18.087 16.643 1.00 104.94 335 TYR A N 1
ATOM 2608 C CA . TYR A 1 355 ? 57.232 19.109 15.641 1.00 100.71 335 TYR A CA 1
ATOM 2609 C C . TYR A 1 355 ? 58.268 20.233 15.661 1.00 108.46 335 TYR A C 1
ATOM 2610 O O . TYR A 1 355 ? 58.554 20.843 14.632 1.00 109.67 335 TYR A O 1
ATOM 2619 N N . ARG A 1 356 ? 58.831 20.497 16.835 1.00 115.98 336 ARG A N 1
ATOM 2620 C CA . ARG A 1 356 ? 59.897 21.484 16.965 1.00 115.57 336 ARG A CA 1
ATOM 2621 C C . ARG A 1 356 ? 61.266 20.806 16.935 1.00 124.59 336 ARG A C 1
ATOM 2622 O O . ARG A 1 356 ? 62.118 21.142 16.109 1.00 127.25 336 ARG A O 1
ATOM 2624 N N . GLY A 1 357 ? 61.469 19.849 17.835 1.00 125.37 337 GLY A N 1
ATOM 2625 C CA . GLY A 1 357 ? 62.719 19.116 17.896 1.00 125.64 337 GLY A CA 1
ATOM 2626 N N . GLU A 1 363 ? 63.195 5.498 21.408 1.00 132.44 343 GLU A N 1
ATOM 2627 C CA . GLU A 1 363 ? 62.455 6.220 20.379 1.00 128.21 343 GLU A CA 1
ATOM 2628 C C . GLU A 1 363 ? 61.063 6.628 20.861 1.00 127.30 343 GLU A C 1
ATOM 2629 O O . GLU A 1 363 ? 60.254 5.787 21.241 1.00 129.68 343 GLU A O 1
ATOM 2635 N N . ARG A 1 364 ? 60.799 7.931 20.816 1.00 123.36 344 ARG A N 1
ATOM 2636 C CA . ARG A 1 364 ? 59.567 8.539 21.329 1.00 116.14 344 ARG A CA 1
ATOM 2637 C C . ARG A 1 364 ? 58.267 8.083 20.659 1.00 111.49 344 ARG A C 1
ATOM 2638 O O . ARG A 1 364 ? 57.222 8.016 21.305 1.00 108.98 344 ARG A O 1
ATOM 2646 N N . GLN A 1 365 ? 58.329 7.790 19.363 1.00 114.94 345 GLN A N 1
ATOM 2647 C CA . GLN A 1 365 ? 57.123 7.690 18.535 1.00 108.15 345 GLN A CA 1
ATOM 2648 C C . GLN A 1 365 ? 56.268 6.443 18.778 1.00 105.77 345 GLN A C 1
ATOM 2649 O O . GLN A 1 365 ? 56.716 5.478 19.395 1.00 108.17 345 GLN A O 1
ATOM 2655 N N . GLN A 1 366 ? 55.025 6.491 18.299 1.00 102.56 346 GLN A N 1
ATOM 2656 C CA . GLN A 1 366 ? 54.109 5.356 18.373 1.00 103.72 346 GLN A CA 1
ATOM 2657 C C . GLN A 1 366 ? 54.267 4.481 17.141 1.00 99.02 346 GLN A C 1
ATOM 2658 O O . GLN A 1 366 ? 54.090 3.266 17.196 1.00 102.53 346 GLN A O 1
ATOM 2664 N N . PHE A 1 367 ? 54.608 5.115 16.026 1.00 93.67 347 PHE A N 1
ATOM 2665 C CA . PHE A 1 367 ? 54.842 4.399 14.781 1.00 94.52 347 PHE A CA 1
ATOM 2666 C C . PHE A 1 367 ? 56.276 4.619 14.312 1.00 100.82 347 PHE A C 1
ATOM 2667 O O . PHE A 1 367 ? 56.836 5.702 14.480 1.00 98.66 347 PHE A O 1
ATOM 2675 N N . LEU A 1 368 ? 56.865 3.578 13.732 1.00 109.38 348 LEU A N 1
ATOM 2676 C CA . LEU A 1 368 ? 58.264 3.602 13.322 1.00 114.86 348 LEU A CA 1
ATOM 2677 C C . LEU A 1 368 ? 58.448 4.333 12.000 1.00 113.55 348 LEU A C 1
ATOM 2678 O O . LEU A 1 368 ? 58.962 3.771 11.036 1.00 118.52 348 LEU A O 1
ATOM 2683 N N . LEU A 1 369 ? 58.025 5.591 11.959 1.00 109.39 349 LEU A N 1
ATOM 2684 C CA . LEU A 1 369 ? 58.115 6.375 10.735 1.00 110.27 349 LEU A CA 1
ATOM 2685 C C . LEU A 1 369 ? 59.278 7.360 10.818 1.00 109.11 349 LEU A C 1
ATOM 2686 O O . LEU A 1 369 ? 60.274 7.104 11.498 1.00 110.12 349 LEU A O 1
ATOM 2691 N N . ASP A 1 371 ? 60.522 8.724 8.415 1.00 191.41 351 ASP A N 1
ATOM 2692 C CA . ASP A 1 371 ? 60.262 9.208 7.067 1.00 190.55 351 ASP A CA 1
ATOM 2693 C C . ASP A 1 371 ? 59.143 10.246 7.066 1.00 186.17 351 ASP A C 1
ATOM 2694 O O . ASP A 1 371 ? 58.121 10.073 6.402 1.00 185.28 351 ASP A O 1
ATOM 2699 N N . HIS A 1 372 ? 59.345 11.318 7.823 1.00 184.03 352 HIS A N 1
ATOM 2700 C CA . HIS A 1 372 ? 58.406 12.434 7.869 1.00 177.74 352 HIS A CA 1
ATOM 2701 C C . HIS A 1 372 ? 58.292 13.112 6.504 1.00 169.21 352 HIS A C 1
ATOM 2702 O O . HIS A 1 372 ? 59.295 13.306 5.818 1.00 170.01 352 HIS A O 1
ATOM 2709 N N . ARG A 1 373 ? 57.071 13.460 6.105 1.00 158.94 353 ARG A N 1
ATOM 2710 C CA . ARG A 1 373 ? 56.860 14.159 4.839 1.00 146.96 353 ARG A CA 1
ATOM 2711 C C . ARG A 1 373 ? 56.274 15.553 5.063 1.00 133.96 353 ARG A C 1
ATOM 2712 O O . ARG A 1 373 ? 55.538 15.778 6.022 1.00 135.64 353 ARG A O 1
ATOM 2720 N N . SER A 1 374 ? 56.605 16.484 4.171 1.00 117.91 354 SER A N 1
ATOM 2721 C CA . SER A 1 374 ? 56.231 17.887 4.347 1.00 106.45 354 SER A CA 1
ATOM 2722 C C . SER A 1 374 ? 54.824 18.199 3.856 1.00 101.47 354 SER A C 1
ATOM 2723 O O . SER A 1 374 ? 54.385 17.670 2.840 1.00 100.24 354 SER A O 1
ATOM 2726 N N . LEU A 1 375 ? 54.137 19.083 4.575 1.00 93.97 355 LEU A N 1
ATOM 2727 C CA . LEU A 1 375 ? 52.756 19.444 4.259 1.00 83.80 355 LEU A CA 1
ATOM 2728 C C . LEU A 1 375 ? 52.613 20.029 2.855 1.00 83.03 355 LEU A C 1
ATOM 2729 O O . LEU A 1 375 ? 51.695 19.662 2.116 1.00 79.90 355 LEU A O 1
ATOM 2734 N N . ALA A 1 376 ? 53.522 20.931 2.492 1.00 82.95 356 ALA A N 1
ATOM 2735 C CA . ALA A 1 376 ? 53.494 21.567 1.177 1.00 76.95 356 ALA A CA 1
ATOM 2736 C C . ALA A 1 376 ? 53.565 20.538 0.050 1.00 81.24 356 ALA A C 1
ATOM 2737 O O . ALA A 1 376 ? 52.868 20.663 -0.958 1.00 86.55 356 ALA A O 1
ATOM 2739 N N . GLU A 1 377 ? 54.405 19.523 0.230 1.00 79.52 357 GLU A N 1
ATOM 2740 C CA . GLU A 1 377 ? 54.538 18.451 -0.750 1.00 79.75 357 GLU A CA 1
ATOM 2741 C C . GLU A 1 377 ? 53.217 17.725 -0.981 1.00 79.16 357 GLU A C 1
ATOM 2742 O O . GLU A 1 377 ? 52.761 17.599 -2.119 1.00 86.71 357 GLU A O 1
ATOM 2748 N N . ILE A 1 378 ? 52.597 17.256 0.097 1.00 76.05 358 ILE A N 1
ATOM 2749 C CA . ILE A 1 378 ? 51.369 16.484 -0.031 1.00 74.73 358 ILE A CA 1
ATOM 2750 C C . ILE A 1 378 ? 50.218 17.367 -0.503 1.00 73.19 358 ILE A C 1
ATOM 2751 O O . ILE A 1 378 ? 49.262 16.870 -1.094 1.00 75.42 358 ILE A O 1
ATOM 2756 N N . VAL A 1 379 ? 50.309 18.671 -0.251 1.00 71.33 359 VAL A N 1
ATOM 2757 C CA . VAL A 1 379 ? 49.305 19.601 -0.759 1.00 69.70 359 VAL A CA 1
ATOM 2758 C C . VAL A 1 379 ? 49.463 19.732 -2.267 1.00 75.61 359 VAL A C 1
ATOM 2759 O O . VAL A 1 379 ? 48.479 19.770 -3.005 1.00 78.63 359 VAL A O 1
ATOM 2763 N N . GLU A 1 380 ? 50.714 19.796 -2.709 1.00 78.40 360 GLU A N 1
ATOM 2764 C CA . GLU A 1 380 ? 51.047 19.785 -4.128 1.00 76.71 360 GLU A CA 1
ATOM 2765 C C . GLU A 1 380 ? 50.453 18.548 -4.801 1.00 71.35 360 GLU A C 1
ATOM 2766 O O . GLU A 1 380 ? 49.704 18.649 -5.782 1.00 74.18 360 GLU A O 1
ATOM 2772 N N . VAL A 1 381 ? 50.783 17.380 -4.255 1.00 65.22 361 VAL A N 1
ATOM 2773 C CA . VAL A 1 381 ? 50.285 16.119 -4.789 1.00 63.37 361 VAL A CA 1
ATOM 2774 C C . VAL A 1 381 ? 48.758 16.085 -4.826 1.00 70.30 361 VAL A C 1
ATOM 2775 O O . VAL A 1 381 ? 48.170 15.701 -5.835 1.00 74.43 361 VAL A O 1
ATOM 2779 N N . LEU A 1 382 ? 48.122 16.495 -3.732 1.00 77.83 362 LEU A N 1
ATOM 2780 C CA . LEU A 1 382 ? 46.664 16.530 -3.668 1.00 76.68 362 LEU A CA 1
ATOM 2781 C C . LEU A 1 382 ? 46.084 17.424 -4.752 1.00 69.97 362 LEU A C 1
ATOM 2782 O O . LEU A 1 382 ? 45.106 17.066 -5.411 1.00 67.45 362 LEU A O 1
ATOM 2787 N N . ILE A 1 383 ? 46.696 18.586 -4.937 1.00 64.76 363 ILE A N 1
ATOM 2788 C CA . ILE A 1 383 ? 46.190 19.561 -5.884 1.00 69.17 363 ILE A CA 1
ATOM 2789 C C . ILE A 1 383 ? 46.371 19.053 -7.312 1.00 80.36 363 ILE A C 1
ATOM 2790 O O . ILE A 1 383 ? 45.622 19.437 -8.212 1.00 80.89 363 ILE A O 1
ATOM 2795 N N . ASP A 1 384 ? 47.347 18.171 -7.516 1.00 83.16 364 ASP A N 1
ATOM 2796 C CA . ASP A 1 384 ? 47.556 17.598 -8.842 1.00 80.19 364 ASP A CA 1
ATOM 2797 C C . ASP A 1 384 ? 46.603 16.436 -9.125 1.00 76.63 364 ASP A C 1
ATOM 2798 O O . ASP A 1 384 ? 46.267 16.174 -10.280 1.00 83.01 364 ASP A O 1
ATOM 2803 N N . LYS A 1 385 ? 46.163 15.748 -8.075 1.00 69.65 365 LYS A N 1
ATOM 2804 C CA . LYS A 1 385 ? 45.195 14.663 -8.231 1.00 63.71 365 LYS A CA 1
ATOM 2805 C C . LYS A 1 385 ? 43.767 15.213 -8.262 1.00 63.63 365 LYS A C 1
ATOM 2806 O O . LYS A 1 385 ? 42.795 14.454 -8.230 1.00 64.73 365 LYS A O 1
ATOM 2812 N N . GLY A 1 386 ? 43.654 16.539 -8.320 1.00 57.85 366 GLY A N 1
ATOM 2813 C CA . GLY A 1 386 ? 42.374 17.198 -8.508 1.00 62.03 366 GLY A CA 1
ATOM 2814 C C . GLY A 1 386 ? 41.577 17.425 -7.239 1.00 71.04 366 GLY A C 1
ATOM 2815 O O . GLY A 1 386 ? 40.384 17.730 -7.296 1.00 74.19 366 GLY A O 1
ATOM 2816 N N . PHE A 1 387 ? 42.238 17.291 -6.094 1.00 74.20 367 PHE A N 1
ATOM 2817 C CA . PHE A 1 387 ? 41.569 17.389 -4.798 1.00 67.58 367 PHE A CA 1
ATOM 2818 C C . PHE A 1 387 ? 41.651 18.787 -4.186 1.00 61.35 367 PHE A C 1
ATOM 2819 O O . PHE A 1 387 ? 42.573 19.552 -4.473 1.00 59.20 367 PHE A O 1
ATOM 2827 N N . LEU A 1 388 ? 40.676 19.105 -3.338 1.00 63.20 368 LEU A N 1
ATOM 2828 C CA . LEU A 1 388 ? 40.619 20.394 -2.656 1.00 69.71 368 LEU A CA 1
ATOM 2829 C C . LEU A 1 388 ? 40.994 20.235 -1.182 1.00 75.21 368 LEU A C 1
ATOM 2830 O O . LEU A 1 388 ? 40.195 19.741 -0.383 1.00 72.33 368 LEU A O 1
ATOM 2835 N N . PRO A 1 389 ? 42.217 20.651 -0.819 1.00 74.16 369 PRO A N 1
ATOM 2836 C CA . PRO A 1 389 ? 42.679 20.600 0.571 1.00 74.47 369 PRO A CA 1
ATOM 2837 C C . PRO A 1 389 ? 41.988 21.662 1.412 1.00 76.82 369 PRO A C 1
ATOM 2838 O O . PRO A 1 389 ? 41.840 22.795 0.952 1.00 80.54 369 PRO A O 1
ATOM 2842 N N . SER A 1 390 ? 41.577 21.305 2.624 1.00 73.38 370 SER A N 1
ATOM 2843 C CA . SER A 1 390 ? 40.846 22.238 3.470 1.00 73.92 370 SER A CA 1
ATOM 2844 C C . SER A 1 390 ? 41.359 22.233 4.902 1.00 79.36 370 SER A C 1
ATOM 2845 O O . SER A 1 390 ? 42.025 21.294 5.339 1.00 80.14 370 SER A O 1
ATOM 2848 N N . PHE A 1 391 ? 41.042 23.305 5.619 1.00 80.30 371 PHE A N 1
ATOM 2849 C CA . PHE A 1 391 ? 41.482 23.490 6.992 1.00 80.08 371 PHE A CA 1
ATOM 2850 C C . PHE A 1 391 ? 40.398 24.250 7.754 1.00 89.80 371 PHE A C 1
ATOM 2851 O O . PHE A 1 391 ? 40.660 25.325 8.296 1.00 97.46 371 PHE A O 1
ATOM 2859 N N . CYS A 1 392 ? 39.186 23.697 7.793 1.00 90.71 372 CYS A N 1
ATOM 2860 C CA . CYS A 1 392 ? 38.020 24.456 8.248 1.00 93.52 372 CYS A CA 1
ATOM 2861 C C . CYS A 1 392 ? 37.144 23.759 9.289 1.00 99.38 372 CYS A C 1
ATOM 2862 O O . CYS A 1 392 ? 36.744 24.386 10.284 1.00 110.81 372 CYS A O 1
ATOM 2865 N N . THR A 1 393 ? 36.864 22.475 9.046 1.00 95.09 373 THR A N 1
ATOM 2866 C CA . THR A 1 393 ? 35.812 21.713 9.739 1.00 103.00 373 THR A CA 1
ATOM 2867 C C . THR A 1 393 ? 34.421 22.264 9.424 1.00 100.85 373 THR A C 1
ATOM 2868 O O . THR A 1 393 ? 34.220 22.899 8.375 1.00 92.91 373 THR A O 1
ATOM 2870 N N . ALA A 1 394 ? 33.475 22.005 10.332 1.00 100.68 374 ALA A N 1
ATOM 2871 C CA . ALA A 1 394 ? 32.057 22.304 10.118 1.00 104.84 374 ALA A CA 1
ATOM 2872 C C . ALA A 1 394 ? 31.561 21.731 8.791 1.00 113.60 374 ALA A C 1
ATOM 2873 O O . ALA A 1 394 ? 30.788 22.380 8.078 1.00 106.36 374 ALA A O 1
ATOM 2875 N N . CYS A 1 395 ? 32.007 20.515 8.481 1.00 127.34 375 CYS A N 1
ATOM 2876 C CA . CYS A 1 395 ? 31.717 19.855 7.208 1.00 126.67 375 CYS A CA 1
ATOM 2877 C C . CYS A 1 395 ? 30.223 19.834 6.885 1.00 132.18 375 CYS A C 1
ATOM 2878 O O . CYS A 1 395 ? 29.729 20.660 6.111 1.00 131.10 375 CYS A O 1
ATOM 2881 N N . TYR A 1 396 ? 29.519 18.869 7.465 1.00 134.96 376 TYR A N 1
ATOM 2882 C CA . TYR A 1 396 ? 28.069 18.799 7.368 1.00 137.29 376 TYR A CA 1
ATOM 2883 C C . TYR A 1 396 ? 27.527 18.357 8.719 1.00 143.72 376 TYR A C 1
ATOM 2884 O O . TYR A 1 396 ? 26.375 17.945 8.846 1.00 143.00 376 TYR A O 1
ATOM 2886 N N . ARG A 1 397 ? 28.388 18.465 9.728 1.00 152.71 377 ARG A N 1
ATOM 2887 C CA . ARG A 1 397 ? 28.116 17.986 11.080 1.00 161.65 377 ARG A CA 1
ATOM 2888 C C . ARG A 1 397 ? 26.989 18.739 11.781 1.00 170.98 377 ARG A C 1
ATOM 2889 O O . ARG A 1 397 ? 26.386 18.223 12.723 1.00 177.84 377 ARG A O 1
ATOM 2891 N N . LYS A 1 398 ? 26.720 19.960 11.325 1.00 170.92 378 LYS A N 1
ATOM 2892 C CA . LYS A 1 398 ? 25.717 20.828 11.941 1.00 174.27 378 LYS A CA 1
ATOM 2893 C C . LYS A 1 398 ? 24.348 20.162 12.050 1.00 173.78 378 LYS A C 1
ATOM 2894 O O . LYS A 1 398 ? 23.712 20.194 13.104 1.00 176.27 378 LYS A O 1
ATOM 2896 N N . ARG A 1 399 ? 23.901 19.558 10.953 1.00 168.07 379 ARG A N 1
ATOM 2897 C CA . ARG A 1 399 ? 22.614 18.876 10.924 1.00 165.38 379 ARG A CA 1
ATOM 2898 C C . ARG A 1 399 ? 22.702 17.517 11.610 1.00 164.08 379 ARG A C 1
ATOM 2899 O O . ARG A 1 399 ? 22.967 16.502 10.966 1.00 159.60 379 ARG A O 1
ATOM 2901 N N . PHE A 1 417 ? 26.722 20.886 -1.050 1.00 87.41 397 PHE A N 1
ATOM 2902 C CA . PHE A 1 417 ? 28.110 20.992 -1.485 1.00 91.49 397 PHE A CA 1
ATOM 2903 C C . PHE A 1 417 ? 28.943 21.780 -0.479 1.00 100.96 397 PHE A C 1
ATOM 2904 O O . PHE A 1 417 ? 29.947 21.280 0.032 1.00 104.29 397 PHE A O 1
ATOM 2906 N N . CYS A 1 418 ? 28.509 23.010 -0.208 1.00 108.28 398 CYS A N 1
ATOM 2907 C CA . CYS A 1 418 ? 29.168 23.925 0.731 1.00 113.98 398 CYS A CA 1
ATOM 2908 C C . CYS A 1 418 ? 30.681 24.014 0.528 1.00 113.13 398 CYS A C 1
ATOM 2909 O O . CYS A 1 418 ? 31.460 23.940 1.480 1.00 111.78 398 CYS A O 1
ATOM 2912 N N . THR A 1 419 ? 31.076 24.175 -0.729 1.00 109.04 399 THR A N 1
ATOM 2913 C CA . THR A 1 419 ? 32.471 24.372 -1.110 1.00 104.72 399 THR A CA 1
ATOM 2914 C C . THR A 1 419 ? 33.136 25.687 -0.631 1.00 98.90 399 THR A C 1
ATOM 2915 O O . THR A 1 419 ? 34.310 25.656 -0.265 1.00 100.36 399 THR A O 1
ATOM 2919 N N . PRO A 1 420 ? 32.411 26.835 -0.637 1.00 90.76 400 PRO A N 1
ATOM 2920 C CA . PRO A 1 420 ? 32.999 28.126 -0.241 1.00 90.25 400 PRO A CA 1
ATOM 2921 C C . PRO A 1 420 ? 33.919 28.132 0.983 1.00 91.01 400 PRO A C 1
ATOM 2922 O O . PRO A 1 420 ? 35.019 28.687 0.900 1.00 93.43 400 PRO A O 1
ATOM 2926 N N . ASP A 1 421 ? 33.481 27.548 2.094 1.00 86.03 401 ASP A N 1
ATOM 2927 C CA . ASP A 1 421 ? 34.286 27.568 3.309 1.00 84.90 401 ASP A CA 1
ATOM 2928 C C . ASP A 1 421 ? 35.628 26.874 3.076 1.00 76.15 401 ASP A C 1
ATOM 2929 O O . ASP A 1 421 ? 36.678 27.389 3.466 1.00 75.19 401 ASP A O 1
ATOM 2934 N N . ALA A 1 422 ? 35.585 25.716 2.421 1.00 68.21 402 ALA A N 1
ATOM 2935 C CA . ALA A 1 422 ? 36.794 24.966 2.090 1.00 69.46 402 ALA A CA 1
ATOM 2936 C C . ALA A 1 422 ? 37.695 25.760 1.145 1.00 79.24 402 ALA A C 1
ATOM 2937 O O . ALA A 1 422 ? 38.918 25.828 1.335 1.00 88.44 402 ALA A O 1
ATOM 2939 N N . LEU A 1 423 ? 37.076 26.347 0.124 1.00 73.88 403 LEU A N 1
ATOM 2940 C CA . LEU A 1 423 ? 37.760 27.233 -0.806 1.00 70.44 403 LEU A CA 1
ATOM 2941 C C . LEU A 1 423 ? 38.571 28.273 -0.066 1.00 65.31 403 LEU A C 1
ATOM 2942 O O . LEU A 1 423 ? 39.761 28.421 -0.311 1.00 59.16 403 LEU A O 1
ATOM 2947 N N . PHE A 1 424 ? 37.924 28.982 0.853 1.00 69.15 404 PHE A N 1
ATOM 2948 C CA . PHE A 1 424 ? 38.588 30.081 1.539 1.00 70.35 404 PHE A CA 1
ATOM 2949 C C . PHE A 1 424 ? 39.590 29.617 2.585 1.00 67.50 404 PHE A C 1
ATOM 2950 O O . PHE A 1 424 ? 40.558 30.324 2.862 1.00 69.80 404 PHE A O 1
ATOM 2958 N N . SER A 1 425 ? 39.375 28.440 3.162 1.00 60.99 405 SER A N 1
ATOM 2959 C CA . SER A 1 425 ? 40.376 27.883 4.062 1.00 65.46 405 SER A CA 1
ATOM 2960 C C . SER A 1 425 ? 41.655 27.626 3.269 1.00 70.82 405 SER A C 1
ATOM 2961 O O . SER A 1 425 ? 42.762 27.965 3.711 1.00 73.19 405 SER A O 1
ATOM 2964 N N . PHE A 1 426 ? 41.493 27.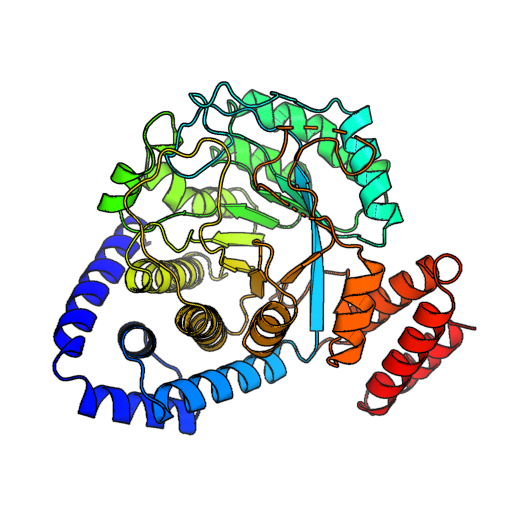056 2.078 1.00 71.95 406 PHE A N 1
ATOM 2965 C CA . PHE A 1 426 ? 42.634 26.799 1.207 1.00 68.05 406 PHE A CA 1
ATOM 2966 C C . PHE A 1 426 ? 43.258 28.104 0.711 1.00 68.50 406 PHE A C 1
ATOM 2967 O O . PHE A 1 426 ? 44.475 28.188 0.531 1.00 73.10 406 PHE A O 1
ATOM 2975 N N . VAL A 1 427 ? 42.423 29.117 0.494 1.00 62.46 407 VAL A N 1
ATOM 2976 C CA . VAL A 1 427 ? 42.909 30.440 0.120 1.00 67.01 407 VAL A CA 1
ATOM 2977 C C . VAL A 1 427 ? 43.834 30.960 1.212 1.00 75.84 407 VAL A C 1
ATOM 2978 O O . VAL A 1 427 ? 44.947 31.407 0.933 1.00 77.95 407 VAL A O 1
ATOM 2982 N N . GLU A 1 428 ? 43.373 30.876 2.457 1.00 81.87 408 GLU A N 1
ATOM 2983 C CA . GLU A 1 428 ? 44.158 31.328 3.602 1.00 79.54 408 GLU A CA 1
ATOM 2984 C C . GLU A 1 428 ? 45.469 30.565 3.715 1.00 69.90 408 GLU A C 1
ATOM 2985 O O . GLU A 1 428 ? 46.516 31.152 4.012 1.00 67.55 408 GLU A O 1
ATOM 2991 N N . TYR A 1 429 ? 45.409 29.258 3.480 1.00 67.42 409 TYR A N 1
ATOM 2992 C CA . TYR A 1 429 ? 46.627 28.459 3.459 1.00 70.05 409 TYR A CA 1
ATOM 2993 C C . TYR A 1 429 ? 47.611 28.997 2.428 1.00 76.44 409 TYR A C 1
ATOM 2994 O O . TYR A 1 429 ? 48.783 29.217 2.736 1.00 77.52 409 TYR A O 1
ATOM 3003 N N . LEU A 1 430 ? 47.127 29.200 1.205 1.00 77.74 410 LEU A N 1
ATOM 3004 C CA . LEU A 1 430 ? 47.970 29.669 0.110 1.00 74.48 410 LEU A CA 1
ATOM 3005 C C . LEU A 1 430 ? 48.602 31.013 0.427 1.00 75.83 410 LEU A C 1
ATOM 3006 O O . LEU A 1 430 ? 49.785 31.232 0.163 1.00 77.48 410 LEU A O 1
ATOM 3011 N N . TYR A 1 431 ? 47.805 31.913 0.990 1.00 76.47 411 TYR A N 1
ATOM 3012 C CA . TYR A 1 431 ? 48.307 33.217 1.386 1.00 80.88 411 TYR A CA 1
ATOM 3013 C C . TYR A 1 431 ? 49.370 33.077 2.475 1.00 83.84 411 TYR A C 1
ATOM 3014 O O . TYR A 1 431 ? 50.330 33.844 2.512 1.00 81.12 411 TYR A O 1
ATOM 3023 N N . GLU A 1 432 ? 49.212 32.086 3.347 1.00 86.55 412 GLU A N 1
ATOM 3024 C CA . GLU A 1 432 ? 50.183 31.875 4.418 1.00 89.00 412 GLU A CA 1
ATOM 3025 C C . GLU A 1 432 ? 51.519 31.328 3.907 1.00 87.04 412 GLU A C 1
ATOM 3026 O O . GLU A 1 432 ? 52.554 31.504 4.548 1.00 92.79 412 GLU A O 1
ATOM 3032 N N . ILE A 1 433 ? 51.500 30.678 2.748 1.00 83.02 413 ILE A N 1
ATOM 3033 C CA . ILE A 1 433 ? 52.708 30.066 2.200 1.00 86.82 413 ILE A CA 1
ATOM 3034 C C . ILE A 1 433 ? 53.200 30.763 0.934 1.00 87.65 413 ILE A C 1
ATOM 3035 O O . ILE A 1 433 ? 53.986 30.198 0.174 1.00 77.82 413 ILE A O 1
ATOM 3040 N N . ARG A 1 434 ? 52.739 31.991 0.714 1.00 96.82 414 ARG A N 1
ATOM 3041 C CA . ARG A 1 434 ? 53.100 32.742 -0.485 1.00 100.88 414 ARG A CA 1
ATOM 3042 C C . ARG A 1 434 ? 54.603 33.000 -0.566 1.00 105.31 414 ARG A C 1
ATOM 3043 O O . ARG A 1 434 ? 55.167 33.085 -1.656 1.00 110.41 414 ARG A O 1
ATOM 3051 N N . ASP A 1 435 ? 55.248 33.116 0.590 1.00 107.57 415 ASP A N 1
ATOM 3052 C CA . ASP A 1 435 ? 56.678 33.394 0.641 1.00 110.99 415 ASP A CA 1
ATOM 3053 C C . ASP A 1 435 ? 57.493 32.118 0.812 1.00 110.36 415 ASP A C 1
ATOM 3054 O O . ASP A 1 435 ? 58.613 32.019 0.314 1.00 111.50 415 ASP A O 1
ATOM 3059 N N . LYS A 1 436 ? 56.927 31.144 1.518 1.00 109.54 416 LYS A N 1
ATOM 3060 C CA . LYS A 1 436 ? 57.595 29.865 1.731 1.00 107.50 416 LYS A CA 1
ATOM 3061 C C . LYS A 1 436 ? 57.829 29.141 0.406 1.00 105.71 416 LYS A C 1
ATOM 3062 O O . LYS A 1 436 ? 58.941 28.699 0.121 1.00 104.08 416 LYS A O 1
ATOM 3064 N N . HIS A 1 437 ? 56.774 29.019 -0.395 1.00 105.10 417 HIS A N 1
ATOM 3065 C CA . HIS A 1 437 ? 56.876 28.444 -1.734 1.00 100.10 417 HIS A CA 1
ATOM 3066 C C . HIS A 1 437 ? 56.000 29.222 -2.701 1.00 93.41 417 HIS A C 1
ATOM 3067 O O . HIS A 1 437 ? 54.781 29.055 -2.714 1.00 91.90 417 HIS A O 1
ATOM 3074 N N . PRO A 1 438 ? 56.621 30.082 -3.513 1.00 105.01 418 PRO A N 1
ATOM 3075 C CA . PRO A 1 438 ? 55.902 30.928 -4.470 1.00 107.60 418 PRO A CA 1
ATOM 3076 C C . PRO A 1 438 ? 55.229 30.124 -5.587 1.00 102.77 418 PRO A C 1
ATOM 3077 O O . PRO A 1 438 ? 54.079 30.406 -5.945 1.00 106.32 418 PRO A O 1
ATOM 3081 N N . GLU A 1 439 ? 55.935 29.135 -6.128 1.00 92.66 419 GLU A N 1
ATOM 3082 C CA . GLU A 1 439 ? 55.402 28.342 -7.231 1.00 96.36 419 GLU A CA 1
ATOM 3083 C C . GLU A 1 439 ? 54.149 27.598 -6.792 1.00 94.08 419 GLU A C 1
ATOM 3084 O O . GLU A 1 439 ? 53.194 27.446 -7.560 1.00 95.83 419 GLU A O 1
ATOM 3086 N N . LEU A 1 440 ? 54.158 27.145 -5.544 1.00 89.61 420 LEU A N 1
ATOM 3087 C CA . LEU A 1 440 ? 53.000 26.485 -4.965 1.00 87.20 420 LEU A CA 1
ATOM 3088 C C . LEU A 1 440 ? 51.837 27.466 -4.834 1.00 88.27 420 LEU A C 1
ATOM 3089 O O . LEU A 1 440 ? 50.679 27.088 -4.998 1.00 88.41 420 LEU A O 1
ATOM 3094 N N . TYR A 1 441 ? 52.156 28.725 -4.540 1.00 86.30 421 TYR A N 1
ATOM 3095 C CA . TYR A 1 441 ? 51.150 29.781 -4.443 1.00 85.50 421 TYR A CA 1
ATOM 3096 C C . TYR A 1 441 ? 50.477 30.006 -5.792 1.00 87.35 421 TYR A C 1
ATOM 3097 O O . TYR A 1 441 ? 49.250 30.131 -5.879 1.00 83.03 421 TYR A O 1
ATOM 3106 N N . LYS A 1 442 ? 51.290 30.050 -6.844 1.00 91.55 422 LYS A N 1
ATOM 3107 C CA . LYS A 1 442 ? 50.773 30.215 -8.200 1.00 92.71 422 LYS A CA 1
ATOM 3108 C C . LYS A 1 442 ? 49.907 29.027 -8.615 1.00 91.98 422 LYS A C 1
ATOM 3109 O O . LYS A 1 442 ? 48.798 29.201 -9.132 1.00 93.18 422 LYS A O 1
ATOM 3111 N N . LYS A 1 443 ? 50.423 27.823 -8.382 1.00 88.28 423 LYS A N 1
ATOM 3112 C CA . LYS A 1 443 ? 49.710 26.599 -8.728 1.00 90.39 423 LYS A CA 1
ATOM 3113 C C . LYS A 1 443 ? 48.363 26.541 -8.011 1.00 92.92 423 LYS A C 1
ATOM 3114 O O . LYS A 1 443 ? 47.334 26.218 -8.615 1.00 90.76 423 LYS A O 1
ATOM 3120 N N . GLY A 1 444 ? 48.381 26.873 -6.724 1.00 92.48 424 GLY A N 1
ATOM 3121 C CA . GLY A 1 444 ? 47.184 26.869 -5.906 1.00 74.33 424 GLY A CA 1
ATOM 3122 C C . GLY A 1 444 ? 46.160 27.874 -6.386 1.00 75.52 424 GLY A C 1
ATOM 3123 O O . GLY A 1 444 ? 44.969 27.561 -6.496 1.00 75.51 424 GLY A O 1
ATOM 3124 N N . ASN A 1 445 ? 46.631 29.086 -6.664 1.00 89.42 425 ASN A N 1
ATOM 3125 C CA . ASN A 1 445 ? 45.783 30.134 -7.217 1.00 94.92 425 ASN A CA 1
ATOM 3126 C C . ASN A 1 445 ? 45.097 29.660 -8.497 1.00 92.38 425 ASN A C 1
ATOM 3127 O O . ASN A 1 445 ? 43.876 29.764 -8.630 1.00 92.20 425 ASN A O 1
ATOM 3132 N N . GLY A 1 446 ? 45.889 29.131 -9.426 1.00 86.50 426 GLY A N 1
ATOM 3133 C CA . GLY A 1 446 ? 45.360 28.619 -10.679 1.00 85.02 426 GLY A CA 1
ATOM 3134 C C . GLY A 1 446 ? 44.301 27.551 -10.479 1.00 82.35 426 GLY A C 1
ATOM 3135 O O . GLY A 1 446 ? 43.222 27.606 -11.085 1.00 88.87 426 GLY A O 1
ATOM 3136 N N . TYR A 1 447 ? 44.608 26.579 -9.624 1.00 80.47 427 TYR A N 1
ATOM 3137 C CA . TYR A 1 447 ? 43.657 25.523 -9.290 1.00 80.92 427 TYR A CA 1
ATOM 3138 C C . TYR A 1 447 ? 42.335 26.103 -8.791 1.00 80.04 427 TYR A C 1
ATOM 3139 O O . TYR A 1 447 ? 41.260 25.739 -9.283 1.00 79.46 427 TYR A O 1
ATOM 3148 N N . LEU A 1 448 ? 42.423 27.007 -7.818 1.00 79.26 428 LEU A N 1
ATOM 3149 C CA . LEU A 1 448 ? 41.236 27.643 -7.259 1.00 83.01 428 LEU A CA 1
ATOM 3150 C C . LEU A 1 448 ? 40.433 28.361 -8.333 1.00 86.55 428 LEU A C 1
ATOM 3151 O O . LEU A 1 448 ? 39.204 28.332 -8.319 1.00 89.58 428 LEU A O 1
ATOM 3156 N N . LEU A 1 449 ? 41.135 29.004 -9.262 1.00 89.71 429 LEU A N 1
ATOM 3157 C CA . LEU A 1 449 ? 40.484 29.650 -10.396 1.00 95.30 429 LEU A CA 1
ATOM 3158 C C . LEU A 1 449 ? 39.693 28.637 -11.221 1.00 97.48 429 LEU A C 1
ATOM 3159 O O . LEU A 1 449 ? 38.545 28.893 -11.593 1.00 101.10 429 LEU A O 1
ATOM 3164 N N . GLN A 1 450 ? 40.308 27.488 -11.498 1.00 96.00 430 GLN A N 1
ATOM 3165 C CA . GLN A 1 450 ? 39.644 26.438 -12.272 1.00 102.01 430 GLN A CA 1
ATOM 3166 C C . GLN A 1 450 ? 38.377 25.936 -11.585 1.00 101.53 430 GLN A C 1
ATOM 3167 O O . GLN A 1 450 ? 37.311 25.842 -12.208 1.00 108.23 430 GLN A O 1
ATOM 3173 N N . VAL A 1 451 ? 38.501 25.612 -10.302 1.00 97.44 431 VAL A N 1
ATOM 3174 C CA . VAL A 1 451 ? 37.354 25.148 -9.532 1.00 95.21 431 VAL A CA 1
ATOM 3175 C C . VAL A 1 451 ? 36.256 26.209 -9.522 1.00 94.33 431 VAL A C 1
ATOM 3176 O O . VAL A 1 451 ? 35.071 25.893 -9.626 1.00 90.27 431 VAL A O 1
ATOM 3180 N N . VAL A 1 452 ? 36.662 27.471 -9.416 1.00 97.20 432 VAL A N 1
ATOM 3181 C CA . VAL A 1 452 ? 35.717 28.579 -9.365 1.00 100.17 432 VAL A CA 1
ATOM 3182 C C . VAL A 1 452 ? 34.985 28.743 -10.694 1.00 108.68 432 VAL A C 1
ATOM 3183 O O . VAL A 1 452 ? 33.808 29.109 -10.719 1.00 112.97 432 VAL A O 1
ATOM 3187 N N . LYS A 1 453 ? 35.665 28.452 -11.798 1.00 111.38 433 LYS A N 1
ATOM 3188 C CA . LYS A 1 453 ? 35.010 28.545 -13.096 1.00 111.16 433 LYS A CA 1
ATOM 3189 C C . LYS A 1 453 ? 34.140 27.316 -13.337 1.00 111.33 433 LYS A C 1
ATOM 3190 O O . LYS A 1 453 ? 33.231 27.345 -14.166 1.00 110.08 433 LYS A O 1
ATOM 3196 N N . ASP A 1 454 ? 34.412 26.240 -12.604 1.00 116.12 434 ASP A N 1
ATOM 3197 C CA . ASP A 1 454 ? 33.621 25.018 -12.741 1.00 118.94 434 ASP A CA 1
ATOM 3198 C C . ASP A 1 454 ? 32.198 25.173 -12.191 1.00 117.97 434 ASP A C 1
ATOM 3199 O O . ASP A 1 454 ? 31.296 24.427 -12.574 1.00 118.56 434 ASP A O 1
ATOM 3201 N N . LEU A 1 455 ? 31.997 26.142 -11.299 1.00 115.18 435 LEU A N 1
ATOM 3202 C CA . LEU A 1 455 ? 30.683 26.376 -10.699 1.00 114.58 435 LEU A CA 1
ATOM 3203 C C . LEU A 1 455 ? 30.194 27.807 -10.934 1.00 120.39 435 LEU A C 1
ATOM 3204 O O . LEU A 1 455 ? 30.812 28.762 -10.462 1.00 118.68 435 LEU A O 1
ATOM 3206 N N . PRO A 1 456 ? 29.072 27.955 -11.662 1.00 126.36 436 PRO A N 1
ATOM 3207 C CA . PRO A 1 456 ? 28.523 29.264 -12.041 1.00 124.21 436 PRO A CA 1
ATOM 3208 C C . PRO A 1 456 ? 27.727 29.938 -10.924 1.00 119.59 436 PRO A C 1
ATOM 3209 O O . PRO A 1 456 ? 27.457 31.139 -11.002 1.00 116.65 436 PRO A O 1
ATOM 3213 N N . ASN A 1 457 ? 27.354 29.174 -9.903 1.00 119.86 437 ASN A N 1
ATOM 3214 C CA . ASN A 1 457 ? 26.638 29.729 -8.761 1.00 119.04 437 ASN A CA 1
ATOM 3215 C C . ASN A 1 457 ? 27.575 30.483 -7.822 1.00 114.42 437 ASN A C 1
ATOM 3216 O O . ASN A 1 457 ? 27.131 31.102 -6.852 1.00 113.57 437 ASN A O 1
ATOM 3218 N N . PHE A 1 458 ? 28.872 30.420 -8.112 1.00 109.99 438 PHE A N 1
ATOM 3219 C CA . PHE A 1 458 ? 29.890 31.033 -7.263 1.00 107.72 438 PHE A CA 1
ATOM 3220 C C . PHE A 1 458 ? 30.720 32.084 -8.010 1.00 103.70 438 PHE A C 1
ATOM 3221 O O . PHE A 1 458 ? 31.947 32.082 -7.914 1.00 106.63 438 PHE A O 1
ATOM 3229 N N . GLU A 1 459 ? 30.063 32.970 -8.753 1.00 96.54 439 GLU A N 1
ATOM 3230 C CA . GLU A 1 459 ? 30.764 34.020 -9.493 1.00 96.51 439 GLU A CA 1
ATOM 3231 C C . GLU A 1 459 ? 31.437 35.017 -8.542 1.00 90.31 439 GLU A C 1
ATOM 3232 O O . GLU A 1 459 ? 32.652 35.264 -8.629 1.00 82.27 439 GLU A O 1
ATOM 3238 N N . ASN A 1 460 ? 30.642 35.583 -7.634 1.00 90.30 440 ASN A N 1
ATOM 3239 C CA . ASN A 1 460 ? 31.141 36.574 -6.684 1.00 86.10 440 ASN A CA 1
ATOM 3240 C C . ASN A 1 460 ? 32.207 36.004 -5.749 1.00 85.46 440 ASN A C 1
ATOM 3241 O O . ASN A 1 460 ? 33.117 36.721 -5.319 1.00 77.17 440 ASN A O 1
ATOM 3246 N N . ILE A 1 461 ? 32.083 34.719 -5.426 1.00 76.53 441 ILE A N 1
ATOM 3247 C CA . ILE A 1 461 ? 33.113 34.018 -4.666 1.00 79.37 441 ILE A CA 1
ATOM 3248 C C . ILE A 1 461 ? 34.427 34.040 -5.437 1.00 79.86 441 ILE A C 1
ATOM 3249 O O . ILE A 1 461 ? 35.483 34.291 -4.862 1.00 78.31 441 ILE A O 1
ATOM 3254 N N . GLY A 1 462 ? 34.350 33.800 -6.743 1.00 82.17 442 GLY A N 1
ATOM 3255 C CA . GLY A 1 462 ? 35.523 33.850 -7.598 1.00 79.86 442 GLY A CA 1
ATOM 3256 C C . GLY A 1 462 ? 36.161 35.225 -7.607 1.00 80.47 442 GLY A C 1
ATOM 3257 O O . GLY A 1 462 ? 37.385 35.360 -7.456 1.00 80.29 442 GLY A O 1
ATOM 3258 N N . ARG A 1 463 ? 35.327 36.250 -7.777 1.00 81.20 443 ARG A N 1
ATOM 3259 C CA . ARG A 1 463 ? 35.806 37.630 -7.731 1.00 84.10 443 ARG A CA 1
ATOM 3260 C C . ARG A 1 463 ? 36.540 37.916 -6.417 1.00 84.05 443 ARG A C 1
ATOM 3261 O O . ARG A 1 463 ? 37.631 38.502 -6.414 1.00 85.91 443 ARG A O 1
ATOM 3269 N N . ALA A 1 464 ? 35.947 37.480 -5.307 1.00 85.18 444 ALA A N 1
ATOM 3270 C CA . ALA A 1 464 ? 36.530 37.697 -3.983 1.00 79.36 444 ALA A CA 1
ATOM 3271 C C . ALA A 1 464 ? 37.871 36.985 -3.814 1.00 76.51 444 ALA A C 1
ATOM 3272 O O . ALA A 1 464 ? 38.834 37.565 -3.306 1.00 74.23 444 ALA A O 1
ATOM 3274 N N . ILE A 1 465 ? 37.920 35.723 -4.232 1.00 77.50 445 ILE A N 1
ATOM 3275 C CA . ILE A 1 465 ? 39.147 34.935 -4.196 1.00 79.26 445 ILE A CA 1
ATOM 3276 C C . ILE A 1 465 ? 40.263 35.612 -4.981 1.00 84.04 445 ILE A C 1
ATOM 3277 O O . ILE A 1 465 ? 41.405 35.681 -4.522 1.00 88.94 445 ILE A O 1
ATOM 3282 N N . GLU A 1 466 ? 39.930 36.118 -6.164 1.00 85.10 446 GLU A N 1
ATOM 3283 C CA . GLU A 1 466 ? 40.937 36.771 -6.989 1.00 93.06 446 GLU A CA 1
ATOM 3284 C C . GLU A 1 466 ? 41.377 38.096 -6.370 1.00 88.85 446 GLU A C 1
ATOM 3285 O O . GLU A 1 466 ? 42.529 38.502 -6.521 1.00 90.31 446 GLU A O 1
ATOM 3291 N N . TYR A 1 467 ? 40.463 38.766 -5.672 1.00 85.90 447 TYR A N 1
ATOM 3292 C CA . TYR A 1 467 ? 40.820 39.990 -4.958 1.00 88.03 447 TYR A CA 1
ATOM 3293 C C . TYR A 1 467 ? 41.819 39.696 -3.841 1.00 89.22 447 TYR A C 1
ATOM 3294 O O . TYR A 1 467 ? 42.834 40.382 -3.709 1.00 89.66 447 TYR A O 1
ATOM 3303 N N . ILE A 1 468 ? 41.517 38.677 -3.040 1.00 86.54 448 ILE A N 1
ATOM 3304 C CA . ILE A 1 468 ? 42.366 38.291 -1.917 1.00 80.56 448 ILE A CA 1
ATOM 3305 C C . ILE A 1 468 ? 43.792 37.972 -2.362 1.00 83.16 448 ILE A C 1
ATOM 3306 O O . ILE A 1 468 ? 44.761 38.422 -1.748 1.00 83.18 448 ILE A O 1
ATOM 3311 N N . LEU A 1 469 ? 43.915 37.207 -3.441 1.00 85.99 449 LEU A N 1
ATOM 3312 C CA . LEU A 1 469 ? 45.221 36.827 -3.966 1.00 89.60 449 LEU A CA 1
ATOM 3313 C C . LEU A 1 469 ? 45.736 37.850 -4.979 1.00 96.27 449 LEU A C 1
ATOM 3314 O O . LEU A 1 469 ? 46.083 37.495 -6.108 1.00 98.39 449 LEU A O 1
ATOM 3319 N N . LYS A 1 470 ? 45.786 39.113 -4.558 1.00 100.80 450 LYS A N 1
ATOM 3320 C CA . LYS A 1 470 ? 46.216 40.225 -5.407 1.00 108.69 450 LYS A CA 1
ATOM 3321 C C . LYS A 1 470 ? 45.426 40.287 -6.712 1.00 112.43 450 LYS A C 1
ATOM 3322 O O . LYS A 1 470 ? 45.001 41.361 -7.141 1.00 114.70 450 LYS A O 1
#